Protein AF-A0AAJ0EA99-F1 (afdb_monomer_lite)

Sequence (451 aa):
MAPSLVDSYGYKFRQTELHMSAEQLDPLKDKFDEVGSDALTALDGMFPPPPPRAGWYAKGKQEDPQPDRDTYALLRDHPEKDARLLKLWDEVNAVLECINWDQIKRGQDVFYRYAPAATLVRTGGHSAKVAKNRLFETFQLLLQVTKSLEDIKPGGEGFASAVRVRLLHAAVRSRIFKLNAQRPGYFDVDKYGVPINELDSMQSVCAFSTNLVWLALPRQGIYVRHQEALDYLVLWRWVGYILGTPHWILETPECALASMESLLKACLAPSKNSRALANNLVIALDGVLPIHEPKEFFEAGTRFINGDEMCDDVGLGKPGLYWDAVIRGIIWTLMVITYMSRSIPAWDRWQIKTFRALFWDYIVENKDTLKGGYKYEFKYVPHHDAKTGAETADGPRLKNGIGHLEIFGLVGMCVSRSLLEPSSSLSQYIKCGSRQPGAGKIRDTLTDTEE

InterPro domains:
  IPR018713 ER-bound oxygenase mpaB/mpaB'/Rubber oxygenase, catalytic domain [PF09995] (119-332)
  IPR037473 Rubber oxygenase Lcp-like [PTHR37539] (7-392)

Foldseek 3Di:
DFFDWDDQLNDIDGADPLFDDPVRLVVLLAAAQPLLLLLLVVCCVVPNDDDFPPFPPPPDDDPDPDDDDQSLVVLVVPCPVDVSSVVLLCQLQDDDPPDDLVLLLLLLLLCLLCVVLVVLAQQWFDALVVSQQVSLLVVQLVLQLSQDSQQVHPPHVNLSSLLSLLNVQSVVQVVQVVVCVVPPPSDDCVVRNRRNGLLVLLQVLLVVAVCVAPAQCVLLVHHDAPSNNLSNLSSSLSSCSSSSHPSVCSVDPVSVNSSNVNSSVPPLDQDPVLLNTVVSRLLSPACAPPQGHHSLLSLLSNCSRSPPVSCVSSPGDDHDPLSVQLNNLLSLVSNVLSVVCVVPVVSSVVSSVVSSVCSCCRAQCDPSHNNHDDSPDPNDDDDPPDPSPSPDDDDPDDDDDQGPSSVSSNVSSVVCCVVPVDPPVCVVPPPPPPDDPPPPVVVVSVPPPDD

Secondary structure (DSSP, 8-state):
-PPPEEEETTEEEE--TTSPPHHHHGGGGS---HHHHHHHHHHHHHSPPPPPP--TT-SS-----PPP--HHHHHHH-GGGSHHHHHHHHHHHPPPTT--HHHHHHHHHHHHHHHHHHHTT----S-HHHHHHHHHHHHHHHHHHHS-HHHHSTTSHHHHHHHHHHHHHHHHHHHHHHHHHHSTTSS-HHHH-STT-HHHHHHHHHHHTHIIIIIIHHHTT----HHHHHHHHHHHHHHHHHTT---GGGSSHHHHHHHHHHHHHHH----HHHHHHHHHHHHHHTT-TTT---HHHHHHHHHHHH-HHHHHHTT-----HHHHHHHHHHHHHHHHHHHHHHH-HHHHHHHHHHHHHHHHIIIII-TTTTSS-----------TT-----SS-------S---HHHHHHHHHHHHHHHHHSPPTTSTTTTTS------THHHHHHHH----

Structure (mmCIF, N/CA/C/O backbone):
data_AF-A0AAJ0EA99-F1
#
_entry.id   AF-A0AAJ0EA99-F1
#
loop_
_atom_site.group_PDB
_atom_site.id
_atom_site.type_symbol
_atom_site.label_atom_id
_atom_site.label_alt_id
_atom_site.label_comp_id
_atom_site.label_asym_id
_atom_site.label_entity_id
_atom_site.label_seq_id
_atom_site.pdbx_PDB_ins_code
_atom_site.Cartn_x
_atom_site.Cartn_y
_atom_site.Cartn_z
_atom_site.occupancy
_atom_site.B_iso_or_equiv
_atom_site.auth_seq_id
_atom_site.auth_comp_id
_atom_site.auth_asym_id
_atom_site.auth_atom_id
_atom_site.pdbx_PDB_model_num
ATOM 1 N N . MET A 1 1 ? -0.878 -36.571 -7.051 1.00 49.41 1 MET A N 1
ATOM 2 C CA . MET A 1 1 ? -1.421 -35.909 -8.262 1.00 49.41 1 MET A CA 1
ATOM 3 C C . MET A 1 1 ? -0.516 -34.734 -8.593 1.00 49.41 1 MET A C 1
ATOM 5 O O . MET A 1 1 ? -0.053 -34.094 -7.660 1.00 49.41 1 MET A O 1
ATOM 9 N N . ALA A 1 2 ? -0.208 -34.469 -9.865 1.00 54.25 2 ALA A N 1
ATOM 10 C CA . ALA A 1 2 ? 0.580 -33.285 -10.215 1.00 54.25 2 ALA A CA 1
ATOM 11 C C . ALA A 1 2 ? -0.204 -32.011 -9.831 1.00 54.25 2 ALA A C 1
ATOM 13 O O . ALA A 1 2 ? -1.410 -31.971 -10.084 1.00 54.25 2 ALA A O 1
ATOM 14 N N . PRO A 1 3 ? 0.430 -30.993 -9.220 1.00 67.25 3 PRO A N 1
ATOM 15 C CA . PRO A 1 3 ? -0.268 -29.779 -8.811 1.00 67.25 3 PRO A CA 1
ATOM 16 C C . PRO A 1 3 ? -0.885 -29.085 -10.028 1.00 67.25 3 PRO A C 1
ATOM 18 O O . PRO A 1 3 ? -0.206 -28.883 -11.043 1.00 67.25 3 PRO A O 1
ATOM 21 N N . SER A 1 4 ? -2.175 -28.750 -9.922 1.00 81.62 4 SER A N 1
ATOM 22 C CA . SER A 1 4 ? -2.925 -28.086 -10.991 1.00 81.62 4 SER A CA 1
ATOM 23 C C . SER A 1 4 ? -2.321 -26.712 -11.304 1.00 81.62 4 SER A C 1
ATOM 25 O O . SER A 1 4 ? -1.920 -25.972 -10.400 1.00 81.62 4 SER A O 1
ATOM 27 N N . LEU A 1 5 ? -2.196 -26.406 -12.597 1.00 90.31 5 LEU A N 1
ATOM 28 C CA . LEU A 1 5 ? -1.774 -25.092 -13.070 1.00 90.31 5 LEU A CA 1
ATOM 29 C C . LEU A 1 5 ? -2.993 -24.167 -13.053 1.00 90.31 5 LEU A C 1
ATOM 31 O O . LEU A 1 5 ? -4.001 -24.477 -13.686 1.00 90.31 5 LEU A O 1
ATOM 35 N N . VAL A 1 6 ? -2.886 -23.049 -12.345 1.00 91.56 6 VAL A N 1
ATOM 36 C CA . VAL A 1 6 ? -3.905 -21.997 -12.283 1.00 91.56 6 VAL A CA 1
ATOM 37 C C . VAL A 1 6 ? -3.448 -20.831 -13.157 1.00 91.56 6 VAL A C 1
ATOM 39 O O . VAL A 1 6 ? -2.257 -20.522 -13.189 1.00 91.56 6 VAL A O 1
ATOM 42 N N . ASP A 1 7 ? -4.385 -20.203 -13.866 1.00 91.31 7 ASP A N 1
ATOM 43 C CA . ASP A 1 7 ? -4.172 -18.976 -14.640 1.00 91.31 7 ASP A CA 1
ATOM 44 C C . ASP A 1 7 ? -5.120 -17.890 -14.119 1.00 91.31 7 ASP A C 1
ATOM 46 O O . ASP A 1 7 ? -6.319 -18.125 -13.978 1.00 91.31 7 ASP A O 1
ATOM 50 N N . SER A 1 8 ? -4.567 -16.725 -13.798 1.00 89.50 8 SER A N 1
ATOM 51 C CA . SER A 1 8 ? -5.292 -15.543 -13.344 1.00 89.50 8 SER A CA 1
ATOM 52 C C . SER A 1 8 ? -4.834 -14.345 -14.174 1.00 89.50 8 SER A C 1
ATOM 54 O O . SER A 1 8 ? -3.820 -13.716 -13.856 1.00 89.50 8 SER A O 1
ATOM 56 N N . TYR A 1 9 ? -5.561 -14.042 -15.254 1.00 89.19 9 TYR A N 1
ATOM 57 C CA . TYR A 1 9 ? -5.246 -12.968 -16.210 1.00 89.19 9 TYR A CA 1
ATOM 58 C C . TYR A 1 9 ? -3.783 -12.992 -16.686 1.00 89.19 9 TYR A C 1
ATOM 60 O O . TYR A 1 9 ? -3.041 -12.008 -16.584 1.00 89.19 9 TYR A O 1
ATOM 68 N N . GLY A 1 10 ? -3.322 -14.159 -17.142 1.00 86.06 10 GLY A N 1
ATOM 69 C CA . GLY A 1 10 ? -1.971 -14.371 -17.656 1.00 86.06 10 GLY A CA 1
ATOM 70 C C . GLY A 1 10 ? -0.902 -14.562 -16.578 1.00 86.06 10 GLY A C 1
ATOM 71 O O . GLY A 1 10 ? 0.252 -14.835 -16.916 1.00 86.06 10 GLY A O 1
ATOM 72 N N . TYR A 1 11 ? -1.245 -14.438 -15.290 1.00 90.06 11 TYR A N 1
ATOM 73 C CA . TYR A 1 11 ? -0.377 -14.867 -14.198 1.00 90.06 11 TYR A CA 1
ATOM 74 C C . TYR A 1 11 ? -0.621 -16.348 -13.893 1.00 90.06 11 TYR A C 1
ATOM 76 O O . TYR A 1 11 ? -1.691 -16.727 -13.417 1.00 90.06 11 TYR A O 1
ATOM 84 N N . LYS A 1 12 ? 0.378 -17.190 -14.178 1.00 91.88 12 LYS A N 1
ATOM 85 C CA . LYS A 1 12 ? 0.275 -18.650 -14.061 1.00 91.88 12 LYS A CA 1
ATOM 86 C C . LYS A 1 12 ? 1.087 -19.171 -12.891 1.00 91.88 12 LYS A C 1
ATOM 88 O O . LYS A 1 12 ? 2.281 -18.892 -12.819 1.00 91.88 12 LYS A O 1
ATOM 93 N N . PHE A 1 13 ? 0.485 -20.013 -12.058 1.00 92.94 13 PHE A N 1
ATOM 94 C CA . PHE A 1 13 ? 1.153 -20.601 -10.898 1.00 92.94 13 PHE A CA 1
ATOM 95 C C . PHE A 1 13 ? 0.673 -22.021 -10.598 1.00 92.94 13 PHE A C 1
ATOM 97 O O . PHE A 1 13 ? -0.354 -22.482 -11.097 1.00 92.94 13 PHE A O 1
ATOM 104 N N . ARG A 1 14 ? 1.464 -22.752 -9.806 1.00 92.50 14 ARG A N 1
ATOM 105 C CA . ARG A 1 14 ? 1.141 -24.118 -9.373 1.00 92.50 14 ARG A CA 1
ATOM 106 C C . ARG A 1 14 ? 0.667 -24.087 -7.934 1.00 92.50 14 ARG A C 1
ATOM 108 O O . ARG A 1 14 ? 1.446 -23.722 -7.054 1.00 92.50 14 ARG A O 1
ATOM 115 N N . GLN A 1 15 ? -0.554 -24.552 -7.706 1.00 90.06 15 GLN A N 1
ATOM 116 C CA . GLN A 1 15 ? -1.121 -24.622 -6.364 1.00 90.06 15 GLN A CA 1
ATOM 117 C C . GLN A 1 15 ? -0.283 -25.549 -5.460 1.00 90.06 15 GLN A C 1
ATOM 119 O O . GLN A 1 15 ? 0.208 -26.589 -5.905 1.00 90.06 15 GLN A O 1
ATOM 124 N N . THR A 1 16 ? -0.097 -25.151 -4.204 1.00 91.56 16 THR A N 1
ATOM 125 C CA . THR A 1 16 ? 0.639 -25.884 -3.155 1.00 91.56 16 THR A CA 1
ATOM 126 C C . THR A 1 16 ? -0.193 -25.942 -1.880 1.00 91.56 16 THR A C 1
ATOM 128 O O . THR A 1 16 ? -1.246 -25.317 -1.806 1.00 91.56 16 THR A O 1
ATOM 131 N N . GLU A 1 17 ? 0.299 -26.649 -0.865 1.00 92.94 17 GLU A N 1
ATOM 132 C CA . GLU A 1 17 ? -0.341 -26.730 0.455 1.00 92.94 17 GLU A CA 1
ATOM 133 C C . GLU A 1 17 ? -0.337 -25.397 1.222 1.00 92.94 17 GLU A C 1
ATOM 135 O O . GLU A 1 17 ? -1.158 -25.204 2.108 1.00 92.94 17 GLU A O 1
ATOM 140 N N . LEU A 1 18 ? 0.539 -24.453 0.850 1.00 94.19 18 LEU A N 1
ATOM 141 C CA . LEU A 1 18 ? 0.566 -23.100 1.425 1.00 94.19 18 LEU A CA 1
ATOM 142 C C . LEU A 1 18 ? -0.530 -22.184 0.861 1.00 94.19 18 LEU A C 1
ATOM 144 O O . LEU A 1 18 ? -0.757 -21.101 1.393 1.00 94.19 18 LEU A O 1
ATOM 148 N N . HIS A 1 19 ? -1.178 -22.572 -0.242 1.00 96.19 19 HIS A N 1
ATOM 149 C CA . HIS A 1 19 ? -2.255 -21.772 -0.813 1.00 96.19 19 HIS A CA 1
ATOM 150 C C . HIS A 1 19 ? -3.514 -21.905 0.031 1.00 96.19 19 HIS A C 1
ATOM 152 O O . HIS A 1 19 ? -3.980 -23.016 0.283 1.00 96.19 19 HIS A O 1
ATOM 158 N N . MET A 1 20 ? -4.104 -20.768 0.381 1.00 96.00 20 MET A N 1
ATOM 159 C CA . MET A 1 20 ? -5.360 -20.738 1.111 1.00 96.00 20 MET A CA 1
ATOM 160 C C . MET A 1 20 ? -6.506 -21.223 0.219 1.00 96.00 20 MET A C 1
ATOM 162 O O . MET A 1 20 ? -6.665 -20.778 -0.923 1.00 96.00 20 MET A O 1
ATOM 166 N N . SER A 1 21 ? -7.313 -22.142 0.743 1.00 94.69 21 SER A N 1
ATOM 167 C CA . SER A 1 21 ? -8.539 -22.599 0.094 1.00 94.69 21 SER A CA 1
ATOM 168 C C . SER A 1 21 ? -9.661 -21.563 0.230 1.00 94.69 21 SER A C 1
ATOM 170 O O . SER A 1 21 ? -9.574 -20.623 1.022 1.00 94.69 21 SER A O 1
ATOM 172 N N . ALA A 1 22 ? -10.747 -21.740 -0.527 1.00 92.50 22 ALA A N 1
ATOM 173 C CA . ALA A 1 22 ? -11.919 -20.877 -0.393 1.00 92.50 22 ALA A CA 1
ATOM 174 C C . ALA A 1 22 ? -12.507 -20.955 1.027 1.00 92.50 22 ALA A C 1
ATOM 176 O O . ALA A 1 22 ? -12.870 -19.932 1.588 1.00 92.50 22 ALA A O 1
ATOM 177 N N . GLU A 1 23 ? -12.510 -22.139 1.640 1.00 95.50 23 GLU A N 1
ATOM 178 C CA . GLU A 1 23 ? -12.993 -22.376 3.006 1.00 95.50 23 GLU A CA 1
ATOM 179 C C . GLU A 1 23 ? -12.134 -21.679 4.071 1.00 95.50 23 GLU A C 1
ATOM 181 O O . GLU A 1 23 ? -12.631 -21.360 5.147 1.00 95.50 23 GLU A O 1
ATOM 186 N N . GLN A 1 24 ? -10.851 -21.429 3.783 1.00 95.81 24 GLN A N 1
ATOM 187 C CA . GLN A 1 24 ? -9.967 -20.659 4.662 1.00 95.81 24 GLN A CA 1
ATOM 188 C C . GLN A 1 24 ? -10.131 -19.147 4.464 1.00 95.81 24 GLN A C 1
ATOM 190 O O . GLN A 1 24 ? -10.016 -18.394 5.428 1.00 95.81 24 GLN A O 1
ATOM 195 N N . LEU A 1 25 ? -10.395 -18.704 3.230 1.00 96.44 25 LEU A N 1
ATOM 196 C CA . LEU A 1 25 ? -10.538 -17.287 2.887 1.00 96.44 25 LEU A CA 1
ATOM 197 C C . LEU A 1 25 ? -11.923 -16.723 3.218 1.00 96.44 25 LEU A C 1
ATOM 199 O O . LEU A 1 25 ? -12.020 -15.571 3.629 1.00 96.44 25 LEU A O 1
ATOM 203 N N . ASP A 1 26 ? -12.991 -17.500 3.036 1.00 95.44 26 ASP A N 1
ATOM 204 C CA . ASP A 1 26 ? -14.368 -17.016 3.181 1.00 95.44 26 ASP A CA 1
ATOM 205 C C . ASP A 1 26 ? -14.673 -16.485 4.596 1.00 95.44 26 ASP A C 1
ATOM 207 O O . ASP A 1 26 ? -15.157 -15.358 4.693 1.00 95.44 26 ASP A O 1
ATOM 211 N N . PRO A 1 27 ? -14.265 -17.156 5.697 1.00 96.94 27 PRO A N 1
ATOM 212 C CA . PRO A 1 27 ? -14.472 -16.633 7.050 1.00 96.94 27 PRO A CA 1
ATOM 213 C C . PRO A 1 27 ? -13.723 -15.326 7.347 1.00 96.94 27 PRO A C 1
ATOM 215 O O . PRO A 1 27 ? -14.044 -14.639 8.315 1.00 96.94 27 PRO A O 1
ATOM 218 N N . LEU A 1 28 ? -12.704 -14.966 6.556 1.00 96.88 28 LEU A N 1
ATOM 219 C CA . LEU A 1 28 ? -11.978 -13.701 6.727 1.00 96.88 28 LEU A CA 1
ATOM 220 C C . LEU A 1 28 ? -12.817 -12.493 6.299 1.00 96.88 28 LEU A C 1
ATOM 222 O O . LEU A 1 28 ? -12.486 -11.371 6.674 1.00 96.88 28 LEU A O 1
ATOM 226 N N . LYS A 1 29 ? -13.907 -12.705 5.553 1.00 95.94 29 LYS A N 1
ATOM 227 C CA . LYS A 1 29 ? -14.874 -11.658 5.200 1.00 95.94 29 LYS A CA 1
ATOM 228 C C . LYS A 1 29 ? -15.666 -11.154 6.406 1.00 95.94 29 LYS A C 1
ATOM 230 O O . LYS A 1 29 ? -16.106 -10.007 6.412 1.00 95.94 29 LYS A O 1
ATOM 235 N N . ASP A 1 30 ? -15.808 -11.982 7.436 1.00 96.62 30 ASP A N 1
ATOM 236 C CA . ASP A 1 30 ? -16.553 -11.645 8.653 1.00 96.62 30 ASP A CA 1
ATOM 237 C C . ASP A 1 30 ? -15.657 -11.078 9.760 1.00 96.62 30 ASP A C 1
ATOM 239 O O . ASP A 1 30 ? -16.148 -10.537 10.752 1.00 96.62 30 ASP A O 1
ATOM 243 N N . LYS A 1 31 ? -14.335 -11.167 9.587 1.00 97.31 31 LYS A N 1
ATOM 244 C CA . LYS A 1 31 ? -13.342 -10.643 10.526 1.00 97.31 31 LYS A CA 1
ATOM 245 C C . LYS A 1 31 ? -12.879 -9.260 10.111 1.00 97.31 31 LYS A C 1
ATOM 247 O O . LYS A 1 31 ? -12.760 -8.951 8.929 1.00 97.31 31 LYS A O 1
ATOM 252 N N . PHE A 1 32 ? -12.576 -8.420 11.087 1.00 96.62 32 PHE A N 1
ATOM 253 C CA . PHE A 1 32 ? -12.069 -7.074 10.861 1.00 96.62 32 PHE A CA 1
ATOM 254 C C . PHE A 1 32 ? -11.259 -6.606 12.073 1.00 96.62 32 PHE A C 1
ATOM 256 O O . PHE A 1 32 ? -11.242 -7.254 13.115 1.00 96.62 32 PHE A O 1
ATOM 263 N N . ASP A 1 33 ? -10.612 -5.449 11.946 1.00 97.62 33 ASP A N 1
ATOM 264 C CA . ASP A 1 33 ? -9.876 -4.819 13.044 1.00 97.62 33 ASP A CA 1
ATOM 265 C C . ASP A 1 33 ? -10.825 -4.323 14.153 1.00 97.62 33 ASP A C 1
ATOM 267 O O . ASP A 1 33 ? -11.314 -3.184 14.126 1.00 97.62 33 ASP A O 1
ATOM 271 N N . GLU A 1 34 ? -11.110 -5.198 15.116 1.00 97.75 34 GLU A N 1
ATOM 272 C CA . GLU A 1 34 ? -11.908 -4.891 16.306 1.00 97.75 34 GLU A CA 1
ATOM 273 C C . GLU A 1 34 ? -11.213 -3.850 17.186 1.00 97.75 34 GLU A C 1
ATOM 275 O O . GLU A 1 34 ? -11.854 -2.898 17.616 1.00 97.75 34 GLU A O 1
ATOM 280 N N . VAL A 1 35 ? -9.893 -3.955 17.381 1.00 98.38 35 VAL A N 1
ATOM 281 C CA . VAL A 1 35 ? -9.132 -3.041 18.249 1.00 98.38 35 VAL A CA 1
ATOM 282 C C . VAL A 1 35 ? -9.203 -1.603 17.736 1.00 98.38 35 VAL A C 1
ATOM 284 O O . VAL A 1 35 ? -9.524 -0.689 18.498 1.00 98.38 35 VAL A O 1
ATOM 287 N N . GLY A 1 36 ? -8.982 -1.387 16.436 1.00 97.75 36 GLY A N 1
ATOM 288 C CA . GLY A 1 36 ? -9.138 -0.068 15.824 1.00 97.75 36 GLY A CA 1
ATOM 289 C C . GLY A 1 36 ? -10.587 0.432 15.836 1.00 97.75 36 GLY A C 1
ATOM 290 O O . GLY A 1 36 ? -10.823 1.625 16.037 1.00 97.75 36 GLY A O 1
ATOM 291 N N . SER A 1 37 ? -11.567 -0.463 15.668 1.00 97.88 37 SER A N 1
ATOM 292 C CA . SER A 1 37 ? -13.000 -0.116 15.693 1.00 97.88 37 SER A CA 1
ATOM 293 C C . SER A 1 37 ? -13.487 0.288 17.089 1.00 97.88 37 SER A C 1
ATOM 295 O O . SER A 1 37 ? -14.225 1.269 17.236 1.00 97.88 37 SER A O 1
ATOM 297 N N . ASP A 1 38 ? -13.033 -0.419 18.117 1.00 98.25 38 ASP A N 1
ATOM 298 C CA . ASP A 1 38 ? -13.339 -0.159 19.520 1.00 98.25 38 ASP A CA 1
ATOM 299 C C . ASP A 1 38 ? -12.687 1.133 20.006 1.00 98.25 38 ASP A C 1
ATOM 301 O O . ASP A 1 38 ? -13.345 1.958 20.649 1.00 98.25 38 ASP A O 1
ATOM 305 N N . ALA A 1 39 ? -11.417 1.347 19.652 1.00 98.19 39 ALA A N 1
ATOM 306 C CA . ALA A 1 39 ? -10.708 2.581 19.957 1.00 98.19 39 ALA A CA 1
ATOM 307 C C . ALA A 1 39 ? -11.365 3.787 19.276 1.00 98.19 39 ALA A C 1
ATOM 309 O O . ALA A 1 39 ? -11.596 4.810 19.922 1.00 98.19 39 ALA A O 1
ATOM 310 N N . LEU A 1 40 ? -11.753 3.670 18.000 1.00 96.25 40 LEU A N 1
ATOM 311 C CA . LEU A 1 40 ? -12.502 4.734 17.335 1.00 96.25 40 LEU A CA 1
ATOM 312 C C . LEU A 1 40 ? -13.840 5.004 18.032 1.00 96.25 40 LEU A C 1
ATOM 314 O O . LEU A 1 40 ? -14.207 6.162 18.213 1.00 96.25 40 LEU A O 1
ATOM 318 N N . THR A 1 41 ? -14.557 3.962 18.450 1.00 96.75 41 THR A N 1
ATOM 319 C CA . THR A 1 41 ? -15.824 4.115 19.180 1.00 96.75 41 THR A CA 1
ATOM 320 C C . THR A 1 41 ? -15.622 4.864 20.501 1.00 96.75 41 THR A C 1
ATOM 322 O O . THR A 1 41 ? -16.427 5.731 20.843 1.00 96.75 41 THR A O 1
ATOM 325 N N . ALA A 1 42 ? -14.532 4.591 21.224 1.00 97.06 42 ALA A N 1
ATOM 326 C CA . ALA A 1 42 ? -14.151 5.344 22.419 1.00 97.06 42 ALA A CA 1
ATOM 327 C C . ALA A 1 42 ? -13.829 6.815 22.097 1.00 97.06 42 ALA A C 1
ATOM 329 O O . ALA A 1 42 ? -14.340 7.721 22.763 1.00 97.06 42 ALA A O 1
ATOM 330 N N . LEU A 1 43 ? -13.039 7.066 21.043 1.00 95.25 43 LEU A N 1
ATOM 331 C CA . LEU A 1 43 ? -12.721 8.420 20.582 1.00 95.25 43 LEU A CA 1
ATOM 332 C C . LEU A 1 43 ? -13.976 9.192 20.179 1.00 95.25 43 LEU A C 1
ATOM 334 O O . LEU A 1 43 ? -14.090 10.363 20.515 1.00 95.25 43 LEU A O 1
ATOM 338 N N . ASP A 1 44 ? -14.909 8.580 19.451 1.00 93.50 44 ASP A N 1
ATOM 339 C CA . ASP A 1 44 ? -16.160 9.218 19.024 1.00 93.50 44 ASP A CA 1
ATOM 340 C C . ASP A 1 44 ? -17.081 9.519 20.217 1.00 93.50 44 ASP A C 1
ATOM 342 O O . ASP A 1 44 ? -17.808 10.509 20.190 1.00 93.50 44 ASP A O 1
ATOM 346 N N . GLY A 1 45 ? -17.036 8.703 21.275 1.00 93.31 45 GLY A N 1
ATOM 347 C CA . GLY A 1 45 ? -17.788 8.949 22.507 1.00 93.31 45 GLY A CA 1
ATOM 348 C C . GLY A 1 45 ? -17.266 10.141 23.315 1.00 93.31 45 GLY A C 1
ATOM 349 O O . GLY A 1 45 ? -18.060 10.901 23.863 1.00 93.31 45 GLY A O 1
ATOM 350 N N . MET A 1 46 ? -15.943 10.325 23.379 1.00 93.12 46 MET A N 1
ATOM 351 C CA . MET A 1 46 ? -15.312 11.423 24.133 1.00 93.12 46 MET A CA 1
ATOM 352 C C . MET A 1 46 ? -15.137 12.704 23.311 1.00 93.12 46 MET A C 1
ATOM 354 O O . MET A 1 46 ? -15.310 13.812 23.815 1.00 93.12 46 MET A O 1
ATOM 358 N N . PHE A 1 47 ? -14.776 12.543 22.044 1.00 90.38 47 PHE A N 1
ATOM 359 C CA . PHE A 1 47 ? -14.441 13.600 21.098 1.00 90.38 47 PHE A CA 1
ATOM 360 C C . PHE A 1 47 ? -15.267 13.376 19.831 1.00 90.38 47 PHE A C 1
ATOM 362 O O . PHE A 1 47 ? -14.734 12.868 18.836 1.00 90.38 47 PHE A O 1
ATOM 369 N N . PRO A 1 48 ? -16.573 13.684 19.859 1.00 86.31 48 PRO A N 1
ATOM 370 C CA . PRO A 1 48 ? -17.463 13.380 18.752 1.00 86.31 48 PRO A CA 1
ATOM 371 C C . PRO A 1 48 ? -16.976 14.024 17.451 1.00 86.31 48 PRO A C 1
ATOM 373 O O . PRO A 1 48 ? -16.458 15.147 17.469 1.00 86.31 48 PRO A O 1
ATOM 376 N N . PRO A 1 49 ? -17.111 13.324 16.308 1.00 80.38 49 PRO A N 1
ATOM 377 C CA . PRO A 1 49 ? -16.748 13.898 15.028 1.00 80.38 49 PRO A CA 1
ATOM 378 C C . PRO A 1 49 ? -17.603 15.140 14.750 1.00 80.38 49 PRO A C 1
ATOM 380 O O . PRO A 1 49 ? -18.786 15.166 15.110 1.00 80.38 49 PRO A O 1
ATOM 383 N N . PRO A 1 50 ? -17.032 16.163 14.093 1.00 71.94 50 PRO A N 1
ATOM 384 C CA . PRO A 1 50 ? -17.809 17.319 13.687 1.00 71.94 50 PRO A CA 1
ATOM 385 C C . PRO A 1 50 ? -18.947 16.888 12.744 1.00 71.94 50 PRO A C 1
ATOM 387 O O . PRO A 1 50 ? -18.855 15.833 12.097 1.00 71.94 50 PRO A O 1
ATOM 390 N N . PRO A 1 51 ? -20.039 17.670 12.662 1.00 66.12 51 PRO A N 1
ATOM 391 C CA . PRO A 1 51 ? -21.149 17.329 11.791 1.00 66.12 51 PRO A CA 1
ATOM 392 C C . PRO A 1 51 ? -20.654 17.162 10.347 1.00 66.12 51 PRO A C 1
ATOM 394 O O . PRO A 1 51 ? -19.733 17.862 9.920 1.00 66.12 51 PRO A O 1
ATOM 397 N N . PRO A 1 52 ? -21.239 16.224 9.581 1.00 56.78 52 PRO A N 1
ATOM 398 C CA . PRO A 1 52 ? -20.804 15.936 8.223 1.00 56.78 52 PRO A CA 1
ATOM 399 C C . PRO A 1 52 ? -20.714 17.226 7.406 1.00 56.78 52 PRO A C 1
ATOM 401 O O . PRO A 1 52 ? -21.721 17.915 7.227 1.00 56.78 52 PRO A O 1
ATOM 404 N N . ARG A 1 53 ? -19.515 17.547 6.894 1.00 55.72 53 ARG A N 1
ATOM 405 C CA . ARG A 1 53 ? -19.348 18.689 5.988 1.00 55.72 53 ARG A CA 1
ATOM 406 C C . ARG A 1 53 ? -20.323 18.508 4.834 1.00 55.72 53 ARG A C 1
ATOM 408 O O . ARG A 1 53 ? -20.395 17.424 4.243 1.00 55.72 53 ARG A O 1
ATOM 415 N N . ALA A 1 54 ? -21.057 19.566 4.498 1.00 42.66 54 ALA A N 1
ATOM 416 C CA . ALA A 1 54 ? -21.779 19.607 3.242 1.00 42.66 54 ALA A CA 1
ATOM 417 C C . ALA A 1 54 ? -20.738 19.311 2.155 1.00 42.66 54 ALA A C 1
ATOM 419 O O . ALA A 1 54 ? -19.789 20.075 1.981 1.00 42.66 54 ALA A O 1
ATOM 420 N N . GLY A 1 55 ? -20.825 18.132 1.526 1.00 42.19 55 GLY A N 1
ATOM 421 C CA . GLY A 1 55 ? -19.850 17.726 0.519 1.00 42.19 55 GLY A CA 1
ATOM 422 C C . GLY A 1 55 ? -19.652 18.841 -0.508 1.00 42.19 55 GLY A C 1
ATOM 423 O O . GLY A 1 55 ? -20.546 19.661 -0.700 1.00 42.19 55 GLY A O 1
ATOM 424 N N . TRP A 1 56 ? -18.514 18.842 -1.205 1.00 32.09 56 TRP A N 1
ATOM 425 C CA . TRP A 1 56 ? -18.086 19.814 -2.235 1.00 32.09 56 TRP A CA 1
ATOM 426 C C . TRP A 1 56 ? -19.105 20.133 -3.362 1.00 32.09 56 TRP A C 1
ATOM 428 O O . TRP A 1 56 ? -18.797 20.870 -4.297 1.00 32.09 56 TRP A O 1
ATOM 438 N N . TYR A 1 57 ? -20.296 19.545 -3.291 1.00 38.53 57 TYR A N 1
ATOM 439 C CA . TYR A 1 57 ? -21.443 19.623 -4.180 1.00 38.53 57 TYR A CA 1
ATOM 440 C C . TYR A 1 57 ? -22.594 20.486 -3.626 1.00 38.53 57 TYR A C 1
ATOM 442 O O . TYR A 1 57 ? -23.547 20.745 -4.359 1.00 38.53 57 TYR A O 1
ATOM 450 N N . ALA A 1 58 ? -22.543 20.943 -2.367 1.00 33.94 58 ALA A N 1
ATOM 451 C CA . ALA A 1 58 ? -23.529 21.883 -1.843 1.00 33.94 58 ALA A CA 1
ATOM 452 C C . ALA A 1 58 ? -23.350 23.248 -2.528 1.00 33.94 58 ALA A C 1
ATOM 454 O O . ALA A 1 58 ? -22.366 23.957 -2.316 1.00 33.94 58 ALA A O 1
ATOM 455 N N . LYS A 1 59 ? -24.287 23.600 -3.415 1.00 29.83 59 LYS A N 1
ATOM 456 C CA . LYS A 1 59 ? -24.358 24.939 -4.009 1.00 29.83 59 LYS A CA 1
ATOM 457 C C . LYS A 1 59 ? -24.631 25.955 -2.895 1.00 29.83 59 LYS A C 1
ATOM 459 O O . LYS A 1 59 ? -25.676 25.885 -2.262 1.00 29.83 59 LYS A O 1
ATOM 464 N N . GLY A 1 60 ? -23.715 26.905 -2.712 1.00 41.62 60 GLY A N 1
ATOM 465 C CA . GLY A 1 60 ? -23.825 27.979 -1.718 1.00 41.62 60 GLY A CA 1
ATOM 466 C C . GLY A 1 60 ? -22.665 27.928 -0.731 1.00 41.62 60 GLY A C 1
ATOM 467 O O . GLY A 1 60 ? -22.741 27.271 0.298 1.00 41.62 60 GLY A O 1
ATOM 468 N N . LYS A 1 61 ? -21.557 28.586 -1.083 1.00 39.69 61 LYS A N 1
ATOM 469 C CA . LYS A 1 61 ? -20.352 28.649 -0.254 1.00 39.69 61 LYS A CA 1
ATOM 470 C C . LYS A 1 61 ? -20.590 29.516 0.982 1.00 39.69 61 LYS A C 1
ATOM 472 O O . LYS A 1 61 ? -20.668 30.734 0.863 1.00 39.69 61 LYS A O 1
ATOM 477 N N . GLN A 1 62 ? -20.537 28.889 2.146 1.00 37.19 62 GLN A N 1
ATOM 478 C CA . GLN A 1 62 ? -19.816 29.436 3.285 1.00 37.19 62 GLN A CA 1
ATOM 479 C C . GLN A 1 62 ? -18.952 28.284 3.805 1.00 37.19 62 GLN A C 1
ATOM 481 O O . GLN A 1 62 ? -19.480 27.243 4.190 1.00 37.19 62 GLN A O 1
ATOM 486 N N . GLU A 1 63 ? -17.628 28.401 3.669 1.00 44.91 63 GLU A N 1
ATOM 487 C CA . GLU A 1 63 ? -16.711 27.478 4.343 1.00 44.91 63 GLU A CA 1
ATOM 488 C C . GLU A 1 63 ? -16.960 27.653 5.838 1.00 44.91 63 GLU A C 1
ATOM 490 O O . GLU A 1 63 ? -16.695 28.723 6.377 1.00 44.91 63 GLU A O 1
ATOM 495 N N . ASP A 1 64 ? -17.550 26.647 6.475 1.00 45.00 64 ASP A N 1
ATOM 496 C CA . ASP A 1 64 ? -17.666 26.593 7.927 1.00 45.00 64 ASP A CA 1
ATOM 497 C C . ASP A 1 64 ? -16.320 26.080 8.470 1.00 45.00 64 ASP A C 1
ATOM 499 O O . ASP A 1 64 ? -15.976 24.916 8.212 1.00 45.00 64 ASP A O 1
ATOM 503 N N . PRO A 1 65 ? -15.499 26.925 9.126 1.00 48.56 65 PRO A N 1
ATOM 504 C CA . PRO A 1 65 ? -14.211 26.517 9.663 1.00 48.56 65 PRO A CA 1
ATOM 505 C C . PRO A 1 65 ? -14.440 25.632 10.891 1.00 48.56 65 PRO A C 1
ATOM 507 O O . PRO A 1 65 ? -14.397 26.081 12.033 1.00 48.56 65 PRO A O 1
ATOM 510 N N . GLN A 1 66 ? -14.692 24.349 10.654 1.00 52.12 66 GLN A N 1
ATOM 511 C CA . GLN A 1 66 ? -14.749 23.354 11.716 1.00 52.12 66 GLN A CA 1
ATOM 512 C C . GLN A 1 66 ? -13.328 22.893 12.059 1.00 52.12 66 GLN A C 1
ATOM 514 O O . GLN A 1 66 ? -12.544 22.629 11.137 1.00 52.12 66 GLN A O 1
ATOM 519 N N . PRO A 1 67 ? -12.981 22.782 13.354 1.00 55.28 67 PRO A N 1
ATOM 520 C CA . PRO A 1 67 ? -11.665 22.320 13.772 1.00 55.28 67 PRO A CA 1
ATOM 521 C C . PRO A 1 67 ? -11.395 20.907 13.242 1.00 55.28 67 PRO A C 1
ATOM 523 O O . PRO A 1 67 ? -12.272 20.041 13.244 1.00 55.28 67 PRO A O 1
ATOM 526 N N . ASP A 1 68 ? -10.171 20.702 12.762 1.00 64.19 68 ASP A N 1
ATOM 527 C CA . ASP A 1 68 ? -9.691 19.421 12.255 1.00 64.19 68 ASP A CA 1
ATOM 528 C C . ASP A 1 68 ? -9.617 18.395 13.405 1.00 64.19 68 ASP A C 1
ATOM 530 O O . ASP A 1 68 ? -9.020 18.666 14.451 1.00 64.19 68 ASP A O 1
ATOM 534 N N . ARG A 1 69 ? -10.252 17.229 13.227 1.00 81.81 69 ARG A N 1
ATOM 535 C CA . ARG A 1 69 ? -10.251 16.133 14.206 1.00 81.81 69 ARG A CA 1
ATOM 536 C C . ARG A 1 69 ? -9.172 15.125 13.826 1.00 81.81 69 ARG A C 1
ATOM 538 O O . ARG A 1 69 ? -9.444 14.150 13.126 1.00 81.81 69 ARG A O 1
ATOM 545 N N . ASP A 1 70 ? -7.966 15.332 14.342 1.00 88.00 70 ASP A N 1
ATOM 546 C CA . ASP A 1 70 ? -6.864 14.378 14.200 1.00 88.00 70 ASP A CA 1
ATOM 547 C C . ASP A 1 70 ? -7.010 13.230 15.213 1.00 88.00 70 ASP A C 1
ATOM 549 O O . ASP A 1 70 ? -6.675 13.359 16.392 1.00 88.00 70 ASP A O 1
ATOM 553 N N . THR A 1 71 ? -7.522 12.088 14.752 1.00 90.62 71 THR A N 1
ATOM 554 C CA . THR A 1 71 ? -7.780 10.918 15.603 1.00 90.62 71 THR A CA 1
ATOM 555 C C . THR A 1 71 ? -6.511 10.305 16.192 1.00 90.62 71 THR A C 1
ATOM 557 O O . THR A 1 71 ? -6.572 9.752 17.287 1.00 90.62 71 THR A O 1
ATOM 560 N N . TYR A 1 72 ? -5.357 10.430 15.525 1.00 94.00 72 TYR A N 1
ATOM 561 C CA . TYR A 1 72 ? -4.087 9.972 16.091 1.00 94.00 72 TYR A CA 1
ATOM 562 C C . TYR A 1 72 ? -3.621 10.884 17.220 1.00 94.00 72 TYR A C 1
ATOM 564 O O . TYR A 1 72 ? -3.192 10.383 18.254 1.00 94.00 72 TYR A O 1
ATOM 572 N N . ALA A 1 73 ? -3.731 12.207 17.054 1.00 93.88 73 ALA A N 1
ATOM 573 C CA . ALA A 1 73 ? -3.377 13.141 18.122 1.00 93.88 73 ALA A CA 1
ATOM 574 C C . ALA A 1 73 ? -4.232 12.887 19.373 1.00 93.88 73 ALA A C 1
ATOM 576 O O . ALA A 1 73 ? -3.693 12.781 20.469 1.00 93.88 73 ALA A O 1
ATOM 577 N N . LEU A 1 74 ? -5.542 12.680 19.195 1.00 94.69 74 LEU A N 1
ATOM 578 C CA . LEU A 1 74 ? -6.442 12.325 20.295 1.00 94.69 74 LEU A CA 1
ATOM 579 C C . LEU A 1 74 ? -6.067 10.994 20.963 1.00 94.69 74 LEU A C 1
ATOM 581 O O . LEU A 1 74 ? -6.093 10.913 22.186 1.00 94.69 74 LEU A O 1
ATOM 585 N N . LEU A 1 75 ? -5.712 9.966 20.183 1.00 96.75 75 LEU A N 1
ATOM 586 C CA . LEU A 1 75 ? -5.251 8.682 20.720 1.00 96.75 75 LEU A CA 1
ATOM 587 C C . LEU A 1 75 ? -3.942 8.835 21.509 1.00 96.75 75 LEU A C 1
ATOM 589 O O . LEU A 1 75 ? -3.840 8.307 22.609 1.00 96.75 75 LEU A O 1
ATOM 593 N N . ARG A 1 76 ? -2.963 9.562 20.959 1.00 96.56 76 ARG A N 1
ATOM 594 C CA . ARG A 1 76 ? -1.645 9.802 21.568 1.00 96.56 76 ARG A CA 1
ATOM 595 C C . ARG A 1 76 ? -1.745 10.590 22.871 1.00 96.56 76 ARG A C 1
ATOM 597 O O . ARG A 1 76 ? -1.009 10.304 23.808 1.00 96.56 76 ARG A O 1
ATOM 604 N N . ASP A 1 77 ? -2.611 11.598 22.908 1.00 96.62 77 ASP A N 1
ATOM 605 C CA . ASP A 1 77 ? -2.696 12.528 24.037 1.00 96.62 77 ASP A CA 1
ATOM 606 C C . ASP A 1 77 ? -3.579 11.990 25.174 1.00 96.62 77 ASP A C 1
ATOM 608 O O . ASP A 1 77 ? -3.552 12.537 26.278 1.00 96.62 77 ASP A O 1
ATOM 612 N N . HIS A 1 78 ? -4.386 10.953 24.911 1.00 96.06 78 HIS A N 1
ATOM 613 C CA . HIS A 1 78 ? -5.379 10.417 25.847 1.00 96.06 78 HIS A CA 1
ATOM 614 C C . HIS A 1 78 ? -5.481 8.874 25.910 1.00 96.06 78 HIS A C 1
ATOM 616 O O . HIS A 1 78 ? -6.600 8.368 26.074 1.00 96.06 78 HIS A O 1
ATOM 622 N N . PRO A 1 79 ? -4.390 8.092 25.790 1.00 94.56 79 PRO A N 1
ATOM 623 C CA . PRO A 1 79 ? -4.483 6.631 25.780 1.00 94.56 79 PRO A CA 1
ATOM 624 C C . PRO A 1 79 ? -5.064 6.073 27.089 1.00 94.56 79 PRO A C 1
ATOM 626 O O . PRO A 1 79 ? -5.820 5.109 27.067 1.00 94.56 79 PRO A O 1
ATOM 629 N N . GLU A 1 80 ? -4.796 6.713 28.228 1.00 96.81 80 GLU A N 1
ATOM 630 C CA . GLU A 1 80 ? -5.235 6.281 29.559 1.00 96.81 80 GLU A CA 1
ATOM 631 C C . GLU A 1 80 ? -6.713 6.561 29.877 1.00 96.81 80 GLU A C 1
ATOM 633 O O . GLU A 1 80 ? -7.221 6.088 30.895 1.00 96.81 80 GLU A O 1
ATOM 638 N N . LYS A 1 81 ? -7.423 7.326 29.034 1.00 96.06 81 LYS A N 1
ATOM 639 C CA . LYS A 1 81 ? -8.816 7.724 29.311 1.00 96.06 81 LYS A CA 1
ATOM 640 C C . LYS A 1 81 ? -9.839 6.604 29.108 1.00 96.06 81 LYS A C 1
ATOM 642 O O . LYS A 1 81 ? -10.939 6.696 29.645 1.00 96.06 81 LYS A O 1
ATOM 647 N N . ASP A 1 82 ? -9.504 5.570 28.339 1.00 97.88 82 ASP A N 1
ATOM 648 C CA . ASP A 1 82 ? -10.368 4.414 28.084 1.00 97.88 82 ASP A CA 1
ATOM 649 C C . ASP A 1 82 ? -9.500 3.184 27.783 1.00 97.88 82 ASP A C 1
ATOM 651 O O . ASP A 1 82 ? -8.545 3.265 27.010 1.00 97.88 82 ASP A O 1
ATOM 655 N N . ALA A 1 83 ? -9.842 2.028 28.357 1.00 98.12 83 ALA A N 1
ATOM 656 C CA . ALA A 1 83 ? -9.081 0.791 28.173 1.00 98.12 83 ALA A CA 1
ATOM 657 C C . ALA A 1 83 ? -8.949 0.368 26.696 1.00 98.12 83 ALA A C 1
ATOM 659 O O . ALA A 1 83 ? -7.961 -0.260 26.324 1.00 98.12 83 ALA A O 1
ATOM 660 N N . ARG A 1 84 ? -9.913 0.728 25.836 1.00 98.38 84 ARG A N 1
ATOM 661 C CA . ARG A 1 84 ? -9.869 0.462 24.388 1.00 98.38 84 ARG A CA 1
ATOM 662 C C . ARG A 1 84 ? -8.833 1.330 23.675 1.00 98.38 84 ARG A C 1
ATOM 664 O O . ARG A 1 84 ? -8.185 0.849 22.750 1.00 98.38 84 ARG A O 1
ATOM 671 N N . LEU A 1 85 ? -8.657 2.582 24.111 1.00 98.31 85 LEU A N 1
ATOM 672 C CA . LEU A 1 85 ? -7.600 3.457 23.594 1.00 98.31 85 LEU A CA 1
ATOM 673 C C . LEU A 1 85 ? -6.230 2.957 24.027 1.00 98.31 85 LEU A C 1
ATOM 675 O O . LEU A 1 85 ? -5.348 2.832 23.182 1.00 98.31 85 LEU A O 1
ATOM 679 N N . LEU A 1 86 ? -6.085 2.611 25.309 1.00 98.25 86 LEU A N 1
ATOM 680 C CA . LEU A 1 86 ? -4.846 2.057 25.841 1.00 98.25 86 LEU A CA 1
ATOM 681 C C . LEU A 1 86 ? -4.461 0.769 25.108 1.00 98.25 86 LEU A C 1
ATOM 683 O O . LEU A 1 86 ? -3.324 0.638 24.679 1.00 98.25 86 LEU A O 1
ATOM 687 N N . LYS A 1 87 ? -5.425 -0.129 24.857 1.00 98.50 87 LYS A N 1
ATOM 688 C CA . LYS A 1 87 ? -5.199 -1.363 24.090 1.00 98.50 87 LYS A CA 1
ATOM 689 C C . LYS A 1 87 ? -4.647 -1.085 22.690 1.00 98.50 87 LYS A C 1
ATOM 691 O O . LYS A 1 87 ? -3.647 -1.688 22.314 1.00 98.50 87 LYS A O 1
ATOM 696 N N . LEU A 1 88 ? -5.275 -0.184 21.924 1.00 98.50 88 LEU A N 1
ATOM 697 C CA . LEU A 1 88 ? -4.769 0.173 20.596 1.00 98.50 88 LEU A CA 1
ATOM 698 C C . LEU A 1 88 ? -3.384 0.820 20.693 1.00 98.50 88 LEU A C 1
ATOM 700 O O . LEU A 1 88 ? -2.511 0.489 19.898 1.00 98.50 88 LEU A O 1
ATOM 704 N N . TRP A 1 89 ? -3.192 1.737 21.644 1.00 98.31 89 TRP A N 1
ATOM 705 C CA . TRP A 1 89 ? -1.935 2.452 21.839 1.00 98.31 89 TRP A CA 1
ATOM 706 C C . TRP A 1 89 ? -0.781 1.503 22.174 1.00 98.31 89 TRP A C 1
ATOM 708 O O . TRP A 1 89 ? 0.266 1.575 21.530 1.00 98.31 89 TRP A O 1
ATOM 718 N N . ASP A 1 90 ? -0.984 0.587 23.117 1.00 98.19 90 ASP A N 1
ATOM 719 C CA . ASP A 1 90 ? 0.001 -0.422 23.501 1.00 98.19 90 ASP A CA 1
ATOM 720 C C . ASP A 1 90 ? 0.311 -1.359 22.328 1.00 98.19 90 ASP A C 1
ATOM 722 O O . ASP A 1 90 ? 1.479 -1.636 22.056 1.00 98.19 90 ASP A O 1
ATOM 726 N N . GLU A 1 91 ? -0.711 -1.788 21.579 1.00 97.81 91 GLU A N 1
ATOM 727 C CA . GLU A 1 91 ? -0.536 -2.644 20.405 1.00 97.81 91 GLU A CA 1
ATOM 728 C C . GLU A 1 91 ? 0.338 -1.968 19.343 1.00 97.81 91 GLU A C 1
ATOM 730 O O . GLU A 1 91 ? 1.350 -2.533 18.929 1.00 97.81 91 GLU A O 1
ATOM 735 N N . VAL A 1 92 ? 0.013 -0.742 18.921 1.00 97.00 92 VAL A N 1
ATOM 736 C CA . VAL A 1 92 ? 0.779 -0.085 17.847 1.00 97.00 92 VAL A CA 1
ATOM 737 C C . VAL A 1 92 ? 2.198 0.292 18.281 1.00 97.00 92 VAL A C 1
ATOM 739 O O . VAL A 1 92 ? 3.094 0.334 17.442 1.00 97.00 92 VAL A O 1
ATOM 742 N N . ASN A 1 93 ? 2.438 0.54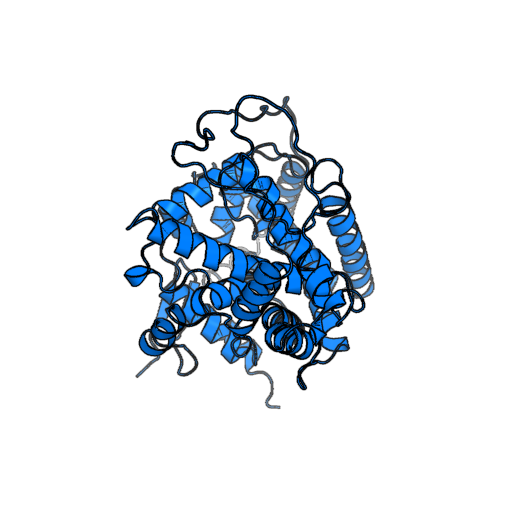1 19.572 1.00 97.31 93 ASN A N 1
ATOM 743 C CA . ASN A 1 93 ? 3.779 0.843 20.083 1.00 97.31 93 ASN A CA 1
ATOM 744 C C . ASN A 1 93 ? 4.613 -0.415 20.388 1.00 97.31 93 ASN A C 1
ATOM 746 O O . ASN A 1 93 ? 5.829 -0.303 20.565 1.00 97.31 93 ASN A O 1
ATOM 750 N N . ALA A 1 94 ? 4.006 -1.605 20.419 1.00 96.50 94 ALA A N 1
ATOM 751 C CA . ALA A 1 94 ? 4.729 -2.858 20.587 1.00 96.50 94 ALA A CA 1
ATOM 752 C C . ALA A 1 94 ? 5.504 -3.222 19.310 1.00 96.50 94 ALA A C 1
ATOM 754 O O . ALA A 1 94 ? 4.946 -3.364 18.222 1.00 96.50 94 ALA A O 1
ATOM 755 N N . VAL A 1 95 ? 6.819 -3.395 19.445 1.00 93.00 95 VAL A N 1
ATOM 756 C CA . VAL A 1 95 ? 7.682 -3.839 18.345 1.00 93.00 95 VAL A CA 1
ATOM 757 C C . VAL A 1 95 ? 7.660 -5.364 18.295 1.00 93.00 95 VAL A C 1
ATOM 759 O O . VAL A 1 95 ? 7.992 -6.013 19.286 1.00 93.00 95 VAL A O 1
ATOM 762 N N . LEU A 1 96 ? 7.283 -5.941 17.148 1.00 90.69 96 LEU A N 1
ATOM 763 C CA . LEU A 1 96 ? 7.301 -7.397 16.976 1.00 90.69 96 LEU A CA 1
ATOM 764 C C . LEU A 1 96 ? 8.739 -7.923 17.071 1.00 90.69 96 LEU A C 1
ATOM 766 O O . LEU A 1 96 ? 9.660 -7.323 16.516 1.00 90.69 96 LEU A O 1
ATOM 770 N N . GLU A 1 97 ? 8.920 -9.083 17.700 1.00 90.31 97 GLU A N 1
ATOM 771 C CA . GLU A 1 97 ? 10.235 -9.721 17.879 1.00 90.31 97 GLU A CA 1
ATOM 772 C C . GLU A 1 97 ? 10.959 -9.968 16.544 1.00 90.31 97 GLU A C 1
ATOM 774 O O . GLU A 1 97 ? 12.179 -9.855 16.453 1.00 90.31 97 GLU A O 1
ATOM 779 N N . CYS A 1 98 ? 10.204 -10.222 15.471 1.00 86.31 98 CYS A N 1
ATOM 780 C CA . CYS A 1 98 ? 10.744 -10.435 14.132 1.00 86.31 98 CYS A CA 1
ATOM 781 C C . CYS A 1 98 ? 11.256 -9.156 13.435 1.00 86.31 98 CYS A C 1
ATOM 783 O O . CYS A 1 98 ? 11.737 -9.242 12.304 1.00 86.31 98 CYS A O 1
ATOM 785 N N . ILE A 1 99 ? 11.117 -7.963 14.032 1.00 94.25 99 ILE A N 1
ATOM 786 C CA . ILE A 1 99 ? 11.516 -6.701 13.391 1.00 94.25 99 ILE A CA 1
ATOM 787 C C . ILE A 1 99 ? 12.988 -6.395 13.636 1.00 94.25 99 ILE A C 1
ATOM 789 O O . ILE A 1 99 ? 13.417 -6.062 14.738 1.00 94.25 99 ILE A O 1
ATOM 793 N N . ASN A 1 100 ? 13.743 -6.383 12.540 1.00 96.19 100 ASN A N 1
ATOM 794 C CA . ASN A 1 100 ? 15.080 -5.817 12.480 1.00 96.19 100 ASN A CA 1
ATOM 795 C C . ASN A 1 100 ? 15.042 -4.466 11.743 1.00 96.19 100 ASN A C 1
ATOM 797 O O . ASN A 1 100 ? 14.733 -4.398 10.553 1.00 96.19 100 ASN A O 1
ATOM 801 N N . TRP A 1 101 ? 15.393 -3.373 12.424 1.00 97.56 101 TRP A N 1
ATOM 802 C CA . TRP A 1 101 ? 15.348 -2.030 11.831 1.00 97.56 101 TRP A CA 1
ATOM 803 C C . TRP A 1 101 ? 16.321 -1.834 10.661 1.00 97.56 101 TRP A C 1
ATOM 805 O O . TRP A 1 101 ? 16.001 -1.100 9.729 1.00 97.56 101 TRP A O 1
ATOM 815 N N . ASP A 1 102 ? 17.469 -2.513 10.642 1.00 97.69 102 ASP A N 1
ATOM 816 C CA . ASP A 1 102 ? 18.372 -2.460 9.487 1.00 97.69 102 ASP A CA 1
ATOM 817 C C . ASP A 1 102 ? 17.762 -3.163 8.272 1.00 97.69 102 ASP A C 1
ATOM 819 O O . ASP A 1 102 ? 17.958 -2.729 7.135 1.00 97.69 102 ASP A O 1
ATOM 823 N N . GLN A 1 103 ? 16.980 -4.219 8.503 1.00 97.38 103 GLN A N 1
ATOM 824 C CA . GLN A 1 103 ? 16.210 -4.882 7.455 1.00 97.38 103 GLN A CA 1
ATOM 825 C C . GLN A 1 103 ? 15.091 -3.983 6.923 1.00 97.38 103 GLN A C 1
ATOM 827 O O . GLN A 1 103 ? 14.973 -3.826 5.708 1.00 97.38 103 GLN A O 1
ATOM 832 N N . ILE A 1 104 ? 14.341 -3.316 7.808 1.00 97.81 104 ILE A N 1
ATOM 833 C CA . ILE A 1 104 ? 13.334 -2.315 7.420 1.00 97.81 104 ILE A CA 1
ATOM 834 C C . ILE A 1 104 ? 13.967 -1.230 6.545 1.00 97.81 104 ILE A C 1
ATOM 836 O O . ILE A 1 104 ? 13.439 -0.921 5.480 1.00 97.81 104 ILE A O 1
ATOM 840 N N . LYS A 1 105 ? 15.128 -0.694 6.941 1.00 97.56 105 LYS A N 1
ATOM 841 C CA . LYS A 1 105 ? 15.850 0.331 6.173 1.00 97.56 105 LYS A CA 1
ATOM 842 C C . LYS A 1 105 ? 16.186 -0.139 4.758 1.00 97.56 105 LYS A C 1
ATOM 844 O O . LYS A 1 105 ? 15.968 0.596 3.798 1.00 97.56 105 LYS A O 1
ATOM 849 N N . ARG A 1 106 ? 16.682 -1.371 4.606 1.00 96.81 106 ARG A N 1
ATOM 850 C CA . ARG A 1 106 ? 16.933 -1.944 3.275 1.00 96.81 106 ARG A CA 1
ATOM 851 C C . ARG A 1 106 ? 15.633 -2.153 2.493 1.00 96.81 106 ARG A C 1
ATOM 853 O O . ARG A 1 106 ? 15.610 -1.888 1.295 1.00 96.81 106 ARG A O 1
ATOM 860 N N . GLY A 1 107 ? 14.536 -2.524 3.154 1.00 96.50 107 GLY A N 1
ATOM 861 C CA . GLY A 1 107 ? 13.202 -2.589 2.547 1.00 96.50 107 GLY A CA 1
ATOM 862 C C . GLY A 1 107 ? 12.712 -1.223 2.048 1.00 96.50 107 GLY A C 1
ATOM 863 O O . GLY A 1 107 ? 12.147 -1.117 0.960 1.00 96.50 107 GLY A O 1
ATOM 864 N N . GLN A 1 108 ? 12.991 -0.144 2.782 1.00 96.19 108 GLN A N 1
ATOM 865 C CA . GLN A 1 108 ? 12.711 1.223 2.332 1.00 96.19 108 GLN A CA 1
ATOM 866 C C . GLN A 1 108 ? 13.542 1.590 1.093 1.00 96.19 108 GLN A C 1
ATOM 868 O O . GLN A 1 108 ? 13.029 2.205 0.157 1.00 96.19 108 GLN A O 1
ATOM 873 N N . ASP A 1 109 ? 14.811 1.178 1.045 1.00 95.06 109 ASP A N 1
ATOM 874 C CA . ASP A 1 109 ? 15.668 1.360 -0.130 1.00 95.06 109 ASP A CA 1
ATOM 875 C C . ASP A 1 109 ? 15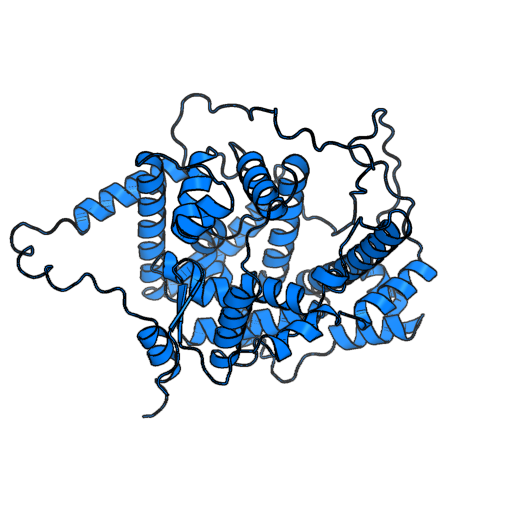.134 0.601 -1.357 1.00 95.06 109 ASP A C 1
ATOM 877 O O . ASP A 1 109 ? 15.186 1.137 -2.464 1.00 95.06 109 ASP A O 1
ATOM 881 N N . VAL A 1 110 ? 14.558 -0.598 -1.178 1.00 94.12 110 VAL A N 1
ATOM 882 C CA . VAL A 1 110 ? 13.907 -1.361 -2.260 1.00 94.12 110 VAL A CA 1
ATOM 883 C C . VAL A 1 110 ? 12.792 -0.544 -2.911 1.00 94.12 110 VAL A C 1
ATOM 885 O O . VAL A 1 110 ? 12.747 -0.466 -4.139 1.00 94.12 110 VAL A O 1
ATOM 888 N N . PHE A 1 111 ? 11.939 0.126 -2.127 1.00 91.25 111 PHE A N 1
ATOM 889 C CA . PHE A 1 111 ? 10.894 0.981 -2.696 1.00 91.25 111 PHE A CA 1
ATOM 890 C C . PHE A 1 111 ? 11.482 2.033 -3.641 1.00 91.25 111 PHE A C 1
ATOM 892 O O . PHE A 1 111 ? 11.079 2.099 -4.799 1.00 91.25 111 PHE A O 1
ATOM 899 N N . TYR A 1 112 ? 12.469 2.810 -3.188 1.00 90.12 112 TYR A N 1
ATOM 900 C CA . TYR A 1 112 ? 13.054 3.878 -4.004 1.00 90.12 112 TYR A CA 1
ATOM 901 C C . TYR A 1 112 ? 13.914 3.360 -5.152 1.00 90.12 112 TYR A C 1
ATOM 903 O O . TYR A 1 112 ? 13.946 3.996 -6.201 1.00 90.12 112 TYR A O 1
ATOM 911 N N . ARG A 1 113 ? 14.555 2.196 -5.013 1.00 90.69 113 ARG A N 1
ATOM 912 C CA . ARG A 1 113 ? 15.301 1.559 -6.107 1.00 90.69 113 ARG A CA 1
ATOM 913 C C . ARG A 1 113 ? 14.400 1.277 -7.307 1.00 90.69 113 ARG A C 1
ATOM 915 O O . ARG A 1 113 ? 14.811 1.513 -8.443 1.00 90.69 113 ARG A O 1
ATOM 922 N N . TYR A 1 114 ? 13.168 0.837 -7.049 1.00 87.06 114 TYR A N 1
ATOM 923 C CA . TYR A 1 114 ? 12.192 0.475 -8.078 1.00 87.06 114 TYR A CA 1
ATOM 924 C C . TYR A 1 114 ? 11.078 1.513 -8.273 1.00 87.06 114 TYR A C 1
ATOM 926 O O . TYR A 1 114 ? 10.197 1.295 -9.102 1.00 87.06 114 TYR A O 1
ATOM 934 N N . ALA A 1 115 ? 11.099 2.645 -7.560 1.00 75.12 115 ALA A N 1
ATOM 935 C CA . ALA A 1 115 ? 9.991 3.601 -7.521 1.00 75.12 115 ALA A CA 1
ATOM 936 C C . ALA A 1 115 ? 9.525 4.100 -8.903 1.00 75.12 115 ALA A C 1
ATOM 938 O O . ALA A 1 115 ? 8.312 4.152 -9.106 1.00 75.12 115 ALA A O 1
ATOM 939 N N . PRO A 1 116 ? 10.398 4.394 -9.891 1.00 69.12 116 PRO A N 1
ATOM 940 C CA . PRO A 1 116 ? 9.936 4.762 -11.232 1.00 69.12 116 PRO A CA 1
ATOM 941 C C . PRO A 1 116 ? 9.105 3.662 -11.914 1.00 69.12 116 PRO A C 1
ATOM 943 O O . PRO A 1 116 ? 8.036 3.941 -12.450 1.00 69.12 116 PRO A O 1
ATOM 946 N N . ALA A 1 117 ? 9.544 2.402 -11.822 1.00 63.81 117 ALA A N 1
ATOM 947 C CA . ALA A 1 117 ? 8.822 1.243 -12.355 1.00 63.81 117 ALA A CA 1
ATOM 948 C C . ALA A 1 117 ? 7.570 0.898 -11.526 1.00 63.81 117 ALA A C 1
ATOM 950 O O . ALA A 1 117 ? 6.560 0.447 -12.062 1.00 63.81 117 ALA A O 1
ATOM 951 N N . ALA A 1 118 ? 7.605 1.143 -10.212 1.00 55.91 118 ALA A N 1
ATOM 952 C CA . ALA A 1 118 ? 6.475 0.946 -9.307 1.00 55.91 118 ALA A CA 1
ATOM 953 C C . ALA A 1 118 ? 5.378 2.012 -9.485 1.00 55.91 118 ALA A C 1
ATOM 955 O O . ALA A 1 118 ? 4.201 1.722 -9.284 1.00 55.91 118 ALA A O 1
ATOM 956 N N . THR A 1 119 ? 5.741 3.240 -9.872 1.00 54.25 119 THR A N 1
ATOM 957 C CA . THR A 1 119 ? 4.798 4.360 -10.046 1.00 54.25 119 THR A CA 1
ATOM 958 C C . THR A 1 119 ? 3.884 4.148 -11.254 1.00 54.25 119 THR A C 1
ATOM 960 O O . THR A 1 119 ? 2.700 4.462 -11.173 1.00 54.25 119 THR A O 1
ATOM 963 N N . LEU A 1 120 ? 4.380 3.516 -12.326 1.00 46.12 120 LEU A N 1
ATOM 964 C CA . LEU A 1 120 ? 3.570 3.137 -13.497 1.00 46.12 120 LEU A CA 1
ATOM 965 C C . LEU A 1 120 ? 2.453 2.129 -13.166 1.00 46.12 120 LEU A C 1
ATOM 967 O O . LEU A 1 120 ? 1.466 2.036 -13.886 1.00 46.12 120 LEU A O 1
ATOM 971 N N . VAL A 1 121 ? 2.601 1.382 -12.070 1.00 41.00 121 VAL A N 1
ATOM 972 C CA . VAL A 1 121 ? 1.706 0.283 -11.671 1.00 41.00 121 VAL A CA 1
ATOM 973 C C . VAL A 1 121 ? 0.600 0.760 -10.722 1.00 41.00 121 VAL A C 1
ATOM 975 O O . VAL A 1 121 ? -0.446 0.128 -10.619 1.00 41.00 121 VAL A O 1
ATOM 978 N N . ARG A 1 122 ? 0.817 1.855 -9.986 1.00 51.12 122 ARG A N 1
ATOM 979 C CA . ARG A 1 122 ? 0.081 2.144 -8.740 1.00 51.12 122 ARG A CA 1
ATOM 980 C C . ARG A 1 122 ? -0.963 3.248 -8.851 1.00 51.12 122 ARG A C 1
ATOM 982 O O . ARG A 1 122 ? -1.178 3.999 -7.905 1.00 51.12 122 ARG A O 1
ATOM 989 N N . THR A 1 123 ? -1.658 3.318 -9.980 1.00 38.09 123 THR A N 1
ATOM 990 C CA . THR A 1 123 ? -2.810 4.213 -10.124 1.00 38.09 123 THR A CA 1
ATOM 991 C C . THR A 1 123 ? -4.114 3.418 -9.908 1.00 38.09 123 THR A C 1
ATOM 993 O O . THR A 1 123 ? -4.430 2.498 -10.650 1.00 38.09 123 THR A O 1
ATOM 996 N N . GLY A 1 124 ? -4.870 3.747 -8.854 1.00 30.61 124 GLY A N 1
ATOM 997 C CA . GLY A 1 124 ? -6.189 3.192 -8.481 1.00 30.61 124 GLY A CA 1
ATOM 998 C C . GLY A 1 124 ? -6.850 4.145 -7.475 1.00 30.61 124 GLY A C 1
ATOM 999 O O . GLY A 1 124 ? -6.154 4.638 -6.601 1.00 30.61 124 GLY A O 1
ATOM 1000 N N . GLY A 1 125 ? -8.126 4.542 -7.449 1.00 31.36 125 GLY A N 1
ATOM 1001 C CA . GLY A 1 125 ? -9.322 4.413 -8.286 1.00 31.36 125 GLY A CA 1
ATOM 1002 C C . GLY A 1 125 ? -10.513 4.928 -7.445 1.00 31.36 125 GLY A C 1
ATOM 1003 O O . GLY A 1 125 ? -10.877 4.282 -6.473 1.00 31.36 125 GLY A O 1
ATOM 1004 N N . HIS A 1 126 ? -11.076 6.107 -7.751 1.00 34.38 126 HIS A N 1
ATOM 1005 C CA . HIS A 1 126 ? -12.323 6.695 -7.192 1.00 34.38 126 HIS A CA 1
ATOM 1006 C C . HIS A 1 126 ? -12.955 7.613 -8.277 1.00 34.38 126 HIS A C 1
ATOM 1008 O O . HIS A 1 126 ? -12.441 7.656 -9.387 1.00 34.38 126 HIS A O 1
ATOM 1014 N N . SER A 1 127 ? -14.057 8.343 -8.027 1.00 35.41 127 SER A N 1
ATOM 1015 C CA . SER A 1 127 ? -14.656 9.281 -9.017 1.00 35.41 127 SER A CA 1
ATOM 1016 C C . SER A 1 127 ? -13.661 10.355 -9.477 1.00 35.41 127 SER A C 1
ATOM 1018 O O . SER A 1 127 ? -12.991 10.891 -8.601 1.00 35.41 127 SER A O 1
ATOM 1020 N N . ALA A 1 128 ? -13.618 10.767 -10.751 1.00 37.19 128 ALA A N 1
ATOM 1021 C CA . ALA A 1 128 ? -12.474 11.511 -11.311 1.00 37.19 128 ALA A CA 1
ATOM 1022 C C . ALA A 1 128 ? -11.952 12.701 -10.467 1.00 37.19 128 ALA A C 1
ATOM 1024 O O . ALA A 1 128 ? -10.759 12.817 -10.196 1.00 37.19 128 ALA A O 1
ATOM 1025 N N . LYS A 1 129 ? -12.854 13.542 -9.940 1.00 40.75 129 LYS A N 1
ATOM 1026 C CA . LYS A 1 129 ? -12.503 14.709 -9.104 1.00 40.75 129 LYS A CA 1
ATOM 1027 C C . LYS A 1 129 ? -11.958 14.355 -7.707 1.00 40.75 129 LYS A C 1
ATOM 1029 O O . LYS A 1 129 ? -11.163 15.103 -7.150 1.00 40.75 129 LYS A O 1
ATOM 1034 N N . VAL A 1 130 ? -12.393 13.234 -7.130 1.00 47.75 130 VAL A N 1
ATOM 1035 C CA . VAL A 1 130 ? -11.967 12.727 -5.805 1.00 47.75 130 VAL A CA 1
ATOM 1036 C C . VAL A 1 130 ? -10.824 11.711 -5.941 1.00 47.75 130 VAL A C 1
ATOM 1038 O O . VAL A 1 130 ? -10.016 11.570 -5.028 1.00 47.75 130 VAL A O 1
ATOM 1041 N N . ALA A 1 131 ? -10.732 11.045 -7.094 1.00 52.91 131 ALA A N 1
ATOM 1042 C CA . ALA A 1 131 ? -9.712 10.066 -7.446 1.00 52.91 131 ALA A CA 1
ATOM 1043 C C . ALA A 1 131 ? -8.321 10.648 -7.326 1.00 52.91 131 ALA A C 1
ATOM 1045 O O . ALA A 1 131 ? -7.479 10.020 -6.701 1.00 52.91 131 ALA A O 1
ATOM 1046 N N . LYS A 1 132 ? -8.119 11.864 -7.846 1.00 57.22 132 LYS A N 1
ATOM 1047 C CA . LYS A 1 132 ? -6.835 12.557 -7.774 1.00 57.22 132 LYS A CA 1
ATOM 1048 C C . LYS A 1 132 ? -6.360 12.694 -6.322 1.00 57.22 132 LYS A C 1
ATOM 1050 O O . LYS A 1 132 ? -5.296 12.196 -5.981 1.00 57.22 132 LYS A O 1
ATOM 1055 N N . ASN A 1 133 ? -7.165 13.311 -5.455 1.00 58.97 133 ASN A N 1
ATOM 1056 C CA . ASN A 1 133 ? -6.762 13.567 -4.067 1.00 58.97 133 ASN A CA 1
ATOM 1057 C C . ASN A 1 133 ? -6.579 12.270 -3.272 1.00 58.97 133 ASN A C 1
ATOM 1059 O O . ASN A 1 133 ? -5.564 12.113 -2.609 1.00 58.97 133 ASN A O 1
ATOM 1063 N N . ARG A 1 134 ? -7.496 11.303 -3.403 1.00 61.19 134 ARG A N 1
ATOM 1064 C CA . ARG A 1 134 ? -7.393 10.021 -2.687 1.00 61.19 134 ARG A CA 1
ATOM 1065 C C . ARG A 1 134 ? -6.233 9.153 -3.164 1.00 61.19 134 ARG A C 1
ATOM 1067 O O . ARG A 1 134 ? -5.594 8.502 -2.347 1.00 61.19 134 ARG A O 1
ATOM 1074 N N . LEU A 1 135 ? -5.940 9.162 -4.465 1.00 64.62 135 LEU A N 1
ATOM 1075 C CA . LEU A 1 135 ? -4.750 8.510 -5.008 1.00 64.62 135 LEU A CA 1
ATOM 1076 C C . LEU A 1 135 ? -3.490 9.084 -4.353 1.00 64.62 135 LEU A C 1
ATOM 1078 O O . LEU A 1 135 ? -2.624 8.329 -3.913 1.00 64.62 135 LEU A O 1
ATOM 1082 N N . PHE A 1 136 ? -3.408 10.413 -4.245 1.00 66.25 136 PHE A N 1
ATOM 1083 C CA . PHE A 1 136 ? -2.279 11.064 -3.589 1.00 66.25 136 PHE A CA 1
ATOM 1084 C C . PHE A 1 136 ? -2.238 10.819 -2.080 1.00 66.25 136 PHE A C 1
ATOM 1086 O O . PHE A 1 136 ? -1.145 10.661 -1.555 1.00 66.25 136 PHE A O 1
ATOM 1093 N N . GLU A 1 137 ? -3.375 10.707 -1.391 1.00 67.25 137 GLU A N 1
ATOM 1094 C CA . GLU A 1 137 ? -3.430 10.321 0.028 1.00 67.25 137 GLU A CA 1
ATOM 1095 C C . GLU A 1 137 ? -2.853 8.912 0.253 1.00 67.25 137 GLU A C 1
ATOM 1097 O O . GLU A 1 137 ? -1.996 8.719 1.114 1.00 67.25 137 GLU A O 1
ATOM 1102 N N . THR A 1 138 ? -3.244 7.919 -0.553 1.00 71.00 138 THR A N 1
ATOM 1103 C CA . THR A 1 138 ? -2.664 6.567 -0.466 1.00 71.00 138 THR A CA 1
ATOM 1104 C C . THR A 1 138 ? -1.171 6.564 -0.804 1.00 71.00 138 THR A C 1
ATOM 1106 O O . THR A 1 138 ? -0.381 5.889 -0.143 1.00 71.00 138 THR A O 1
ATOM 1109 N N . PHE A 1 139 ? -0.758 7.344 -1.806 1.00 73.88 139 PHE A N 1
ATOM 1110 C CA . PHE A 1 139 ? 0.656 7.475 -2.153 1.00 73.88 139 PHE A CA 1
ATOM 1111 C C . PHE A 1 139 ? 1.457 8.208 -1.065 1.00 73.88 139 PHE A C 1
ATOM 1113 O O . PHE A 1 139 ? 2.622 7.891 -0.834 1.00 73.88 139 PHE A O 1
ATOM 1120 N N . GLN A 1 140 ? 0.838 9.149 -0.354 1.00 77.19 140 GLN A N 1
ATOM 1121 C CA . GLN A 1 140 ? 1.450 9.841 0.773 1.00 77.19 140 GLN A CA 1
ATOM 1122 C C . GLN A 1 140 ? 1.781 8.863 1.900 1.00 77.19 140 GLN A C 1
ATOM 1124 O O . GLN A 1 140 ? 2.902 8.917 2.401 1.00 77.19 140 GLN A O 1
ATOM 1129 N N . LEU A 1 141 ? 0.873 7.941 2.250 1.00 83.69 141 LEU A N 1
ATOM 1130 C CA . LEU A 1 141 ? 1.144 6.926 3.277 1.00 83.69 141 LEU A CA 1
ATOM 1131 C C . LEU A 1 141 ? 2.400 6.139 2.915 1.00 83.69 141 LEU A C 1
ATOM 1133 O O . LEU A 1 141 ? 3.305 6.010 3.735 1.00 83.69 141 LEU A O 1
ATOM 1137 N N . LEU A 1 142 ? 2.463 5.667 1.668 1.00 86.00 142 LEU A N 1
ATOM 1138 C CA . LEU A 1 142 ? 3.607 4.934 1.144 1.00 86.00 142 LEU A 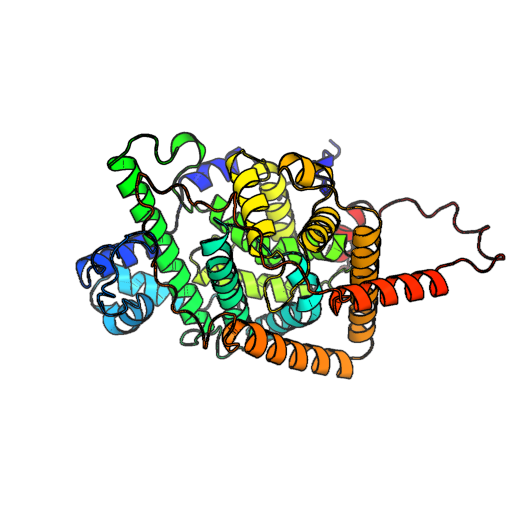CA 1
ATOM 1139 C C . LEU A 1 142 ? 4.902 5.739 1.305 1.00 86.00 142 LEU A C 1
ATOM 1141 O O . LEU A 1 142 ? 5.868 5.217 1.849 1.00 86.00 142 LEU A O 1
ATOM 1145 N N . LEU A 1 143 ? 4.908 7.014 0.907 1.00 85.69 143 LEU A N 1
ATOM 1146 C CA . LEU A 1 143 ? 6.084 7.871 1.055 1.00 85.69 143 LEU A CA 1
ATOM 1147 C C . LEU A 1 143 ? 6.475 8.100 2.512 1.00 85.69 143 LEU A C 1
ATOM 1149 O O . LEU A 1 143 ? 7.663 8.079 2.819 1.00 85.69 143 LEU A O 1
ATOM 1153 N N . GLN A 1 144 ? 5.508 8.305 3.404 1.00 88.62 144 GLN A N 1
ATOM 1154 C CA . GLN A 1 144 ? 5.773 8.564 4.816 1.00 88.62 144 GLN A CA 1
ATOM 1155 C C . GLN A 1 144 ? 6.349 7.328 5.518 1.00 88.62 144 GLN A C 1
ATOM 1157 O O . GLN A 1 144 ? 7.314 7.459 6.266 1.00 88.62 144 GLN A O 1
ATOM 1162 N N . VAL A 1 145 ? 5.830 6.125 5.244 1.00 93.44 145 VAL A N 1
ATOM 1163 C CA . VAL A 1 145 ? 6.366 4.890 5.847 1.00 93.44 145 VAL A CA 1
ATOM 1164 C C . VAL A 1 145 ? 7.700 4.468 5.229 1.00 93.44 145 VAL A C 1
ATOM 1166 O O . VAL A 1 145 ? 8.482 3.784 5.884 1.00 93.44 145 VAL A O 1
ATOM 1169 N N . THR A 1 146 ? 8.019 4.880 3.997 1.00 93.56 146 THR A N 1
ATOM 1170 C CA . THR A 1 146 ? 9.309 4.541 3.373 1.00 93.56 146 THR A CA 1
ATOM 1171 C C . THR A 1 146 ? 10.404 5.586 3.563 1.00 93.56 146 THR A C 1
ATOM 1173 O O . THR A 1 146 ? 11.554 5.298 3.245 1.00 93.56 146 THR A O 1
ATOM 1176 N N . LYS A 1 147 ? 10.091 6.793 4.048 1.00 90.62 147 LYS A N 1
ATOM 1177 C CA . LYS A 1 147 ? 11.021 7.934 4.038 1.00 90.62 147 LYS A CA 1
ATOM 1178 C C . LYS A 1 147 ? 12.301 7.695 4.842 1.00 90.62 147 LYS A C 1
ATOM 1180 O O . LYS A 1 147 ? 13.396 7.921 4.320 1.00 90.62 147 LYS A O 1
ATOM 1185 N N . SER A 1 148 ? 12.168 7.271 6.095 1.00 94.25 148 SER A N 1
ATOM 1186 C CA . SER A 1 148 ? 13.289 7.040 7.009 1.00 94.25 148 SER A CA 1
ATOM 1187 C C . SER A 1 148 ? 12.921 6.059 8.125 1.00 94.25 148 SER A C 1
ATOM 1189 O O . SER A 1 148 ? 11.750 5.700 8.292 1.00 94.25 148 SER A O 1
ATOM 1191 N N . LEU A 1 149 ? 13.915 5.621 8.903 1.00 96.81 149 LEU A N 1
ATOM 1192 C CA . LEU A 1 149 ? 13.658 4.788 10.078 1.00 96.81 149 LEU A CA 1
ATOM 1193 C C . LEU A 1 149 ? 12.975 5.579 11.189 1.00 96.81 149 LEU A C 1
ATOM 1195 O O . LEU A 1 149 ? 12.141 5.031 11.901 1.00 96.81 149 LEU A O 1
ATOM 1199 N N . GLU A 1 150 ? 13.331 6.849 11.336 1.00 96.81 150 GLU A N 1
ATOM 1200 C CA . GLU A 1 150 ? 12.729 7.760 12.299 1.00 96.81 150 GLU A CA 1
ATOM 1201 C C . GLU A 1 150 ? 11.232 7.934 12.021 1.00 96.81 150 GLU A C 1
ATOM 1203 O O . GLU A 1 150 ? 10.440 7.948 12.956 1.00 96.81 150 GLU A O 1
ATOM 1208 N N . ASP A 1 151 ? 10.835 7.988 10.745 1.00 95.25 151 ASP A N 1
ATOM 1209 C CA . ASP A 1 151 ? 9.435 8.153 10.355 1.00 95.25 151 ASP A CA 1
ATOM 1210 C C . ASP A 1 151 ? 8.584 6.900 10.616 1.00 95.25 151 ASP A C 1
ATOM 1212 O O . ASP A 1 151 ? 7.424 7.031 10.997 1.00 95.25 151 ASP A O 1
ATOM 1216 N N . ILE A 1 152 ? 9.115 5.690 10.401 1.00 96.94 152 ILE A N 1
ATOM 1217 C CA . ILE A 1 152 ? 8.338 4.435 10.495 1.00 96.94 152 ILE A CA 1
ATOM 1218 C C . ILE A 1 152 ? 8.332 3.807 11.901 1.00 96.94 152 ILE A C 1
ATOM 1220 O O . ILE A 1 152 ? 7.515 2.928 12.190 1.00 96.94 152 ILE A O 1
ATOM 1224 N N . LYS A 1 153 ? 9.253 4.220 12.777 1.00 97.38 153 LYS A N 1
ATOM 1225 C CA . LYS A 1 153 ? 9.298 3.774 14.176 1.00 97.38 153 LYS A CA 1
ATOM 1226 C C . LYS A 1 153 ? 8.147 4.382 14.990 1.00 97.38 153 LYS A C 1
ATOM 1228 O O . LYS A 1 153 ? 7.665 5.457 14.631 1.00 97.38 153 LYS A O 1
ATOM 1233 N N . PRO A 1 154 ? 7.734 3.744 16.105 1.00 97.06 154 PRO A N 1
ATOM 1234 C CA . PRO A 1 154 ? 6.760 4.332 17.020 1.00 97.06 154 PRO A CA 1
ATOM 1235 C C . PRO A 1 154 ? 7.116 5.780 17.388 1.00 97.06 154 PRO A C 1
ATOM 1237 O O . PRO A 1 154 ? 8.260 6.083 17.725 1.00 97.06 154 PRO A O 1
ATOM 1240 N N . GLY A 1 155 ? 6.137 6.678 17.263 1.00 93.69 155 GLY A N 1
ATOM 1241 C CA . GLY A 1 155 ? 6.302 8.126 17.446 1.00 93.69 155 GLY A CA 1
ATOM 1242 C C . GLY A 1 155 ? 6.705 8.920 16.192 1.00 93.69 155 GLY A C 1
ATOM 1243 O O . GLY A 1 155 ? 6.600 10.145 16.216 1.00 93.69 155 GLY A O 1
ATOM 1244 N N . GLY A 1 156 ? 7.110 8.263 15.102 1.00 95.50 156 GLY A N 1
ATOM 1245 C CA . GLY A 1 156 ? 7.435 8.902 13.823 1.00 95.50 156 GLY A CA 1
ATOM 1246 C C . GLY A 1 156 ? 6.212 9.321 12.996 1.00 95.50 156 GLY A C 1
ATOM 1247 O O . GLY A 1 156 ? 5.085 8.890 13.244 1.00 95.50 156 GLY A O 1
ATOM 1248 N N . GLU A 1 157 ? 6.418 10.147 11.967 1.00 91.44 157 GLU A N 1
ATOM 1249 C CA . GLU A 1 157 ? 5.322 10.662 11.125 1.00 91.44 157 GLU A CA 1
ATOM 1250 C C . GLU A 1 157 ? 4.703 9.598 10.202 1.00 91.44 157 GLU A C 1
ATOM 1252 O O . GLU A 1 157 ? 3.490 9.597 9.969 1.00 91.44 157 GLU A O 1
ATOM 1257 N N . GLY A 1 158 ? 5.508 8.665 9.689 1.00 92.00 158 GLY A N 1
ATOM 1258 C CA . GLY A 1 158 ? 5.034 7.503 8.931 1.00 92.00 158 GLY A CA 1
ATOM 1259 C C . GLY A 1 158 ? 4.222 6.545 9.793 1.00 92.00 158 GLY A C 1
ATOM 1260 O O . GLY A 1 158 ? 3.134 6.130 9.394 1.00 92.00 158 GLY A O 1
ATOM 1261 N N . PHE A 1 159 ? 4.695 6.280 11.008 1.00 97.00 159 PHE A N 1
ATOM 1262 C CA . PHE A 1 159 ? 3.968 5.536 12.028 1.00 97.00 159 PHE A CA 1
ATOM 1263 C C . PHE A 1 159 ? 2.622 6.194 12.354 1.00 97.00 159 PHE A C 1
ATOM 1265 O O . PHE A 1 159 ? 1.573 5.564 12.221 1.00 97.00 159 PHE A O 1
ATOM 1272 N N . ALA A 1 160 ? 2.631 7.487 12.685 1.00 95.31 160 ALA A N 1
ATOM 1273 C CA . ALA A 1 160 ? 1.421 8.249 12.976 1.00 95.31 160 ALA A CA 1
ATOM 1274 C C . ALA A 1 160 ? 0.426 8.208 11.807 1.00 95.31 160 ALA A C 1
ATOM 1276 O O . ALA A 1 160 ? -0.782 8.089 12.001 1.00 95.31 160 ALA A O 1
ATOM 1277 N N . SER A 1 161 ? 0.925 8.283 10.573 1.00 90.44 161 SER A N 1
ATOM 1278 C CA . SER A 1 161 ? 0.105 8.208 9.362 1.00 90.44 161 SER A CA 1
ATOM 1279 C C . SER A 1 161 ? -0.538 6.834 9.173 1.00 90.44 161 SER A C 1
ATOM 1281 O O . SER A 1 161 ? -1.728 6.766 8.872 1.00 90.44 161 SER A O 1
ATOM 1283 N N . ALA A 1 162 ? 0.189 5.744 9.428 1.00 95.12 162 ALA A N 1
ATOM 1284 C CA . ALA A 1 162 ? -0.378 4.397 9.403 1.00 95.12 162 ALA A CA 1
ATOM 1285 C C . ALA A 1 162 ? -1.474 4.216 10.473 1.00 95.12 162 ALA A C 1
ATOM 1287 O O . ALA A 1 162 ? -2.555 3.718 10.161 1.00 95.12 162 ALA A O 1
ATOM 1288 N N . VAL A 1 163 ? -1.267 4.717 11.697 1.00 96.69 163 VAL A N 1
ATOM 1289 C CA . VAL A 1 163 ? -2.297 4.674 12.754 1.00 96.69 163 VAL A CA 1
ATOM 1290 C C . VAL A 1 163 ? -3.530 5.512 12.381 1.00 96.69 163 VAL A C 1
ATOM 1292 O O . VAL A 1 163 ? -4.663 5.075 12.593 1.00 96.69 163 VAL A O 1
ATOM 1295 N N . ARG A 1 164 ? -3.348 6.689 11.759 1.00 92.81 164 ARG A N 1
ATOM 1296 C CA . ARG A 1 164 ? -4.471 7.482 11.220 1.00 92.81 164 ARG A CA 1
ATOM 1297 C C . ARG A 1 164 ? -5.271 6.695 10.190 1.00 92.81 164 ARG A C 1
ATOM 1299 O O . ARG A 1 164 ? -6.497 6.727 10.234 1.00 92.81 164 ARG A O 1
ATOM 1306 N N . VAL A 1 165 ? -4.601 5.970 9.295 1.00 90.00 165 VAL A N 1
ATOM 1307 C CA . VAL A 1 165 ? -5.267 5.137 8.284 1.00 90.00 165 VAL A CA 1
ATOM 1308 C C . VAL A 1 165 ? -6.014 3.963 8.925 1.00 90.00 165 VAL A C 1
ATOM 1310 O O . VAL A 1 165 ? -7.152 3.701 8.539 1.00 90.00 165 VAL A O 1
ATOM 1313 N N . ARG A 1 166 ? -5.459 3.321 9.962 1.00 96.38 166 ARG A N 1
ATOM 1314 C CA . ARG A 1 166 ? -6.168 2.289 10.742 1.00 96.38 166 ARG A CA 1
ATOM 1315 C C . ARG A 1 166 ? -7.483 2.819 11.330 1.00 96.38 166 ARG A C 1
ATOM 1317 O O . ARG A 1 166 ? -8.546 2.230 11.131 1.00 96.38 166 ARG A O 1
ATOM 1324 N N . LEU A 1 167 ? -7.441 3.990 11.969 1.00 95.06 167 LEU A N 1
ATOM 1325 C CA . LEU A 1 167 ? -8.634 4.652 12.517 1.00 95.06 167 LEU A CA 1
ATOM 1326 C C . LEU A 1 167 ? -9.594 5.145 11.418 1.00 95.06 167 LEU A C 1
ATOM 1328 O O . LEU A 1 167 ? -10.813 5.099 11.592 1.00 95.06 167 LEU A O 1
ATOM 1332 N N . LEU A 1 168 ? -9.076 5.565 10.260 1.00 88.44 168 LEU A N 1
ATOM 1333 C CA . LEU A 1 168 ? -9.883 5.913 9.090 1.00 88.44 168 LEU A CA 1
ATOM 1334 C C . LEU A 1 168 ? -10.650 4.695 8.558 1.00 88.44 168 LEU A C 1
ATOM 1336 O O . LEU A 1 168 ? -11.833 4.819 8.246 1.00 88.44 168 LEU A O 1
ATOM 1340 N N . HIS A 1 169 ? -10.021 3.520 8.483 1.00 91.00 169 HIS A N 1
ATOM 1341 C CA . HIS A 1 169 ? -10.690 2.282 8.079 1.00 91.00 169 HIS A CA 1
ATOM 1342 C C . HIS A 1 169 ? -11.834 1.922 9.034 1.00 91.00 169 HIS A C 1
ATOM 1344 O O . HIS A 1 169 ? -12.947 1.643 8.582 1.00 91.00 169 HIS A O 1
ATOM 1350 N N . ALA A 1 170 ? -11.612 2.031 10.347 1.00 93.25 170 ALA A N 1
ATOM 1351 C CA . ALA A 1 170 ? -12.676 1.888 11.339 1.00 93.25 170 ALA A CA 1
ATOM 1352 C C . ALA A 1 170 ? -13.831 2.887 11.117 1.00 93.25 170 ALA A C 1
ATOM 1354 O O . ALA A 1 170 ? -15.008 2.513 11.175 1.00 93.25 170 ALA A O 1
ATOM 1355 N N . ALA A 1 171 ? -13.516 4.143 10.784 1.00 88.75 171 ALA A N 1
ATOM 1356 C CA . ALA A 1 171 ? -14.520 5.183 10.563 1.00 88.75 171 ALA A CA 1
ATOM 1357 C C . ALA A 1 171 ? -15.346 4.922 9.301 1.00 88.75 171 ALA A C 1
ATOM 1359 O O . ALA A 1 171 ? -16.573 5.060 9.315 1.00 88.75 171 ALA A O 1
ATOM 1360 N N . VAL A 1 172 ? -14.690 4.490 8.222 1.00 84.69 172 VAL A N 1
ATOM 1361 C CA . VAL A 1 172 ? -15.348 4.100 6.970 1.00 84.69 172 VAL A CA 1
ATOM 1362 C C . VAL A 1 172 ? -16.275 2.908 7.202 1.00 84.69 172 VAL A C 1
ATOM 1364 O O . VAL A 1 172 ? -17.431 2.961 6.779 1.00 84.69 172 VAL A O 1
ATOM 1367 N N . ARG A 1 173 ? -15.825 1.879 7.929 1.00 92.31 173 ARG A N 1
ATOM 1368 C CA . ARG A 1 173 ? -16.646 0.709 8.279 1.00 92.31 173 ARG A CA 1
ATOM 1369 C C . ARG A 1 173 ? -17.897 1.105 9.063 1.00 92.31 173 ARG A C 1
ATOM 1371 O O . ARG A 1 173 ? -19.010 0.796 8.639 1.00 92.31 173 ARG A O 1
ATOM 1378 N N . SER A 1 174 ? -17.731 1.873 10.144 1.00 88.50 174 SER A N 1
ATOM 1379 C CA . SER A 1 174 ? -18.845 2.406 10.946 1.00 88.50 174 SER A CA 1
ATOM 1380 C C . SER A 1 174 ? -19.827 3.213 10.089 1.00 88.50 174 SER A C 1
ATOM 1382 O O . SER A 1 174 ? -21.048 3.078 10.209 1.00 88.50 174 SER A O 1
ATOM 1384 N N . ARG A 1 175 ? -19.312 4.024 9.156 1.00 84.38 175 ARG A N 1
ATOM 1385 C CA . ARG A 1 175 ? -20.141 4.819 8.246 1.00 84.38 175 ARG A CA 1
ATOM 1386 C C . ARG A 1 175 ? -20.927 3.957 7.261 1.00 84.38 175 ARG A C 1
ATOM 1388 O O . ARG A 1 175 ? -22.106 4.245 7.062 1.00 84.38 175 ARG A O 1
ATOM 1395 N N . ILE A 1 176 ? -20.314 2.941 6.656 1.00 83.62 176 ILE A N 1
ATOM 1396 C CA . ILE A 1 176 ? -20.997 2.038 5.718 1.00 83.62 176 ILE A CA 1
ATOM 1397 C C . ILE A 1 176 ? -22.136 1.306 6.428 1.00 83.62 176 ILE A C 1
ATOM 1399 O O . ILE A 1 176 ? -23.247 1.283 5.903 1.00 83.62 176 ILE A O 1
ATOM 1403 N N . PHE A 1 177 ? -21.915 0.810 7.648 1.00 88.94 177 PHE A N 1
ATOM 1404 C CA . PHE A 1 177 ? -22.986 0.190 8.430 1.00 88.94 177 PHE A CA 1
ATOM 1405 C C . PHE A 1 177 ? -24.125 1.158 8.749 1.00 88.94 177 PHE A C 1
ATOM 1407 O O . PHE A 1 177 ? -25.288 0.821 8.533 1.00 88.94 177 PHE A O 1
ATOM 1414 N N . LYS A 1 178 ? -23.817 2.390 9.179 1.00 86.62 178 LYS A N 1
ATOM 1415 C CA . LYS A 1 178 ? -24.841 3.427 9.406 1.00 86.62 178 LYS A CA 1
ATOM 1416 C C . LYS A 1 178 ? -25.642 3.727 8.135 1.00 86.62 178 LYS A C 1
ATOM 1418 O O . LYS A 1 178 ? -26.860 3.861 8.201 1.00 86.62 178 LYS A O 1
ATOM 1423 N N . LEU A 1 179 ? -24.979 3.817 6.981 1.00 82.38 179 LEU A N 1
ATOM 1424 C CA . LEU A 1 179 ? -25.639 4.044 5.692 1.00 82.38 179 LEU A CA 1
ATOM 1425 C C . LEU A 1 179 ? -26.518 2.863 5.278 1.00 82.38 179 LEU A C 1
ATOM 1427 O O . LEU A 1 179 ? -27.630 3.083 4.811 1.00 82.38 179 LEU A O 1
ATOM 1431 N N . ASN A 1 180 ? -26.057 1.630 5.486 1.00 84.38 180 ASN A N 1
ATOM 1432 C CA . ASN A 1 180 ? -26.836 0.434 5.179 1.00 84.38 180 ASN A CA 1
ATOM 1433 C C . ASN A 1 180 ? -28.059 0.284 6.095 1.00 84.38 180 ASN A C 1
ATOM 1435 O O . ASN A 1 180 ? -29.123 -0.109 5.632 1.00 84.38 180 ASN A O 1
ATOM 1439 N N . ALA A 1 181 ? -27.948 0.675 7.369 1.00 89.38 181 ALA A N 1
ATOM 1440 C CA . ALA A 1 181 ? -29.087 0.726 8.284 1.00 89.38 181 ALA A CA 1
ATOM 1441 C C . ALA A 1 181 ? -30.121 1.793 7.871 1.00 89.38 181 ALA A C 1
ATOM 1443 O O . ALA A 1 181 ? -31.323 1.570 7.983 1.00 89.38 181 ALA A O 1
ATOM 1444 N N . GLN A 1 182 ? -29.663 2.946 7.370 1.00 87.56 182 GLN A N 1
ATOM 1445 C CA . GLN A 1 182 ? -30.536 4.016 6.865 1.00 87.56 182 GLN A CA 1
ATOM 1446 C C . GLN A 1 182 ? -31.169 3.678 5.509 1.00 87.56 182 GLN A C 1
ATOM 1448 O O . GLN A 1 182 ? -32.288 4.100 5.223 1.00 87.56 182 GLN A O 1
ATOM 1453 N N . ARG A 1 183 ? -30.454 2.933 4.662 1.00 84.25 183 ARG A N 1
ATOM 1454 C CA . ARG A 1 183 ? -30.896 2.494 3.339 1.00 84.25 183 ARG A CA 1
ATOM 1455 C C . ARG A 1 183 ? -30.521 1.021 3.146 1.00 84.25 183 ARG A C 1
ATOM 1457 O O . ARG A 1 183 ? -29.426 0.747 2.648 1.00 84.25 183 ARG A O 1
ATOM 1464 N N . PRO A 1 184 ? -31.425 0.087 3.492 1.00 89.38 184 PRO A N 1
ATOM 1465 C CA . PRO A 1 184 ? -31.209 -1.332 3.247 1.00 89.38 184 PRO A CA 1
ATOM 1466 C C . PRO A 1 184 ? -30.848 -1.593 1.780 1.00 89.38 184 PRO A C 1
ATOM 1468 O O . PRO A 1 184 ? -31.479 -1.050 0.869 1.00 89.38 184 PRO A O 1
ATOM 1471 N N . GLY A 1 185 ? -29.798 -2.383 1.555 1.00 83.00 185 GLY A N 1
ATOM 1472 C CA . GLY A 1 185 ? -29.255 -2.656 0.221 1.00 83.00 185 GLY A CA 1
ATOM 1473 C C . GLY A 1 185 ? -28.234 -1.626 -0.278 1.00 83.00 185 GLY A C 1
ATOM 1474 O O . GLY A 1 185 ? -27.829 -1.697 -1.437 1.00 83.00 185 GLY A O 1
ATOM 1475 N N . TYR A 1 186 ? -27.798 -0.673 0.558 1.00 81.88 186 TYR A N 1
ATOM 1476 C CA . TYR A 1 186 ? -26.667 0.206 0.231 1.00 81.88 186 TYR A CA 1
ATOM 1477 C C . TYR A 1 186 ? -25.353 -0.579 0.115 1.00 81.88 186 TYR A C 1
ATOM 1479 O O . TYR A 1 186 ? -24.546 -0.298 -0.771 1.00 81.88 186 TYR A O 1
ATOM 1487 N N . PHE A 1 187 ? -25.147 -1.555 1.001 1.00 84.62 187 PHE A N 1
ATOM 1488 C CA . PHE A 1 187 ? -23.988 -2.438 0.994 1.00 84.62 187 PHE A CA 1
ATOM 1489 C C . PHE A 1 187 ? -24.431 -3.887 1.227 1.00 84.62 187 PHE A C 1
ATOM 1491 O O . PHE A 1 187 ? -25.199 -4.174 2.143 1.00 84.62 187 PHE A O 1
ATOM 1498 N N . ASP A 1 188 ? -23.948 -4.784 0.373 1.00 88.31 188 ASP A N 1
ATOM 1499 C CA . ASP A 1 188 ? -24.296 -6.204 0.370 1.00 88.31 188 ASP A CA 1
ATOM 1500 C C . ASP A 1 188 ? -23.326 -6.977 1.277 1.00 88.31 188 ASP A C 1
ATOM 1502 O O . ASP A 1 188 ? -22.267 -7.429 0.838 1.00 88.31 188 ASP A O 1
ATOM 1506 N N . VAL A 1 189 ? -23.664 -7.039 2.568 1.00 89.94 189 VAL A N 1
ATOM 1507 C CA . VAL A 1 189 ? -22.852 -7.715 3.596 1.00 89.94 189 VAL A CA 1
ATOM 1508 C C . VAL A 1 189 ? -22.798 -9.221 3.348 1.00 89.94 189 VAL A C 1
ATOM 1510 O O . VAL A 1 189 ? -21.743 -9.812 3.525 1.00 89.94 189 VAL A O 1
ATOM 1513 N N . ASP A 1 190 ? -23.880 -9.834 2.867 1.00 90.75 190 ASP A N 1
ATOM 1514 C CA . ASP A 1 190 ? -23.914 -11.280 2.610 1.00 90.75 190 ASP A CA 1
ATOM 1515 C C . ASP A 1 190 ? -22.912 -11.673 1.517 1.00 90.75 190 ASP A C 1
ATOM 1517 O O . ASP A 1 190 ? -22.279 -12.726 1.571 1.00 90.75 190 ASP A O 1
ATOM 1521 N N . LYS A 1 191 ? -22.736 -10.807 0.513 1.00 89.31 191 LYS A N 1
ATOM 1522 C CA . LYS A 1 191 ? -21.793 -11.046 -0.578 1.00 89.31 191 LYS A CA 1
ATOM 1523 C C . LYS A 1 191 ? -20.355 -10.650 -0.245 1.00 89.31 191 LYS A C 1
ATOM 1525 O O . LYS A 1 191 ? -19.424 -11.355 -0.646 1.00 89.31 191 LYS A O 1
ATOM 1530 N N . TYR A 1 192 ? -20.162 -9.488 0.378 1.00 89.50 192 TYR A N 1
ATOM 1531 C CA . TYR A 1 192 ? -18.839 -8.874 0.553 1.00 89.50 192 TYR A CA 1
ATOM 1532 C C . TYR A 1 192 ? -18.291 -8.971 1.983 1.00 89.50 192 TYR A C 1
ATOM 1534 O O . TYR A 1 192 ? -17.144 -8.597 2.204 1.00 89.50 192 TYR A O 1
ATOM 1542 N N . GLY A 1 193 ? -19.071 -9.478 2.937 1.00 94.19 193 GLY A N 1
ATOM 1543 C CA . GLY A 1 193 ? -18.724 -9.516 4.354 1.00 94.19 193 GLY A CA 1
ATOM 1544 C C . GLY A 1 193 ? -18.791 -8.156 5.032 1.00 94.19 193 GLY A C 1
ATOM 1545 O O . GLY A 1 193 ? -19.403 -7.206 4.547 1.00 94.19 193 GLY A O 1
ATOM 1546 N N . VAL A 1 194 ? -18.125 -8.036 6.174 1.00 95.19 194 VAL A N 1
ATOM 1547 C CA . VAL A 1 194 ? -17.956 -6.761 6.873 1.00 95.19 194 VAL A CA 1
ATOM 1548 C C . VAL A 1 194 ? -17.114 -5.809 6.004 1.00 95.19 194 VAL A C 1
ATOM 1550 O O . VAL A 1 194 ? -16.112 -6.233 5.432 1.00 95.19 194 VAL A O 1
ATOM 1553 N N . PRO A 1 195 ? -17.457 -4.511 5.883 1.00 92.94 195 PRO A N 1
ATOM 1554 C CA . PRO A 1 195 ? -16.647 -3.582 5.101 1.00 92.94 195 PRO A CA 1
ATOM 1555 C C . PRO A 1 195 ? -15.216 -3.465 5.636 1.00 92.94 195 PRO A C 1
ATOM 1557 O O . PRO A 1 195 ? -15.020 -3.247 6.836 1.00 92.94 195 PRO A O 1
ATOM 1560 N N . ILE A 1 196 ? -14.223 -3.515 4.741 1.00 92.44 196 ILE A N 1
ATOM 1561 C CA . ILE A 1 196 ? -12.797 -3.489 5.111 1.00 92.44 196 ILE A CA 1
ATOM 1562 C C . ILE A 1 196 ? -12.505 -4.643 6.080 1.00 92.44 196 ILE A C 1
ATOM 1564 O O . ILE A 1 196 ? -12.042 -4.442 7.206 1.00 92.44 196 ILE A O 1
ATOM 1568 N N . ASN A 1 197 ? -12.886 -5.847 5.676 1.00 96.25 197 ASN A N 1
ATOM 1569 C CA . ASN A 1 197 ? -12.596 -7.062 6.424 1.00 96.25 197 ASN A CA 1
ATOM 1570 C C . ASN A 1 197 ? -11.115 -7.459 6.292 1.00 96.25 197 ASN A C 1
ATOM 1572 O O . ASN A 1 197 ? -10.315 -6.796 5.617 1.00 96.25 197 ASN A O 1
ATOM 1576 N N . GLU A 1 198 ? -10.732 -8.532 6.974 1.00 96.38 198 GLU A N 1
ATOM 1577 C CA . GLU A 1 198 ? -9.376 -9.070 6.932 1.00 96.38 198 GLU A CA 1
ATOM 1578 C C . GLU A 1 198 ? -8.965 -9.481 5.513 1.00 96.38 198 GLU A C 1
ATOM 1580 O O . GLU A 1 198 ? -7.843 -9.173 5.113 1.00 96.38 198 GLU A O 1
ATOM 1585 N N . LEU A 1 199 ? -9.866 -10.081 4.724 1.00 95.81 199 LEU A N 1
ATOM 1586 C CA . LEU A 1 199 ? -9.591 -10.485 3.338 1.00 95.81 199 LEU A CA 1
ATOM 1587 C C . LEU A 1 199 ? -9.235 -9.281 2.445 1.00 95.81 199 LEU A C 1
ATOM 1589 O O . LEU A 1 199 ? -8.206 -9.289 1.764 1.00 95.81 199 LEU A O 1
ATOM 1593 N N . ASP A 1 200 ? -10.044 -8.221 2.492 1.00 92.81 200 ASP A N 1
ATOM 1594 C CA . ASP A 1 200 ? -9.825 -6.972 1.749 1.00 92.81 200 ASP A CA 1
ATOM 1595 C C . ASP A 1 200 ? -8.519 -6.282 2.179 1.00 92.81 200 ASP A C 1
ATOM 1597 O O . ASP A 1 200 ? -7.756 -5.747 1.361 1.00 92.81 200 ASP A O 1
ATOM 1601 N N . SER A 1 201 ? -8.245 -6.292 3.485 1.00 94.25 201 SER A N 1
ATOM 1602 C CA . SER A 1 201 ? -7.050 -5.677 4.065 1.00 94.25 201 SER A CA 1
ATOM 1603 C C . SER A 1 201 ? -5.788 -6.446 3.656 1.00 94.25 201 SER A C 1
ATOM 1605 O O . SER A 1 201 ? -4.798 -5.834 3.247 1.00 94.25 201 SER A O 1
ATOM 1607 N N . MET A 1 202 ? -5.842 -7.783 3.662 1.00 95.38 202 MET A N 1
ATOM 1608 C CA . MET A 1 202 ? -4.781 -8.657 3.153 1.00 95.38 202 MET A CA 1
ATOM 1609 C C . MET A 1 202 ? -4.504 -8.397 1.671 1.00 95.38 202 MET A C 1
ATOM 1611 O O . MET A 1 202 ? -3.348 -8.205 1.290 1.00 95.38 202 MET A O 1
ATOM 1615 N N . GLN A 1 203 ? -5.548 -8.310 0.838 1.00 92.38 203 GLN A N 1
ATOM 1616 C CA . GLN A 1 203 ? -5.400 -7.979 -0.582 1.00 92.38 203 GLN A CA 1
ATOM 1617 C C . GLN A 1 203 ? -4.719 -6.620 -0.776 1.00 92.38 203 GLN A C 1
ATOM 1619 O O . GLN A 1 203 ? -3.827 -6.484 -1.618 1.00 92.38 203 GLN A O 1
ATOM 1624 N N . SER A 1 204 ? -5.098 -5.627 0.030 1.00 89.75 204 SER A N 1
ATOM 1625 C CA . SER A 1 204 ? -4.508 -4.289 -0.012 1.00 89.75 204 SER A CA 1
ATOM 1626 C C . SER A 1 204 ? -3.022 -4.315 0.354 1.00 89.75 204 SER A C 1
ATOM 1628 O O . SER A 1 204 ? -2.197 -3.779 -0.388 1.00 89.75 204 SER A O 1
ATOM 1630 N N . VAL A 1 205 ? -2.640 -4.992 1.441 1.00 93.12 205 VAL A N 1
ATOM 1631 C CA . VAL A 1 205 ? -1.227 -5.145 1.824 1.00 93.12 205 VAL A CA 1
ATOM 1632 C C . VAL A 1 205 ? -0.441 -5.912 0.758 1.00 93.12 205 VAL A C 1
ATOM 1634 O O . VAL A 1 205 ? 0.659 -5.485 0.397 1.00 93.12 205 VAL A O 1
ATOM 1637 N N . CYS A 1 206 ? -0.998 -6.980 0.178 1.00 93.81 206 CYS A N 1
ATOM 1638 C CA . CYS A 1 206 ? -0.384 -7.703 -0.938 1.00 93.81 206 CYS A CA 1
ATOM 1639 C C . CYS A 1 206 ? -0.162 -6.807 -2.164 1.00 93.81 206 CYS A C 1
ATOM 1641 O O . CYS A 1 206 ? 0.906 -6.884 -2.777 1.00 93.81 206 CYS A O 1
ATOM 1643 N N . ALA A 1 207 ? -1.108 -5.917 -2.485 1.00 88.56 207 ALA A N 1
ATOM 1644 C CA . ALA A 1 207 ? -0.992 -4.975 -3.597 1.00 88.56 207 ALA A CA 1
ATOM 1645 C C . ALA A 1 207 ? 0.220 -4.034 -3.459 1.00 88.56 207 ALA A C 1
ATOM 1647 O O . ALA A 1 207 ? 0.887 -3.725 -4.454 1.00 88.56 207 ALA A O 1
ATOM 1648 N N . PHE A 1 208 ? 0.555 -3.619 -2.234 1.00 87.50 208 PHE A N 1
ATOM 1649 C CA . PHE A 1 208 ? 1.723 -2.775 -1.976 1.00 87.50 208 PHE A CA 1
ATOM 1650 C C . PHE A 1 208 ? 3.026 -3.544 -1.722 1.00 87.50 208 PHE A C 1
ATOM 1652 O O . PHE A 1 208 ? 4.105 -2.963 -1.860 1.00 87.50 208 PHE A O 1
ATOM 1659 N N . SER A 1 209 ? 2.946 -4.834 -1.414 1.00 93.06 209 SER A N 1
ATOM 1660 C CA . SER A 1 209 ? 4.097 -5.683 -1.104 1.00 93.06 209 SER A CA 1
ATOM 1661 C C . SER A 1 209 ? 4.369 -6.684 -2.233 1.00 93.06 209 SER A C 1
ATOM 1663 O O . SER A 1 209 ? 5.028 -6.368 -3.223 1.00 93.06 209 SER A O 1
ATOM 1665 N N . THR A 1 210 ? 3.812 -7.881 -2.098 1.00 94.81 210 THR A N 1
ATOM 1666 C CA . THR A 1 210 ? 3.991 -9.064 -2.942 1.00 94.81 210 THR A CA 1
ATOM 1667 C C . THR A 1 210 ? 3.698 -8.813 -4.425 1.00 94.81 210 THR A C 1
ATOM 1669 O O . THR A 1 210 ? 4.515 -9.178 -5.270 1.00 94.81 210 THR A O 1
ATOM 1672 N N . ASN A 1 211 ? 2.626 -8.082 -4.762 1.00 91.62 211 ASN A N 1
ATOM 1673 C CA . ASN A 1 211 ? 2.288 -7.765 -6.151 1.00 91.62 211 ASN A CA 1
ATOM 1674 C C . ASN A 1 211 ? 3.369 -6.912 -6.817 1.00 91.62 211 ASN A C 1
ATOM 1676 O O . ASN A 1 211 ? 3.593 -7.048 -8.013 1.00 91.62 211 ASN A O 1
ATOM 1680 N N . LEU A 1 212 ? 4.069 -6.040 -6.086 1.00 88.75 212 LEU A N 1
ATOM 1681 C CA . LEU A 1 212 ? 5.182 -5.304 -6.686 1.00 88.75 212 LEU A CA 1
ATOM 1682 C C . LEU A 1 212 ? 6.311 -6.262 -7.071 1.00 88.75 212 LEU A C 1
ATOM 1684 O O . LEU A 1 212 ? 6.812 -6.208 -8.192 1.00 88.75 212 LEU A O 1
ATOM 1688 N N . VAL A 1 213 ? 6.675 -7.135 -6.134 1.00 92.12 213 VAL A N 1
ATOM 1689 C CA . VAL A 1 213 ? 7.836 -8.025 -6.205 1.00 92.12 213 VAL A CA 1
ATOM 1690 C C . VAL A 1 213 ? 7.640 -9.142 -7.234 1.00 92.12 213 VAL A C 1
ATOM 1692 O O . VAL A 1 213 ? 8.533 -9.371 -8.049 1.00 92.12 213 VAL A O 1
ATOM 1695 N N . TRP A 1 214 ? 6.482 -9.807 -7.237 1.00 93.19 214 TRP A N 1
ATOM 1696 C CA . TRP A 1 214 ? 6.261 -11.033 -8.015 1.00 93.19 214 TRP A CA 1
ATOM 1697 C C . TRP A 1 214 ? 5.269 -10.904 -9.171 1.00 93.19 214 TRP A C 1
ATOM 1699 O O . TRP A 1 214 ? 5.191 -11.820 -9.988 1.00 93.19 214 TRP A O 1
ATOM 1709 N N . LEU A 1 215 ? 4.554 -9.784 -9.295 1.00 89.56 215 LEU A N 1
ATOM 1710 C CA . LEU A 1 215 ? 3.611 -9.558 -10.395 1.00 89.56 215 LEU A CA 1
ATOM 1711 C C . LEU A 1 215 ? 4.053 -8.387 -11.281 1.00 89.56 215 LEU A C 1
ATOM 1713 O O . LEU A 1 215 ? 4.334 -8.560 -12.464 1.00 89.56 215 LEU A O 1
ATOM 1717 N N . ALA A 1 216 ? 4.157 -7.191 -10.714 1.00 87.31 216 ALA A N 1
ATOM 1718 C CA . ALA A 1 216 ? 4.272 -5.962 -11.477 1.00 87.31 216 ALA A CA 1
ATOM 1719 C C . ALA A 1 216 ? 5.681 -5.683 -12.016 1.00 87.31 216 ALA A C 1
ATOM 1721 O O . ALA A 1 216 ? 5.813 -5.310 -13.181 1.00 87.31 216 ALA A O 1
ATOM 1722 N N . LEU A 1 217 ? 6.735 -5.861 -11.208 1.00 90.19 217 LEU A N 1
ATOM 1723 C CA . LEU A 1 217 ? 8.115 -5.731 -11.692 1.00 90.19 217 LEU A CA 1
ATOM 1724 C C . LEU A 1 217 ? 8.470 -6.855 -12.687 1.00 90.19 217 LEU A C 1
ATOM 1726 O O . LEU A 1 217 ? 8.992 -6.531 -13.756 1.00 90.19 217 LEU A O 1
ATOM 1730 N N . PRO A 1 218 ? 8.112 -8.137 -12.452 1.00 92.56 218 PRO A N 1
ATOM 1731 C CA . PRO A 1 218 ? 8.371 -9.198 -13.426 1.00 92.56 218 PRO A CA 1
ATOM 1732 C C . PRO A 1 218 ? 7.680 -8.989 -14.774 1.00 92.56 218 PRO A C 1
ATOM 1734 O O . PRO A 1 218 ? 8.280 -9.270 -15.810 1.00 92.56 218 PRO A O 1
ATOM 1737 N N . ARG A 1 219 ? 6.457 -8.437 -14.799 1.00 88.31 219 ARG A N 1
ATOM 1738 C CA . ARG A 1 219 ? 5.784 -8.067 -16.059 1.00 88.31 219 ARG A CA 1
ATOM 1739 C C . ARG A 1 219 ? 6.512 -6.957 -16.824 1.00 88.31 219 ARG A C 1
ATOM 1741 O O . ARG A 1 219 ? 6.389 -6.885 -18.040 1.00 88.31 219 ARG A O 1
ATOM 1748 N N . GLN A 1 220 ? 7.329 -6.159 -16.139 1.00 87.75 220 GLN A N 1
ATOM 1749 C CA . GLN A 1 220 ? 8.243 -5.173 -16.726 1.00 87.75 220 GLN A CA 1
ATOM 1750 C C . GLN A 1 220 ? 9.628 -5.748 -17.059 1.00 87.75 220 GLN A C 1
ATOM 1752 O O . GLN A 1 220 ? 10.507 -4.999 -17.465 1.00 87.75 220 GLN A O 1
ATOM 1757 N N . GLY A 1 221 ? 9.858 -7.052 -16.869 1.00 91.56 221 GLY A N 1
ATOM 1758 C CA . GLY A 1 221 ? 11.170 -7.677 -17.052 1.00 91.56 221 GLY A CA 1
ATOM 1759 C C . GLY A 1 221 ? 12.169 -7.379 -15.930 1.00 91.56 221 GLY A C 1
ATOM 1760 O O . GLY A 1 221 ? 13.361 -7.624 -16.103 1.00 91.56 221 GLY A O 1
ATOM 1761 N N . ILE A 1 222 ? 11.707 -6.859 -14.788 1.00 91.69 222 ILE A N 1
ATOM 1762 C CA . ILE A 1 222 ? 12.529 -6.531 -13.620 1.00 91.69 222 ILE A CA 1
ATOM 1763 C C . ILE A 1 222 ? 12.289 -7.571 -12.522 1.00 91.69 222 ILE A C 1
ATOM 1765 O O . ILE A 1 222 ? 11.179 -7.732 -12.027 1.00 91.69 222 ILE A O 1
ATOM 1769 N N . TYR A 1 223 ? 13.349 -8.244 -12.084 1.00 93.06 223 TYR A N 1
ATOM 1770 C CA . TYR A 1 223 ? 13.276 -9.271 -11.035 1.00 93.06 223 TYR A CA 1
ATOM 1771 C C . TYR A 1 223 ? 14.093 -8.845 -9.830 1.00 93.06 223 TYR A C 1
ATOM 1773 O O . TYR A 1 223 ? 15.306 -8.670 -9.968 1.00 93.06 223 TYR A O 1
ATOM 1781 N N . VAL A 1 224 ? 13.461 -8.625 -8.679 1.00 91.38 224 VAL A N 1
ATOM 1782 C CA . VAL A 1 224 ? 14.159 -8.247 -7.436 1.00 91.38 224 VAL A CA 1
ATOM 1783 C C . VAL A 1 224 ? 15.058 -9.383 -6.936 1.00 91.38 224 VAL A C 1
ATOM 1785 O O . VAL A 1 224 ? 14.805 -10.552 -7.221 1.00 91.38 224 VAL A O 1
ATOM 1788 N N . ARG A 1 225 ? 16.132 -9.052 -6.213 1.00 92.38 225 ARG A N 1
ATOM 1789 C CA . ARG A 1 225 ? 17.001 -10.061 -5.588 1.00 92.38 225 ARG A CA 1
ATOM 1790 C C . ARG A 1 225 ? 16.292 -10.700 -4.393 1.00 92.38 225 ARG A C 1
ATOM 1792 O O . ARG A 1 225 ? 15.488 -10.046 -3.736 1.00 92.38 225 ARG A O 1
ATOM 1799 N N . HIS A 1 226 ? 16.662 -11.934 -4.057 1.00 92.31 226 HIS A N 1
ATOM 1800 C CA . HIS A 1 226 ? 16.091 -12.661 -2.918 1.00 92.31 226 HIS A CA 1
ATOM 1801 C C . HIS A 1 226 ? 16.138 -11.841 -1.614 1.00 92.31 226 HIS A C 1
ATOM 1803 O O . HIS A 1 226 ? 15.111 -11.613 -0.982 1.00 92.31 226 HIS A O 1
ATOM 1809 N N . GLN A 1 227 ? 17.306 -11.281 -1.273 1.00 94.94 227 GLN A N 1
ATOM 1810 C CA . GLN A 1 227 ? 17.453 -10.438 -0.079 1.00 94.94 227 GLN A CA 1
ATOM 1811 C C . GLN A 1 227 ? 16.574 -9.178 -0.120 1.00 94.94 227 GLN A C 1
ATOM 1813 O O . GLN A 1 227 ? 16.025 -8.778 0.900 1.00 94.94 227 GLN A O 1
ATOM 1818 N N . GLU A 1 228 ? 16.403 -8.564 -1.294 1.00 95.12 228 GLU A N 1
ATOM 1819 C CA . GLU A 1 228 ? 15.529 -7.396 -1.446 1.00 95.12 228 GLU A CA 1
ATOM 1820 C C . GLU A 1 228 ? 14.063 -7.764 -1.207 1.00 95.12 228 GLU A C 1
ATOM 1822 O O . GLU A 1 228 ? 13.338 -6.990 -0.589 1.00 95.12 228 GLU A O 1
ATOM 1827 N N . ALA A 1 229 ? 13.631 -8.945 -1.663 1.00 95.19 229 ALA A N 1
ATOM 1828 C CA . ALA A 1 229 ? 12.295 -9.454 -1.380 1.00 95.19 229 ALA A CA 1
ATOM 1829 C C . ALA A 1 229 ? 12.103 -9.669 0.130 1.00 95.19 229 ALA A C 1
ATOM 1831 O O . ALA A 1 229 ? 11.136 -9.154 0.682 1.00 95.19 229 ALA A O 1
ATOM 1832 N N . LEU A 1 230 ? 13.049 -10.331 0.809 1.00 96.06 230 LEU A N 1
ATOM 1833 C CA . LEU A 1 230 ? 13.015 -10.523 2.267 1.00 96.06 230 LEU A CA 1
ATOM 1834 C C . LEU A 1 230 ? 12.928 -9.192 3.026 1.00 96.06 230 LEU A C 1
ATOM 1836 O O . LEU A 1 230 ? 12.086 -9.025 3.907 1.00 96.06 230 LEU A O 1
ATOM 1840 N N . ASP A 1 231 ? 13.781 -8.230 2.672 1.00 97.06 231 ASP A N 1
ATOM 1841 C CA . ASP A 1 231 ? 13.810 -6.913 3.307 1.00 97.06 231 ASP A CA 1
ATOM 1842 C C . ASP A 1 231 ? 12.486 -6.149 3.084 1.00 97.06 231 ASP A C 1
ATOM 1844 O O . ASP A 1 231 ? 11.967 -5.504 3.998 1.00 97.06 231 ASP A O 1
ATOM 1848 N N . TYR A 1 232 ? 11.902 -6.252 1.884 1.00 96.62 232 TYR A N 1
ATOM 1849 C CA . TYR A 1 232 ? 10.634 -5.602 1.547 1.00 96.62 232 TYR A CA 1
ATOM 1850 C C . TYR A 1 232 ? 9.427 -6.252 2.234 1.00 96.62 232 TYR A C 1
ATOM 1852 O O . TYR A 1 232 ? 8.510 -5.545 2.651 1.00 96.62 232 TYR A O 1
ATOM 1860 N N . LEU A 1 233 ? 9.421 -7.578 2.396 1.00 96.69 233 LEU A N 1
ATOM 1861 C CA . LEU A 1 233 ? 8.364 -8.284 3.125 1.00 96.69 233 LEU A CA 1
ATOM 1862 C C . LEU A 1 233 ? 8.333 -7.874 4.596 1.00 96.69 233 LEU A C 1
ATOM 1864 O O . LEU A 1 233 ? 7.257 -7.577 5.104 1.00 96.69 233 LEU A O 1
ATOM 1868 N N . VAL A 1 234 ? 9.488 -7.771 5.262 1.00 97.00 234 VAL A N 1
ATOM 1869 C CA . VAL A 1 234 ? 9.548 -7.342 6.672 1.00 97.00 234 VAL A CA 1
ATOM 1870 C C . VAL A 1 234 ? 9.080 -5.895 6.844 1.00 97.00 234 VAL A C 1
ATOM 1872 O O . VAL A 1 234 ? 8.342 -5.607 7.789 1.00 97.00 234 VAL A O 1
ATOM 1875 N N . LEU A 1 235 ? 9.407 -5.003 5.898 1.00 97.56 235 LEU A N 1
ATOM 1876 C CA . LEU A 1 235 ? 8.834 -3.650 5.850 1.00 97.56 235 LEU A CA 1
ATOM 1877 C C . LEU A 1 235 ? 7.302 -3.691 5.843 1.00 97.56 235 LEU A C 1
ATOM 1879 O O . LEU A 1 235 ? 6.663 -3.038 6.666 1.00 97.56 235 LEU A O 1
ATOM 1883 N N . TRP A 1 236 ? 6.705 -4.468 4.943 1.00 96.94 236 TRP A N 1
ATOM 1884 C CA . TRP A 1 236 ? 5.249 -4.532 4.836 1.00 96.94 236 TRP A CA 1
ATOM 1885 C C . TRP A 1 236 ? 4.581 -5.359 5.931 1.00 96.94 236 TRP A C 1
ATOM 1887 O O . TRP A 1 236 ? 3.428 -5.085 6.251 1.00 96.94 236 TRP A O 1
ATOM 1897 N N . ARG A 1 237 ? 5.293 -6.298 6.561 1.00 96.88 237 ARG A N 1
ATOM 1898 C CA . ARG A 1 237 ? 4.839 -6.997 7.770 1.00 96.88 237 ARG A CA 1
ATOM 1899 C C . ARG A 1 237 ? 4.687 -6.006 8.923 1.00 96.88 237 ARG A C 1
ATOM 1901 O O . ARG A 1 237 ? 3.657 -6.016 9.590 1.00 96.88 237 ARG A O 1
ATOM 1908 N N . TRP A 1 238 ? 5.658 -5.106 9.103 1.00 97.75 238 TRP A N 1
ATOM 1909 C CA . TRP A 1 238 ? 5.575 -4.025 10.091 1.00 97.75 238 TRP A CA 1
ATOM 1910 C C . TRP A 1 238 ? 4.452 -3.029 9.776 1.00 97.75 238 TRP A C 1
ATOM 1912 O O . TRP A 1 238 ? 3.640 -2.715 10.642 1.00 97.75 238 TRP A O 1
ATOM 1922 N N . VAL A 1 239 ? 4.348 -2.570 8.525 1.00 97.25 239 VAL A N 1
ATOM 1923 C CA . VAL A 1 239 ? 3.273 -1.646 8.119 1.00 97.25 239 VAL A CA 1
ATOM 1924 C C . VAL A 1 239 ? 1.892 -2.296 8.272 1.00 97.25 239 VAL A C 1
ATOM 1926 O O . VAL A 1 239 ? 0.979 -1.664 8.795 1.00 97.25 239 VAL A O 1
ATOM 1929 N N . GLY A 1 240 ? 1.739 -3.562 7.871 1.00 96.62 240 GLY A N 1
ATOM 1930 C CA . GLY A 1 240 ? 0.504 -4.332 8.037 1.00 96.62 240 GLY A CA 1
ATOM 1931 C C . GLY A 1 240 ? 0.097 -4.478 9.503 1.00 96.62 240 GLY A C 1
ATOM 1932 O O . GLY A 1 240 ? -1.074 -4.283 9.821 1.00 96.62 240 GLY A O 1
ATOM 1933 N N . TYR A 1 241 ? 1.064 -4.718 10.395 1.00 97.75 241 TYR A N 1
ATOM 1934 C CA . TYR A 1 241 ? 0.840 -4.749 11.841 1.00 97.75 241 TYR A CA 1
ATOM 1935 C C . TYR A 1 241 ? 0.288 -3.416 12.369 1.00 97.75 241 TYR A C 1
ATOM 1937 O O . TYR A 1 241 ? -0.772 -3.397 12.992 1.00 97.75 241 TYR A O 1
ATOM 1945 N N . ILE A 1 242 ? 0.928 -2.285 12.041 1.00 97.88 242 ILE A N 1
ATOM 1946 C CA . ILE A 1 242 ? 0.452 -0.960 12.481 1.00 97.88 242 ILE A CA 1
ATOM 1947 C C . ILE A 1 242 ? -0.950 -0.659 11.932 1.00 97.88 242 ILE A C 1
ATOM 1949 O O . ILE A 1 242 ? -1.764 -0.052 12.627 1.00 97.88 242 ILE A O 1
ATOM 1953 N N . LEU A 1 243 ? -1.245 -1.094 10.702 1.00 96.12 243 LEU A N 1
ATOM 1954 C CA . LEU A 1 243 ? -2.545 -0.919 10.047 1.00 96.12 243 LEU A CA 1
ATOM 1955 C C . LEU A 1 243 ? -3.658 -1.819 10.609 1.00 96.12 243 LEU A C 1
ATOM 1957 O O . LEU A 1 243 ? -4.805 -1.655 10.196 1.00 96.12 243 LEU A O 1
ATOM 1961 N N . GLY A 1 244 ? -3.353 -2.760 11.510 1.00 96.50 244 GLY A N 1
ATOM 1962 C CA . GLY A 1 244 ? -4.329 -3.736 12.008 1.00 96.50 244 GLY A CA 1
ATOM 1963 C C . GLY A 1 244 ? -4.727 -4.775 10.956 1.00 96.50 244 GLY A C 1
ATOM 1964 O O . GLY A 1 244 ? -5.843 -5.283 10.971 1.00 96.50 244 GLY A O 1
ATOM 1965 N N . THR A 1 245 ? -3.845 -5.051 9.992 1.00 95.38 245 THR A N 1
ATOM 1966 C CA . THR A 1 245 ? -4.058 -6.040 8.927 1.00 95.38 245 THR A CA 1
ATOM 1967 C C . THR A 1 245 ? -3.375 -7.364 9.282 1.00 95.38 245 THR A C 1
ATOM 1969 O O . THR A 1 245 ? -2.276 -7.343 9.849 1.00 95.38 245 THR A O 1
ATOM 1972 N N . PRO A 1 246 ? -3.947 -8.528 8.909 1.00 95.38 246 PRO A N 1
ATOM 1973 C CA . PRO A 1 246 ? -3.262 -9.807 9.050 1.00 95.38 246 PRO A CA 1
ATOM 1974 C C . PRO A 1 246 ? -1.892 -9.791 8.361 1.00 95.38 246 PRO A C 1
ATOM 1976 O O . PRO A 1 246 ? -1.780 -9.732 7.141 1.00 95.38 246 PRO A O 1
ATOM 1979 N N . HIS A 1 247 ? -0.836 -9.814 9.170 1.00 94.50 247 HIS A N 1
ATOM 1980 C CA . HIS A 1 247 ? 0.552 -9.638 8.737 1.00 94.50 247 HIS A CA 1
ATOM 1981 C C . HIS A 1 247 ? 1.320 -10.969 8.674 1.00 94.50 247 HIS A C 1
ATOM 1983 O O . HIS A 1 247 ? 2.407 -11.025 8.103 1.00 94.50 247 HIS A O 1
ATOM 1989 N N . TRP A 1 248 ? 0.735 -12.055 9.199 1.00 94.19 248 TRP A N 1
ATOM 1990 C CA . TRP A 1 248 ? 1.258 -13.424 9.095 1.00 94.19 248 TRP A CA 1
ATOM 1991 C C . TRP A 1 248 ? 1.365 -13.903 7.641 1.00 94.19 248 TRP A C 1
ATOM 1993 O O . TRP A 1 248 ? 2.228 -14.714 7.320 1.00 94.19 248 TRP A O 1
ATOM 2003 N N . ILE A 1 249 ? 0.569 -13.327 6.733 1.00 95.62 249 ILE A N 1
ATOM 2004 C CA . ILE A 1 249 ? 0.655 -13.603 5.294 1.00 95.62 249 ILE A CA 1
ATOM 2005 C C . ILE A 1 249 ? 2.013 -13.193 4.709 1.00 95.62 249 ILE A C 1
ATOM 2007 O O . ILE A 1 249 ? 2.345 -13.615 3.615 1.00 95.62 249 ILE A O 1
ATOM 2011 N N . LEU A 1 250 ? 2.790 -12.348 5.402 1.00 96.06 250 LEU A N 1
ATOM 2012 C CA . LEU A 1 250 ? 4.100 -11.852 4.963 1.00 96.06 250 LEU A CA 1
ATOM 2013 C C . LEU A 1 250 ? 5.268 -12.457 5.757 1.00 96.06 250 LEU A C 1
ATOM 2015 O O . LEU A 1 250 ? 6.373 -11.919 5.725 1.00 96.06 250 LEU A O 1
ATOM 2019 N N . GLU A 1 251 ? 5.031 -13.529 6.515 1.00 91.75 251 GLU A N 1
ATOM 2020 C CA . GLU A 1 251 ? 6.029 -14.099 7.422 1.00 91.75 251 GLU A CA 1
ATOM 2021 C C . GLU A 1 251 ? 7.247 -14.682 6.700 1.00 91.75 251 GLU A C 1
ATOM 2023 O O . GLU A 1 251 ? 8.379 -14.423 7.111 1.00 91.75 251 GLU A O 1
ATOM 2028 N N . THR A 1 252 ? 7.020 -15.411 5.607 1.00 91.50 252 THR A N 1
ATOM 2029 C CA . THR A 1 252 ? 8.076 -15.953 4.741 1.00 91.50 252 THR A CA 1
ATOM 2030 C C . THR A 1 252 ? 7.768 -15.650 3.275 1.00 91.50 252 THR A C 1
ATOM 2032 O O . THR A 1 252 ? 6.599 -15.434 2.934 1.00 91.50 252 THR A O 1
ATOM 2035 N N . PRO A 1 253 ? 8.768 -15.646 2.375 1.00 92.50 253 PRO A N 1
ATOM 2036 C CA . PRO A 1 253 ? 8.533 -15.480 0.942 1.00 92.50 253 PRO A CA 1
ATOM 2037 C C . PRO A 1 253 ? 7.538 -16.482 0.355 1.00 92.50 253 PRO A C 1
ATOM 2039 O O . PRO A 1 253 ? 6.717 -16.110 -0.477 1.00 92.50 253 PRO A O 1
ATOM 2042 N N . GLU A 1 254 ? 7.580 -17.737 0.795 1.00 93.00 254 GLU A N 1
ATOM 2043 C CA . GLU A 1 254 ? 6.724 -18.815 0.296 1.00 93.00 254 GLU A CA 1
ATOM 2044 C C . GLU A 1 254 ? 5.277 -18.607 0.746 1.00 93.00 254 GLU A C 1
ATOM 2046 O O . GLU A 1 254 ? 4.360 -18.724 -0.068 1.00 93.00 254 GLU A O 1
ATOM 2051 N N . CYS A 1 255 ? 5.078 -18.248 2.021 1.00 94.94 255 CYS A N 1
ATOM 2052 C CA . CYS A 1 255 ? 3.770 -17.889 2.565 1.00 94.94 255 CYS A CA 1
ATOM 2053 C C . CYS A 1 255 ? 3.207 -16.642 1.868 1.00 94.94 255 CYS A C 1
ATOM 2055 O O . CYS A 1 255 ? 2.046 -16.627 1.460 1.00 94.94 255 CYS A O 1
ATOM 2057 N N . ALA A 1 256 ? 4.044 -15.625 1.651 1.00 96.69 256 ALA A N 1
ATOM 2058 C CA . ALA A 1 256 ? 3.668 -14.379 0.992 1.00 96.69 256 ALA A CA 1
ATOM 2059 C C . ALA A 1 256 ? 3.289 -14.577 -0.473 1.00 96.69 256 ALA A C 1
ATOM 2061 O O . ALA A 1 256 ? 2.267 -14.051 -0.921 1.00 96.69 256 ALA A O 1
ATOM 2062 N N . LEU A 1 257 ? 4.067 -15.371 -1.209 1.00 95.81 257 LEU A N 1
ATOM 2063 C CA . LEU A 1 257 ? 3.763 -15.724 -2.588 1.00 95.81 257 LEU A CA 1
ATOM 2064 C C . LEU A 1 257 ? 2.460 -16.526 -2.669 1.00 95.81 257 LEU A C 1
ATOM 2066 O O . LEU A 1 257 ? 1.563 -16.147 -3.417 1.00 95.81 257 LEU A O 1
ATOM 2070 N N . ALA A 1 258 ? 2.312 -17.576 -1.857 1.00 96.50 258 ALA A N 1
ATOM 2071 C CA . ALA A 1 258 ? 1.103 -18.396 -1.856 1.00 96.50 258 ALA A CA 1
ATOM 2072 C C . ALA A 1 258 ? -0.141 -17.596 -1.432 1.00 96.50 258 ALA A C 1
ATOM 2074 O O . ALA A 1 258 ? -1.218 -17.778 -2.003 1.00 96.50 258 ALA A O 1
ATOM 2075 N N . SER A 1 259 ? -0.002 -16.670 -0.479 1.00 96.81 259 SER A N 1
ATOM 2076 C CA . SER A 1 259 ? -1.081 -15.772 -0.053 1.00 96.81 259 SER A CA 1
ATOM 2077 C C . SER A 1 259 ? -1.498 -14.830 -1.177 1.00 96.81 259 SER A C 1
ATOM 2079 O O . SER A 1 259 ? -2.684 -14.738 -1.488 1.00 96.81 259 SER A O 1
ATOM 2081 N N . MET A 1 260 ? -0.532 -14.190 -1.843 1.00 95.81 260 MET A N 1
ATOM 2082 C CA . MET A 1 260 ? -0.772 -13.351 -3.018 1.00 95.81 260 MET A CA 1
ATOM 2083 C C . MET A 1 260 ? -1.509 -14.125 -4.118 1.00 95.81 260 MET A C 1
ATOM 2085 O O . MET A 1 260 ? -2.526 -13.661 -4.626 1.00 95.81 260 MET A O 1
ATOM 2089 N N . GLU A 1 261 ? -1.027 -15.320 -4.461 1.00 96.69 261 GLU A N 1
ATOM 2090 C CA . GLU A 1 261 ? -1.607 -16.196 -5.485 1.00 96.69 261 GLU A CA 1
ATOM 2091 C C . GLU A 1 261 ? -3.039 -16.631 -5.132 1.00 96.69 261 GLU A C 1
ATOM 2093 O O . GLU A 1 261 ? -3.935 -16.613 -5.982 1.00 96.69 261 GLU A O 1
ATOM 2098 N N . SER A 1 262 ? -3.282 -16.950 -3.859 1.00 96.50 262 SER A N 1
ATOM 2099 C CA . SER A 1 262 ? -4.612 -17.305 -3.347 1.00 96.50 262 SER A CA 1
ATOM 2100 C C . SER A 1 262 ? -5.586 -16.128 -3.444 1.00 96.50 262 SER A C 1
ATOM 2102 O O . SER A 1 262 ? -6.718 -16.302 -3.897 1.00 96.50 262 SER A O 1
ATOM 2104 N N . LEU A 1 263 ? -5.137 -14.919 -3.094 1.00 94.81 263 LEU A N 1
ATOM 2105 C CA . LEU A 1 263 ? -5.934 -13.692 -3.176 1.00 94.81 263 LEU A CA 1
ATOM 2106 C C . LEU A 1 263 ? -6.200 -13.272 -4.625 1.00 94.81 263 LEU A C 1
ATOM 2108 O O . LEU A 1 263 ? -7.314 -12.868 -4.944 1.00 94.81 263 LEU A O 1
ATOM 2112 N N . LEU A 1 264 ? -5.225 -13.408 -5.529 1.00 91.94 264 LEU A N 1
ATOM 2113 C CA . LEU A 1 264 ? -5.442 -13.175 -6.961 1.00 91.94 264 LEU A CA 1
ATOM 2114 C C . LEU A 1 264 ? -6.531 -14.111 -7.496 1.00 91.94 264 LEU A C 1
ATOM 2116 O O . LEU A 1 264 ? -7.468 -13.650 -8.139 1.00 91.94 264 LEU A O 1
ATOM 2120 N N . LYS A 1 265 ? -6.464 -15.404 -7.161 1.00 92.56 265 LYS A N 1
ATOM 2121 C CA . LYS A 1 265 ? -7.468 -16.391 -7.577 1.00 92.56 265 LYS A CA 1
ATOM 2122 C C . LYS A 1 265 ? -8.858 -16.111 -6.998 1.00 92.56 265 LYS A C 1
ATOM 2124 O O . LYS A 1 265 ? -9.848 -16.285 -7.702 1.00 92.56 265 LYS A O 1
ATOM 2129 N N . ALA A 1 266 ? -8.941 -15.733 -5.724 1.00 90.38 266 ALA A N 1
ATOM 2130 C CA . ALA A 1 266 ? -10.215 -15.590 -5.022 1.00 90.38 266 ALA A CA 1
ATOM 2131 C C . ALA A 1 266 ? -10.892 -14.227 -5.244 1.00 90.38 266 ALA A C 1
ATOM 2133 O O . ALA A 1 266 ? -12.119 -14.155 -5.303 1.00 90.38 266 ALA A O 1
ATOM 2134 N N . CYS A 1 267 ? -10.111 -13.150 -5.358 1.00 87.44 267 CYS A N 1
ATOM 2135 C CA . CYS A 1 267 ? -10.617 -11.777 -5.280 1.00 87.44 267 CYS A CA 1
ATOM 2136 C C . CYS A 1 267 ? -10.580 -11.028 -6.620 1.00 87.44 267 CYS A C 1
ATOM 2138 O O . CYS A 1 267 ? -11.257 -10.007 -6.761 1.00 87.44 267 CYS A O 1
ATOM 2140 N N . LEU A 1 268 ? -9.805 -11.481 -7.615 1.00 86.62 268 LEU A N 1
ATOM 2141 C CA . LEU A 1 268 ? -9.671 -10.773 -8.892 1.00 86.62 268 LEU A CA 1
ATOM 2142 C C . LEU A 1 268 ? -10.861 -11.056 -9.824 1.00 86.62 268 LEU A C 1
ATOM 2144 O O . LEU A 1 268 ? -10.769 -11.817 -10.783 1.00 86.62 268 LEU A O 1
ATOM 2148 N N . ALA A 1 269 ? -11.991 -10.408 -9.538 1.00 85.81 269 ALA A N 1
ATOM 2149 C CA . ALA A 1 269 ? -13.232 -10.532 -10.300 1.00 85.81 269 ALA A CA 1
ATOM 2150 C C . ALA A 1 269 ? -13.778 -9.147 -10.711 1.00 85.81 269 ALA A C 1
ATOM 2152 O O . ALA A 1 269 ? -14.459 -8.484 -9.918 1.00 85.81 269 ALA A O 1
ATOM 2153 N N . PRO A 1 270 ? -13.506 -8.682 -11.947 1.00 86.69 270 PRO A N 1
ATOM 2154 C CA . PRO A 1 270 ? -14.026 -7.421 -12.461 1.00 86.69 270 PRO A CA 1
ATOM 2155 C C . PRO A 1 270 ? -15.554 -7.320 -12.363 1.00 86.69 270 PRO A C 1
ATOM 2157 O O . PRO A 1 270 ? -16.318 -8.159 -12.837 1.00 86.69 270 PRO A O 1
ATOM 2160 N N . SER A 1 271 ? -16.016 -6.229 -11.766 1.00 81.69 271 SER A N 1
ATOM 2161 C CA . SER A 1 271 ? -17.423 -5.863 -11.612 1.00 81.69 271 SER A CA 1
ATOM 2162 C C . SER A 1 271 ? -17.759 -4.567 -12.355 1.00 81.69 271 SER A C 1
ATOM 2164 O O . SER A 1 271 ? -16.876 -3.797 -12.742 1.00 81.69 271 SER A O 1
ATOM 2166 N N . LYS A 1 272 ? -19.057 -4.256 -12.491 1.00 77.06 272 LYS A N 1
ATOM 2167 C CA . LYS A 1 272 ? -19.514 -2.951 -13.012 1.00 77.06 272 LYS A CA 1
ATOM 2168 C C . LYS A 1 272 ? -18.899 -1.774 -12.239 1.00 77.06 272 LYS A C 1
ATOM 2170 O O . LYS A 1 272 ? -18.525 -0.779 -12.852 1.00 77.06 272 LYS A O 1
ATOM 2175 N N . ASN A 1 273 ? -18.733 -1.916 -10.922 1.00 75.75 273 ASN A N 1
ATOM 2176 C CA . ASN A 1 273 ? -18.100 -0.892 -10.091 1.00 75.75 273 ASN A CA 1
ATOM 2177 C C . ASN A 1 273 ? -16.604 -0.769 -10.401 1.00 75.75 273 ASN A C 1
ATOM 2179 O O . ASN A 1 273 ? -16.120 0.345 -10.568 1.00 75.75 273 ASN A O 1
ATOM 2183 N N . SER A 1 274 ? -15.882 -1.886 -10.553 1.00 79.00 274 SER A N 1
ATOM 2184 C CA . SER A 1 274 ? -14.460 -1.841 -10.929 1.00 79.00 274 SER A CA 1
ATOM 2185 C C . SER A 1 274 ? -14.235 -1.180 -12.295 1.00 79.00 274 SER A C 1
ATOM 2187 O O . SER A 1 274 ? -13.331 -0.360 -12.421 1.00 79.00 274 SER A O 1
ATOM 2189 N N . ARG A 1 275 ? -15.122 -1.432 -13.276 1.00 81.50 275 ARG A N 1
ATOM 2190 C CA . ARG A 1 275 ? -15.105 -0.771 -14.592 1.00 81.50 275 ARG A CA 1
ATOM 2191 C C . ARG A 1 275 ? -15.224 0.743 -14.465 1.00 81.50 275 ARG A C 1
ATOM 2193 O O . ARG A 1 275 ? -14.425 1.485 -15.033 1.00 81.50 275 ARG A O 1
ATOM 2200 N N . ALA A 1 276 ? -16.203 1.201 -13.685 1.00 73.38 276 ALA A N 1
ATOM 2201 C CA . ALA A 1 276 ? -16.403 2.622 -13.438 1.00 73.38 276 ALA A CA 1
ATOM 2202 C C . ALA A 1 276 ? -15.203 3.248 -12.707 1.00 73.38 276 ALA A C 1
ATOM 2204 O O . ALA A 1 276 ? -14.794 4.356 -13.040 1.00 73.38 276 ALA A O 1
ATOM 2205 N N . LEU A 1 277 ? -14.618 2.557 -11.724 1.00 71.62 277 LEU A N 1
ATOM 2206 C CA . LEU A 1 277 ? -13.460 3.053 -10.973 1.00 71.62 277 LEU A CA 1
ATOM 2207 C C . LEU A 1 277 ? -12.200 3.161 -11.841 1.00 71.62 277 LEU A C 1
ATOM 2209 O O . LEU A 1 277 ? -11.518 4.182 -11.769 1.00 71.62 277 LEU A O 1
ATOM 2213 N N . ALA A 1 278 ? -11.922 2.157 -12.677 1.00 77.56 278 ALA A N 1
ATOM 2214 C CA . ALA A 1 278 ? -10.788 2.163 -13.600 1.00 77.56 278 ALA A CA 1
ATOM 2215 C C . ALA A 1 278 ? -10.901 3.306 -14.622 1.00 77.56 278 ALA A C 1
ATOM 2217 O O . ALA A 1 278 ? -9.969 4.092 -14.781 1.00 77.56 278 ALA A O 1
ATOM 2218 N N . ASN A 1 279 ? -12.074 3.472 -15.240 1.00 76.12 279 ASN A N 1
ATOM 2219 C CA . ASN A 1 279 ? -12.313 4.555 -16.196 1.00 76.12 279 ASN A CA 1
ATOM 2220 C C . ASN A 1 279 ? -12.232 5.943 -15.541 1.00 76.12 279 ASN A C 1
ATOM 2222 O O . ASN A 1 279 ? -11.567 6.837 -16.060 1.00 76.12 279 ASN A O 1
ATOM 2226 N N . ASN A 1 280 ? -12.850 6.122 -14.367 1.00 71.44 280 ASN A N 1
ATOM 2227 C CA . ASN A 1 280 ? -12.791 7.393 -13.642 1.00 71.44 280 ASN A CA 1
ATOM 2228 C C . ASN A 1 280 ? -11.359 7.808 -13.296 1.00 71.44 280 ASN A C 1
ATOM 2230 O O . ASN A 1 280 ? -11.070 8.999 -13.254 1.00 71.44 280 ASN A O 1
ATOM 2234 N N . LEU A 1 281 ? -10.480 6.845 -13.025 1.00 74.56 281 LEU A N 1
ATOM 2235 C CA . LEU A 1 281 ? -9.081 7.113 -12.741 1.00 74.56 281 LEU A CA 1
ATOM 2236 C C . LEU A 1 281 ? -8.318 7.568 -13.983 1.00 74.56 281 LEU A C 1
ATOM 2238 O O . LEU A 1 281 ? -7.597 8.555 -13.904 1.00 74.56 281 LEU A O 1
ATOM 2242 N N . VAL A 1 282 ? -8.474 6.867 -15.107 1.00 75.00 282 VAL A N 1
ATOM 2243 C CA . VAL A 1 282 ? -7.828 7.258 -16.368 1.00 75.00 282 VAL A CA 1
ATOM 2244 C C . VAL A 1 282 ? -8.236 8.684 -16.740 1.00 75.00 282 VAL A C 1
ATOM 2246 O O . VAL A 1 282 ? -7.380 9.517 -17.019 1.00 75.00 282 VAL A O 1
ATOM 2249 N N . ILE A 1 283 ? -9.526 9.006 -16.608 1.00 71.75 283 ILE A N 1
ATOM 2250 C CA . ILE A 1 283 ? -10.049 10.366 -16.800 1.00 71.75 283 ILE A CA 1
ATOM 2251 C C . ILE A 1 283 ? -9.462 11.349 -15.773 1.00 71.75 283 ILE A C 1
ATOM 2253 O O . ILE A 1 283 ? -9.157 12.487 -16.110 1.00 71.75 283 ILE A O 1
ATOM 2257 N N . ALA A 1 284 ? -9.280 10.935 -14.514 1.00 67.25 284 ALA A N 1
ATOM 2258 C CA . ALA A 1 284 ? -8.703 11.786 -13.469 1.00 67.25 284 ALA A CA 1
ATOM 2259 C C . ALA A 1 284 ? -7.234 12.151 -13.695 1.00 67.25 284 ALA A C 1
ATOM 2261 O O . ALA A 1 284 ? -6.751 13.087 -13.058 1.00 67.25 284 ALA A O 1
ATOM 2262 N N . LEU A 1 285 ? -6.519 11.371 -14.506 1.00 71.00 285 LEU A N 1
ATOM 2263 C CA . LEU A 1 285 ? -5.093 11.540 -14.770 1.00 71.00 285 LEU A CA 1
ATOM 2264 C C . LEU A 1 285 ? -4.814 12.186 -16.134 1.00 71.00 285 LEU A C 1
ATOM 2266 O O . LEU A 1 285 ? -3.713 12.693 -16.337 1.00 71.00 285 LEU A O 1
ATOM 2270 N N . ASP A 1 286 ? -5.804 12.217 -17.027 1.00 73.31 286 ASP A N 1
ATOM 2271 C CA . ASP A 1 286 ? -5.696 12.759 -18.383 1.00 73.31 286 ASP A CA 1
ATOM 2272 C C . ASP A 1 286 ? -5.258 14.233 -18.388 1.00 73.31 286 ASP A C 1
ATOM 2274 O O . ASP A 1 286 ? -5.983 15.124 -17.933 1.00 73.31 286 ASP A O 1
ATOM 2278 N N . GLY A 1 287 ? -4.035 14.494 -18.861 1.00 65.44 287 GLY A N 1
ATOM 2279 C CA . GLY A 1 287 ? -3.458 15.839 -18.916 1.00 65.44 287 GLY A CA 1
ATOM 2280 C C . GLY A 1 287 ? -3.221 16.472 -17.541 1.00 65.44 287 GLY A C 1
ATOM 2281 O O . GLY A 1 287 ? -3.087 17.692 -17.426 1.00 65.44 287 GLY A O 1
ATOM 2282 N N . VAL A 1 288 ? -3.177 15.676 -16.469 1.00 65.19 288 VAL A N 1
ATOM 2283 C CA . VAL A 1 288 ? -3.027 16.198 -15.110 1.00 65.19 288 VAL A CA 1
ATOM 2284 C C . VAL A 1 288 ? -1.557 16.301 -14.725 1.00 65.19 288 VAL A C 1
ATOM 2286 O O . VAL A 1 288 ? -0.802 15.327 -14.739 1.00 65.19 288 VAL A O 1
ATOM 2289 N N . LEU A 1 289 ? -1.150 17.509 -14.324 1.00 57.25 289 LEU A N 1
ATOM 2290 C CA . LEU A 1 289 ? 0.146 17.729 -13.694 1.00 57.25 289 LEU A CA 1
ATOM 2291 C C . LEU A 1 289 ? 0.275 16.873 -12.430 1.00 57.25 289 LEU A C 1
ATOM 2293 O O . LEU A 1 289 ? -0.694 16.740 -11.670 1.00 57.25 289 LEU A O 1
ATOM 2297 N N . PRO A 1 290 ? 1.478 16.368 -12.139 1.00 51.88 290 PRO A N 1
ATOM 2298 C CA . PRO A 1 290 ? 2.749 16.720 -12.796 1.00 51.88 290 PRO A CA 1
ATOM 2299 C C . PRO A 1 290 ? 3.211 15.830 -13.973 1.00 51.88 290 PRO A C 1
ATOM 2301 O O . PRO A 1 290 ? 4.180 16.186 -14.636 1.00 51.88 290 PRO A O 1
ATOM 2304 N N . ILE A 1 291 ? 2.528 14.715 -14.264 1.00 65.38 291 ILE A N 1
ATOM 2305 C CA . ILE A 1 291 ? 2.882 13.826 -15.391 1.00 65.38 291 ILE A CA 1
ATOM 2306 C C . ILE A 1 291 ? 2.440 14.452 -16.724 1.00 65.38 291 ILE A C 1
ATOM 2308 O O . ILE A 1 291 ? 3.230 14.498 -17.659 1.00 65.38 291 ILE A O 1
ATOM 2312 N N . HIS A 1 292 ? 1.216 14.997 -16.779 1.00 70.62 292 HIS A N 1
ATOM 2313 C CA . HIS A 1 292 ? 0.670 15.719 -17.936 1.00 70.62 292 HIS A CA 1
ATOM 2314 C C . HIS A 1 292 ? 0.790 14.938 -19.265 1.00 70.62 292 HIS A C 1
ATOM 2316 O O . HIS A 1 292 ? 1.172 15.479 -20.301 1.00 70.62 292 HIS A O 1
ATOM 2322 N N . GLU A 1 293 ? 0.438 13.653 -19.223 1.00 77.31 293 GLU A N 1
ATOM 2323 C CA . GLU A 1 293 ? 0.322 12.771 -20.391 1.00 77.31 293 GLU A CA 1
ATOM 2324 C C . GLU A 1 293 ? -1.166 12.487 -20.680 1.00 77.31 293 GLU A C 1
ATOM 2326 O O . GLU A 1 293 ? -1.997 12.616 -19.770 1.00 77.31 293 GLU A O 1
ATOM 2331 N N . PRO A 1 294 ? -1.543 12.140 -21.921 1.00 82.12 294 PRO A N 1
ATOM 2332 C CA . PRO A 1 294 ? -2.938 11.896 -22.269 1.00 82.12 294 PRO A CA 1
ATOM 2333 C C . PRO A 1 294 ? -3.428 10.534 -21.761 1.00 82.12 294 PRO A C 1
ATOM 2335 O O . PRO A 1 294 ? -2.638 9.636 -21.464 1.00 82.12 294 PRO A O 1
ATOM 2338 N N . LYS A 1 295 ? -4.747 10.334 -21.710 1.00 81.88 295 LYS A N 1
ATOM 2339 C CA . LYS A 1 295 ? -5.361 9.059 -21.292 1.00 81.88 295 LYS A CA 1
ATOM 2340 C C . LYS A 1 295 ? -4.776 7.817 -21.984 1.00 81.88 295 LYS A C 1
ATOM 2342 O O . LYS A 1 295 ? -4.590 6.797 -21.325 1.00 81.88 295 LYS A O 1
ATOM 2347 N N . GLU A 1 296 ? -4.434 7.892 -23.274 1.00 86.12 296 GLU A N 1
ATOM 2348 C CA . GLU A 1 296 ? -3.924 6.754 -24.047 1.00 86.12 296 GLU A CA 1
ATOM 2349 C C . GLU A 1 296 ? -2.570 6.251 -23.521 1.00 86.12 296 GLU A C 1
ATOM 2351 O O . GLU A 1 296 ? -2.288 5.054 -23.592 1.00 86.12 296 GLU A O 1
ATOM 2356 N N . PHE A 1 297 ? -1.754 7.141 -22.944 1.00 85.50 297 PHE A N 1
ATOM 2357 C CA . PHE A 1 297 ? -0.518 6.773 -22.252 1.00 85.50 297 PHE A CA 1
ATOM 2358 C C . PHE A 1 297 ? -0.815 5.873 -21.044 1.00 85.50 297 PHE A C 1
ATOM 2360 O O . PHE A 1 297 ? -0.204 4.813 -20.880 1.00 85.50 297 PHE A O 1
ATOM 2367 N N . PHE A 1 298 ? -1.793 6.261 -20.219 1.00 84.38 298 PHE A N 1
ATOM 2368 C CA . PHE A 1 298 ? -2.192 5.497 -19.036 1.00 84.38 298 PHE A CA 1
ATOM 2369 C C . PHE A 1 298 ? -2.864 4.173 -19.405 1.00 84.38 298 PHE A C 1
ATOM 2371 O O . PHE A 1 298 ? -2.588 3.153 -18.771 1.00 84.38 298 PHE A O 1
ATOM 2378 N N . GLU A 1 299 ? -3.698 4.151 -20.446 1.00 87.19 299 GLU A N 1
ATOM 2379 C CA . GLU A 1 299 ? -4.296 2.915 -20.962 1.00 87.19 299 GLU A CA 1
ATOM 2380 C C . GLU A 1 299 ? -3.223 1.947 -21.477 1.00 87.19 299 GLU A C 1
ATOM 2382 O O . GLU A 1 299 ? -3.280 0.754 -21.172 1.00 87.19 299 GLU A O 1
ATOM 2387 N N . ALA A 1 300 ? -2.206 2.447 -22.190 1.00 90.31 300 ALA A N 1
ATOM 2388 C CA . ALA A 1 300 ? -1.128 1.620 -22.734 1.00 90.31 300 ALA A CA 1
ATOM 2389 C C . ALA A 1 300 ? -0.267 1.028 -21.612 1.00 90.31 300 ALA A C 1
ATOM 2391 O O . ALA A 1 300 ? 0.013 -0.172 -21.611 1.00 90.31 300 ALA A O 1
ATOM 2392 N N . GLY A 1 301 ? 0.090 1.845 -20.615 1.00 88.50 301 GLY A N 1
ATOM 2393 C CA . GLY A 1 301 ? 0.809 1.391 -19.424 1.00 88.50 301 GLY A CA 1
ATOM 2394 C C . GLY A 1 301 ? 0.015 0.348 -18.638 1.00 88.50 301 GLY A C 1
ATOM 2395 O O . GLY A 1 301 ? 0.539 -0.712 -18.293 1.00 88.50 301 GLY A O 1
ATOM 2396 N N . THR A 1 302 ? -1.276 0.606 -18.421 1.00 88.06 302 THR A N 1
ATOM 2397 C CA . THR A 1 302 ? -2.157 -0.305 -17.680 1.00 88.06 302 THR A CA 1
ATOM 2398 C C . THR A 1 302 ? -2.301 -1.644 -18.395 1.00 88.06 302 THR A C 1
ATOM 2400 O O . THR A 1 302 ? -2.206 -2.679 -17.735 1.00 88.06 302 THR A O 1
ATOM 2403 N N . ARG A 1 303 ? -2.448 -1.646 -19.727 1.00 90.19 303 ARG A N 1
ATOM 2404 C CA . ARG A 1 303 ? -2.497 -2.870 -20.544 1.00 90.19 303 ARG A CA 1
ATOM 2405 C C . ARG A 1 303 ? -1.198 -3.646 -20.524 1.00 90.19 303 ARG A C 1
ATOM 2407 O O . ARG A 1 303 ? -1.232 -4.859 -20.334 1.00 90.19 303 ARG A O 1
ATOM 2414 N N . PHE A 1 304 ? -0.062 -2.963 -20.636 1.00 88.44 304 PHE A N 1
ATOM 2415 C CA . PHE A 1 304 ? 1.239 -3.618 -20.556 1.00 88.44 304 PHE A CA 1
ATOM 2416 C C . PHE A 1 304 ? 1.418 -4.355 -19.217 1.00 88.44 304 PHE A C 1
ATOM 2418 O O . PHE A 1 304 ? 1.880 -5.494 -19.185 1.00 88.44 304 PHE A O 1
ATOM 2425 N N . ILE A 1 305 ? 1.021 -3.722 -18.108 1.00 85.06 305 ILE A N 1
ATOM 2426 C CA . ILE A 1 305 ? 1.190 -4.275 -16.759 1.00 85.06 305 ILE A CA 1
ATOM 2427 C C . ILE A 1 305 ? 0.113 -5.292 -16.391 1.00 85.06 305 ILE A C 1
ATOM 2429 O O . ILE A 1 305 ? 0.412 -6.224 -15.655 1.00 85.06 305 ILE A O 1
ATOM 2433 N N . ASN A 1 306 ? -1.136 -5.130 -16.821 1.00 86.25 306 ASN A N 1
ATOM 2434 C CA . ASN A 1 306 ? -2.243 -5.972 -16.351 1.00 86.25 306 ASN A CA 1
ATOM 2435 C C . ASN A 1 306 ? -2.661 -7.056 -17.346 1.00 86.25 306 ASN A C 1
ATOM 2437 O O . ASN A 1 306 ? -3.299 -8.025 -16.939 1.00 86.25 306 ASN A O 1
ATOM 2441 N N . GLY A 1 307 ? -2.243 -6.934 -18.605 1.00 87.69 307 GLY A N 1
ATOM 2442 C CA . GLY A 1 307 ? -2.683 -7.784 -19.702 1.00 87.69 307 GLY A CA 1
ATOM 2443 C C . GLY A 1 307 ? -3.980 -7.281 -20.336 1.00 87.69 307 GLY A C 1
ATOM 2444 O O . GLY A 1 307 ? -4.796 -6.610 -19.697 1.00 87.69 307 GLY A O 1
ATOM 2445 N N . ASP A 1 308 ? -4.167 -7.620 -21.612 1.00 91.19 308 ASP A N 1
ATOM 2446 C CA . ASP A 1 308 ? -5.313 -7.153 -22.394 1.00 91.19 308 ASP A CA 1
ATOM 2447 C C . ASP A 1 308 ? -6.645 -7.700 -21.891 1.00 91.19 308 ASP A C 1
ATOM 2449 O O . ASP A 1 308 ? -7.613 -6.952 -21.852 1.00 91.19 308 ASP A O 1
ATOM 2453 N N . GLU A 1 309 ? -6.686 -8.962 -21.459 1.00 91.50 309 GLU A N 1
ATOM 2454 C CA . GLU A 1 309 ? -7.904 -9.614 -20.962 1.00 91.50 309 GLU A CA 1
ATOM 2455 C C . GLU A 1 309 ? -8.475 -8.885 -19.737 1.00 91.50 309 GLU A C 1
ATOM 2457 O O . GLU A 1 309 ? -9.637 -8.491 -19.735 1.00 91.50 309 GLU A O 1
ATOM 2462 N N . MET A 1 310 ? -7.633 -8.595 -18.737 1.00 89.56 310 MET A N 1
ATOM 2463 C CA . MET A 1 310 ? -8.058 -7.856 -17.544 1.00 89.56 310 MET A CA 1
ATOM 2464 C C . MET A 1 310 ? -8.524 -6.444 -17.901 1.00 89.56 310 MET A C 1
ATOM 2466 O O . MET A 1 310 ? -9.526 -5.961 -17.376 1.00 89.56 310 MET A O 1
ATOM 2470 N N . CYS A 1 311 ? -7.800 -5.772 -18.800 1.00 90.56 311 CYS A N 1
ATOM 2471 C CA . CYS A 1 311 ? -8.139 -4.418 -19.230 1.00 90.56 311 CYS A CA 1
ATOM 2472 C C . CYS A 1 311 ? -9.438 -4.369 -20.042 1.00 90.56 311 CYS A C 1
ATOM 2474 O O . CYS A 1 311 ? -10.194 -3.407 -19.915 1.00 90.56 311 CYS A O 1
ATOM 2476 N N . ASP A 1 312 ? -9.714 -5.398 -20.840 1.00 91.12 312 ASP A N 1
ATOM 2477 C CA . ASP A 1 312 ? -10.970 -5.553 -21.570 1.00 91.12 312 ASP A CA 1
ATOM 2478 C C . ASP A 1 312 ? -12.132 -5.783 -20.589 1.00 91.12 312 ASP A C 1
ATOM 2480 O O . ASP A 1 312 ? -13.163 -5.113 -20.694 1.00 91.12 312 ASP A O 1
ATOM 2484 N N . ASP A 1 313 ? -11.937 -6.611 -19.560 1.00 89.19 313 ASP A N 1
ATOM 2485 C CA . ASP A 1 313 ? -12.946 -6.853 -18.526 1.00 89.19 313 ASP A CA 1
ATOM 2486 C C . ASP A 1 313 ? -13.216 -5.627 -17.644 1.00 89.19 313 ASP A C 1
ATOM 2488 O O . ASP A 1 313 ? -14.365 -5.386 -17.254 1.00 89.19 313 ASP A O 1
ATOM 2492 N N . VAL A 1 314 ? -12.210 -4.791 -17.360 1.00 84.88 314 VAL A N 1
ATOM 2493 C CA . VAL A 1 314 ? -12.434 -3.486 -16.708 1.00 84.88 314 VAL A CA 1
ATOM 2494 C C . VAL A 1 314 ? -12.843 -2.369 -17.685 1.00 84.88 314 VAL A C 1
ATOM 2496 O O . VAL A 1 314 ? -13.122 -1.249 -17.252 1.00 84.88 314 VAL A O 1
ATOM 2499 N N . GLY A 1 315 ? -12.992 -2.678 -18.975 1.00 85.25 315 GLY A N 1
ATOM 2500 C CA . GLY A 1 315 ? -13.522 -1.763 -19.985 1.00 85.25 315 GLY A CA 1
ATOM 2501 C C . GLY A 1 315 ? -12.619 -0.563 -20.268 1.00 85.25 315 GLY A C 1
ATOM 2502 O O . GLY A 1 315 ? -13.131 0.540 -20.436 1.00 85.25 315 GLY A O 1
ATOM 2503 N N . LEU A 1 316 ? -11.299 -0.758 -20.266 1.00 85.19 316 LEU A N 1
ATOM 2504 C CA . LEU A 1 316 ? -10.321 0.263 -20.651 1.00 85.19 316 LEU A CA 1
ATOM 2505 C C . LEU A 1 316 ? -10.178 0.351 -22.174 1.00 85.19 316 LEU A C 1
ATOM 2507 O O . LEU A 1 316 ? -10.281 -0.661 -22.876 1.00 85.19 316 LEU A O 1
ATOM 2511 N N . GLY A 1 317 ? -9.877 1.543 -22.694 1.00 86.12 317 GLY A N 1
ATOM 2512 C CA . GLY A 1 317 ? -9.627 1.754 -24.118 1.00 86.12 317 GLY A CA 1
ATOM 2513 C C . GLY A 1 317 ? -8.429 0.957 -24.638 1.00 86.12 317 GLY A C 1
ATOM 2514 O O . GLY A 1 317 ? -7.596 0.471 -23.870 1.00 86.12 317 GLY A O 1
ATOM 2515 N N . LYS A 1 318 ? -8.370 0.769 -25.962 1.00 89.94 318 LYS A N 1
ATOM 2516 C CA . LYS A 1 318 ? -7.265 0.106 -26.674 1.00 89.94 318 LYS A CA 1
ATOM 2517 C C . LYS A 1 318 ? -6.440 1.174 -27.394 1.00 89.94 318 LYS A C 1
ATOM 2519 O O . LYS A 1 318 ? -6.829 1.583 -28.491 1.00 89.94 318 LYS A O 1
ATOM 2524 N N . PRO A 1 319 ? -5.341 1.655 -26.797 1.00 88.06 319 PRO A N 1
ATOM 2525 C CA . PRO A 1 319 ? -4.512 2.669 -27.423 1.00 88.06 319 PRO A CA 1
ATOM 2526 C C . PRO A 1 319 ? -3.789 2.090 -28.646 1.00 88.06 319 PRO A C 1
ATOM 2528 O O . PRO A 1 319 ? -3.548 0.886 -28.746 1.00 88.06 319 PRO A O 1
ATOM 2531 N N . GLY A 1 320 ? -3.456 2.957 -29.603 1.00 89.94 320 GLY A N 1
ATOM 2532 C CA . GLY A 1 320 ? -2.754 2.556 -30.823 1.00 89.94 320 GLY A CA 1
ATOM 2533 C C . GLY A 1 320 ? -1.298 2.139 -30.579 1.00 89.94 320 GLY A C 1
ATOM 2534 O O . GLY A 1 320 ? -0.718 2.407 -29.528 1.00 89.94 320 GLY A O 1
ATOM 2535 N N . LEU A 1 321 ? -0.673 1.562 -31.613 1.00 91.25 321 LEU A N 1
ATOM 2536 C CA . LEU A 1 321 ? 0.720 1.077 -31.585 1.00 91.25 321 LEU A CA 1
ATOM 2537 C C . LEU A 1 321 ? 1.750 2.141 -31.171 1.00 91.25 321 LEU A C 1
ATOM 2539 O O . LEU A 1 321 ? 2.839 1.801 -30.721 1.00 91.25 321 LEU A O 1
ATOM 2543 N N . TYR A 1 322 ? 1.413 3.422 -31.325 1.00 92.88 322 TYR A N 1
ATOM 2544 C CA . TYR A 1 322 ? 2.254 4.534 -30.903 1.00 92.88 322 TYR A CA 1
ATOM 2545 C C . TYR A 1 322 ? 2.517 4.526 -29.392 1.00 92.88 322 TYR A C 1
ATOM 2547 O O . TYR A 1 322 ? 3.666 4.451 -28.964 1.00 92.88 322 TYR A O 1
ATOM 2555 N N . TRP A 1 323 ? 1.456 4.541 -28.581 1.00 90.44 323 TRP A N 1
ATOM 2556 C CA . TRP A 1 323 ? 1.584 4.570 -27.123 1.00 90.44 323 TRP A CA 1
ATOM 2557 C C . TRP A 1 323 ? 2.098 3.241 -26.567 1.00 90.44 323 TRP A C 1
ATOM 2559 O O . TRP A 1 323 ? 2.855 3.245 -25.600 1.00 90.44 323 TRP A O 1
ATOM 2569 N N . ASP A 1 324 ? 1.789 2.116 -27.220 1.00 90.62 324 ASP A N 1
ATOM 2570 C CA . ASP A 1 324 ? 2.428 0.828 -26.914 1.00 90.62 324 ASP A CA 1
ATOM 2571 C C . ASP A 1 324 ? 3.956 0.897 -27.113 1.00 90.62 324 ASP A C 1
ATOM 2573 O O . ASP A 1 324 ? 4.711 0.491 -26.229 1.00 90.62 324 ASP A O 1
ATOM 2577 N N . ALA A 1 325 ? 4.434 1.488 -28.216 1.00 91.94 325 ALA A N 1
ATOM 2578 C CA . ALA A 1 325 ? 5.865 1.674 -28.459 1.00 91.94 325 ALA A CA 1
ATOM 2579 C C . ALA A 1 325 ? 6.523 2.618 -27.436 1.00 91.94 325 ALA A C 1
ATOM 2581 O O . ALA A 1 325 ? 7.612 2.311 -26.947 1.00 91.94 325 ALA A O 1
ATOM 2582 N N . VAL A 1 326 ? 5.859 3.725 -27.075 1.00 90.19 326 VAL A N 1
ATOM 2583 C CA . VAL A 1 326 ? 6.323 4.642 -26.019 1.00 90.19 326 VAL A CA 1
ATOM 2584 C C . VAL A 1 326 ? 6.492 3.882 -24.703 1.00 90.19 326 VAL A C 1
ATOM 2586 O O . VAL A 1 326 ? 7.586 3.877 -24.143 1.00 90.19 326 VAL A O 1
ATOM 2589 N N . ILE A 1 327 ? 5.454 3.180 -24.237 1.00 89.69 327 ILE A N 1
ATOM 2590 C CA . ILE A 1 327 ? 5.483 2.438 -22.969 1.00 89.69 327 ILE A CA 1
ATOM 2591 C C . ILE A 1 327 ? 6.559 1.351 -22.976 1.00 89.69 327 ILE A C 1
ATOM 2593 O O . ILE A 1 327 ? 7.324 1.246 -22.017 1.00 89.69 327 ILE A O 1
ATOM 2597 N N . ARG A 1 328 ? 6.690 0.582 -24.063 1.00 91.56 328 ARG A N 1
ATOM 2598 C CA . ARG A 1 328 ? 7.760 -0.421 -24.200 1.00 91.56 328 ARG A CA 1
ATOM 2599 C C . ARG A 1 328 ? 9.146 0.201 -24.101 1.00 91.56 328 ARG A C 1
ATOM 2601 O O . ARG A 1 328 ? 10.012 -0.360 -23.434 1.00 91.56 328 ARG A O 1
ATOM 2608 N N . GLY A 1 329 ? 9.350 1.357 -24.726 1.00 91.38 329 GLY A N 1
ATOM 2609 C CA . GLY A 1 329 ? 10.607 2.089 -24.644 1.00 91.38 329 GLY A CA 1
ATOM 2610 C C . GLY A 1 329 ? 10.906 2.621 -23.241 1.00 91.38 329 GLY A C 1
ATOM 2611 O O . GLY A 1 329 ? 12.045 2.506 -22.779 1.00 91.38 329 GLY A O 1
ATOM 2612 N N . ILE A 1 330 ? 9.891 3.120 -22.520 1.00 89.94 330 ILE A N 1
ATOM 2613 C CA . ILE A 1 330 ? 10.028 3.513 -21.106 1.00 89.94 330 ILE A CA 1
ATOM 2614 C C . ILE A 1 330 ? 10.459 2.304 -20.279 1.00 89.94 330 ILE A C 1
ATOM 2616 O O . ILE A 1 330 ? 11.456 2.375 -19.566 1.00 89.94 330 ILE A O 1
ATOM 2620 N N . ILE A 1 331 ? 9.751 1.182 -20.405 1.00 89.88 331 ILE A N 1
ATOM 2621 C CA . ILE A 1 331 ? 10.004 -0.028 -19.616 1.00 89.88 331 ILE A CA 1
ATOM 2622 C C . ILE A 1 331 ? 11.389 -0.597 -19.904 1.00 89.88 331 ILE A C 1
ATOM 2624 O O . ILE A 1 331 ? 12.127 -0.900 -18.969 1.00 89.88 331 ILE A O 1
ATOM 2628 N N . TRP A 1 332 ? 11.792 -0.660 -21.173 1.00 92.88 332 TRP A N 1
ATOM 2629 C CA . TRP A 1 332 ? 13.142 -1.075 -21.539 1.00 92.88 332 TRP A CA 1
ATOM 2630 C C . TRP A 1 332 ? 14.207 -0.169 -20.907 1.00 92.88 332 TRP A C 1
ATOM 2632 O O . TRP A 1 332 ? 15.182 -0.654 -20.334 1.00 92.88 332 TRP A O 1
ATOM 2642 N N . THR A 1 333 ? 14.001 1.149 -20.937 1.00 90.50 333 THR A N 1
ATOM 2643 C CA . THR A 1 333 ?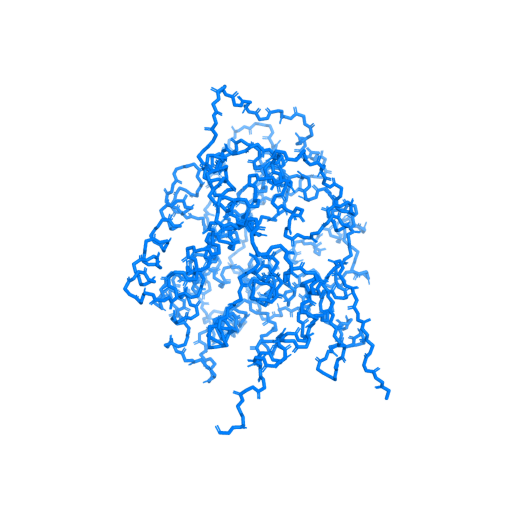 14.948 2.098 -20.334 1.00 90.50 333 THR A CA 1
ATOM 2644 C C . THR A 1 333 ? 15.005 1.937 -18.817 1.00 90.50 333 THR A C 1
ATOM 2646 O O . THR A 1 333 ? 16.090 1.949 -18.234 1.00 90.50 333 THR A O 1
ATOM 2649 N N . LEU A 1 334 ? 13.858 1.720 -18.166 1.00 89.50 334 LEU A N 1
ATOM 2650 C CA . LEU A 1 334 ? 13.791 1.438 -16.734 1.00 89.50 334 LEU A CA 1
ATOM 2651 C C . LEU A 1 334 ? 14.512 0.136 -16.378 1.00 89.50 334 LEU A C 1
ATOM 2653 O O . LEU A 1 334 ? 15.273 0.130 -15.413 1.00 89.50 334 LEU A O 1
ATOM 2657 N N . MET A 1 335 ? 14.361 -0.926 -17.178 1.00 90.94 335 MET A N 1
ATOM 2658 C CA . MET A 1 335 ? 15.139 -2.157 -17.009 1.00 90.94 335 MET A CA 1
ATOM 2659 C C . MET A 1 335 ? 16.640 -1.859 -17.057 1.00 90.94 335 MET A C 1
ATOM 2661 O O . MET A 1 335 ? 17.367 -2.244 -16.143 1.00 90.94 335 MET A O 1
ATOM 2665 N N . VAL A 1 336 ? 17.109 -1.143 -18.084 1.00 89.69 336 VAL A N 1
ATOM 2666 C CA . VAL A 1 336 ? 18.529 -0.790 -18.227 1.00 89.69 336 VAL A CA 1
ATOM 2667 C C . VAL A 1 336 ? 19.021 -0.009 -17.008 1.00 89.69 336 VAL A C 1
ATOM 2669 O O . VAL A 1 336 ? 20.016 -0.401 -16.403 1.00 89.69 336 VAL A O 1
ATOM 2672 N N . ILE A 1 337 ? 18.298 1.031 -16.578 1.00 88.00 337 ILE A N 1
ATOM 2673 C CA . ILE A 1 337 ? 18.641 1.817 -15.381 1.00 88.00 337 ILE A CA 1
ATOM 2674 C C . ILE A 1 337 ? 18.717 0.920 -14.141 1.00 88.00 337 ILE A C 1
ATOM 2676 O O . ILE A 1 337 ? 19.694 0.982 -13.397 1.00 88.00 337 ILE A O 1
ATOM 2680 N N . THR A 1 338 ? 17.723 0.055 -13.930 1.00 89.44 338 THR A N 1
ATOM 2681 C CA . THR A 1 338 ? 17.668 -0.862 -12.786 1.00 89.44 338 THR A CA 1
ATOM 2682 C C . THR A 1 338 ? 18.829 -1.860 -12.774 1.00 89.44 338 THR A C 1
ATOM 2684 O O . THR A 1 338 ? 19.447 -2.083 -11.733 1.00 89.44 338 THR A O 1
ATOM 2687 N N . TYR A 1 339 ? 19.161 -2.482 -13.905 1.00 89.19 339 TYR A N 1
ATOM 2688 C CA . TYR A 1 339 ? 20.248 -3.464 -13.956 1.00 89.19 339 TYR A CA 1
ATOM 2689 C C . TYR A 1 339 ? 21.639 -2.809 -13.934 1.00 89.19 339 TYR A C 1
ATOM 2691 O O . TYR A 1 339 ? 22.580 -3.385 -13.376 1.00 89.19 339 TYR A O 1
ATOM 2699 N N . MET A 1 340 ? 21.768 -1.578 -14.438 1.00 86.25 340 MET A N 1
ATOM 2700 C CA . MET A 1 340 ? 22.979 -0.774 -14.256 1.00 86.25 340 MET A CA 1
ATOM 2701 C C . MET A 1 340 ? 23.170 -0.361 -12.795 1.00 86.25 340 MET A C 1
ATOM 2703 O O . MET A 1 340 ? 24.270 -0.529 -12.266 1.00 86.25 340 MET A O 1
ATOM 2707 N N . SER A 1 341 ? 22.117 0.107 -12.110 1.00 85.69 341 SER A N 1
ATOM 2708 C CA . SER A 1 341 ? 22.218 0.518 -10.702 1.00 85.69 341 SER A CA 1
ATOM 2709 C C . SER A 1 341 ? 22.692 -0.635 -9.820 1.00 85.69 341 SER A C 1
ATOM 2711 O O . SER A 1 341 ? 23.605 -0.477 -9.014 1.00 85.69 341 SER A O 1
ATOM 2713 N N . ARG A 1 342 ? 22.189 -1.844 -10.077 1.00 83.50 342 ARG A N 1
ATOM 2714 C CA . ARG A 1 342 ? 22.608 -3.085 -9.407 1.00 83.50 342 ARG A CA 1
ATOM 2715 C C . ARG A 1 342 ? 24.083 -3.438 -9.558 1.00 83.50 342 ARG A C 1
ATOM 2717 O O . ARG A 1 342 ? 24.600 -4.176 -8.716 1.00 83.50 342 ARG A O 1
ATOM 2724 N N . SER A 1 343 ? 24.716 -2.973 -10.630 1.00 86.94 343 SER A N 1
ATOM 2725 C CA . SER A 1 343 ? 26.110 -3.274 -10.965 1.00 86.94 343 SER A CA 1
ATOM 2726 C C . SER A 1 343 ? 27.075 -2.217 -10.422 1.00 86.94 343 SER A C 1
ATOM 2728 O O . SER A 1 343 ? 28.266 -2.482 -10.285 1.00 86.94 343 SER A O 1
ATOM 2730 N N . ILE A 1 344 ? 26.572 -1.025 -10.076 1.00 90.94 344 ILE A N 1
ATOM 2731 C CA . ILE A 1 344 ? 27.379 0.115 -9.634 1.00 90.94 344 ILE A CA 1
ATOM 2732 C C . ILE A 1 344 ? 26.830 0.622 -8.288 1.00 90.94 344 ILE A C 1
ATOM 2734 O O . ILE A 1 344 ? 25.968 1.502 -8.260 1.00 90.94 344 ILE A O 1
ATOM 2738 N N . PRO A 1 345 ? 27.344 0.137 -7.138 1.00 89.50 345 PRO A N 1
ATOM 2739 C CA . PRO A 1 345 ? 26.785 0.463 -5.819 1.00 89.50 345 PRO A CA 1
ATOM 2740 C C . PRO A 1 345 ? 26.741 1.961 -5.485 1.00 89.50 345 PRO A C 1
ATOM 2742 O O . PRO A 1 345 ? 25.862 2.414 -4.756 1.00 89.50 345 PRO A O 1
ATOM 2745 N N . ALA A 1 346 ? 27.694 2.749 -5.994 1.00 91.31 346 ALA A N 1
ATOM 2746 C CA . ALA A 1 346 ? 27.683 4.201 -5.816 1.00 91.31 346 ALA A CA 1
ATOM 2747 C C . ALA A 1 346 ? 26.518 4.866 -6.569 1.00 91.31 346 ALA A C 1
ATOM 2749 O O . ALA A 1 346 ? 25.881 5.766 -6.022 1.00 91.31 346 ALA A O 1
ATOM 2750 N N . TRP A 1 347 ? 26.214 4.386 -7.781 1.00 89.00 347 TRP A N 1
ATOM 2751 C CA . TRP A 1 347 ? 25.067 4.836 -8.566 1.00 89.00 347 TRP A CA 1
ATOM 2752 C C . TRP A 1 347 ? 23.755 4.439 -7.893 1.00 89.00 347 TRP A C 1
ATOM 2754 O O . TRP A 1 347 ? 22.878 5.283 -7.764 1.00 89.00 347 TRP A O 1
ATOM 2764 N N . ASP A 1 348 ? 23.637 3.204 -7.394 1.00 91.00 348 ASP A N 1
ATOM 2765 C CA . ASP A 1 348 ? 22.445 2.745 -6.665 1.00 91.00 348 ASP A CA 1
ATOM 2766 C C . ASP A 1 348 ? 22.119 3.647 -5.467 1.00 91.00 348 ASP A C 1
ATOM 2768 O O . ASP A 1 348 ? 21.007 4.163 -5.350 1.00 91.00 348 ASP A O 1
ATOM 2772 N N . ARG A 1 349 ? 23.117 3.927 -4.616 1.00 91.62 349 ARG A N 1
ATOM 2773 C CA . ARG A 1 349 ? 22.949 4.822 -3.458 1.00 91.62 349 ARG A CA 1
ATOM 2774 C C . ARG A 1 349 ? 22.559 6.238 -3.871 1.00 91.62 349 ARG A C 1
ATOM 2776 O O . ARG A 1 349 ? 21.712 6.854 -3.223 1.00 91.62 349 ARG A O 1
ATOM 2783 N N . TRP A 1 350 ? 23.182 6.762 -4.925 1.00 91.88 350 TRP A N 1
ATOM 2784 C CA . TRP A 1 350 ? 22.847 8.079 -5.456 1.00 91.88 350 TRP A CA 1
ATOM 2785 C C . TRP A 1 350 ? 21.413 8.114 -5.999 1.00 91.88 350 TRP A C 1
ATOM 2787 O O . TRP A 1 350 ? 20.657 9.014 -5.647 1.00 91.88 350 TRP A O 1
ATOM 2797 N N . GLN A 1 351 ? 21.012 7.112 -6.781 1.00 90.19 351 GLN A N 1
ATOM 2798 C CA . GLN A 1 351 ? 19.675 6.988 -7.358 1.00 90.19 351 GLN A CA 1
ATOM 2799 C C . GLN A 1 351 ? 18.605 6.914 -6.268 1.00 90.19 351 GLN A C 1
ATOM 2801 O O . GLN A 1 351 ? 17.635 7.664 -6.320 1.00 90.19 351 GLN A O 1
ATOM 2806 N N . ILE A 1 352 ? 18.798 6.068 -5.253 1.00 91.94 352 ILE A N 1
ATOM 2807 C CA . ILE A 1 352 ? 17.874 5.941 -4.117 1.00 91.94 352 ILE A CA 1
ATOM 2808 C C . ILE A 1 352 ? 17.719 7.276 -3.395 1.00 91.94 352 ILE A C 1
ATOM 2810 O O . ILE A 1 352 ? 16.596 7.704 -3.140 1.00 91.94 352 ILE A O 1
ATOM 2814 N N . LYS A 1 353 ? 18.831 7.964 -3.101 1.00 91.00 353 LYS A N 1
ATOM 2815 C CA . LYS A 1 353 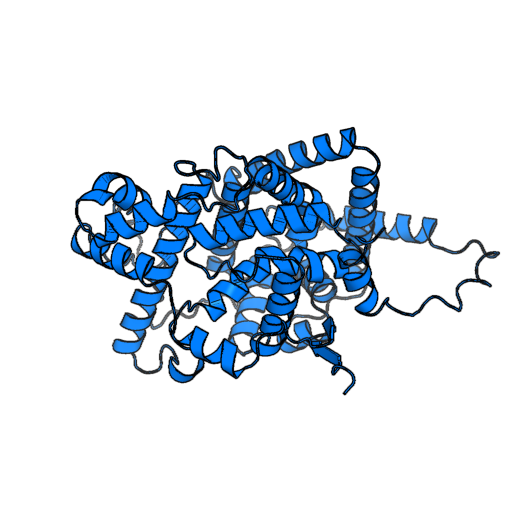? 18.799 9.279 -2.447 1.00 91.00 353 LYS A CA 1
ATOM 2816 C C . LYS A 1 353 ? 18.052 10.310 -3.298 1.00 91.00 353 LYS A C 1
ATOM 2818 O O . LYS A 1 353 ? 17.217 11.041 -2.771 1.00 91.00 353 LYS A O 1
ATOM 2823 N N . THR A 1 354 ? 18.340 10.354 -4.596 1.00 88.19 354 THR A N 1
ATOM 2824 C CA . THR A 1 354 ? 17.722 11.288 -5.543 1.00 88.19 354 THR A CA 1
ATOM 2825 C C . THR A 1 354 ? 16.229 11.019 -5.685 1.00 88.19 354 THR A C 1
ATOM 2827 O O . THR A 1 354 ? 15.438 11.942 -5.548 1.00 88.19 354 THR A O 1
ATOM 2830 N N . PHE A 1 355 ? 15.811 9.767 -5.884 1.00 86.56 355 PHE A N 1
ATOM 2831 C CA . PHE A 1 355 ? 14.393 9.417 -5.981 1.00 86.56 355 PHE A CA 1
ATOM 2832 C C . PHE A 1 355 ? 13.658 9.648 -4.667 1.00 86.56 355 PHE A C 1
ATOM 2834 O O . PHE A 1 355 ? 12.553 10.176 -4.689 1.00 86.56 355 PHE A O 1
ATOM 2841 N N . ARG A 1 356 ? 14.274 9.358 -3.520 1.00 87.56 356 ARG A N 1
ATOM 2842 C CA . ARG A 1 356 ? 13.684 9.682 -2.217 1.00 87.56 356 ARG A CA 1
ATOM 2843 C C . ARG A 1 356 ? 13.355 11.167 -2.078 1.00 87.56 356 ARG A C 1
ATOM 2845 O O . ARG A 1 356 ? 12.240 11.483 -1.676 1.00 87.56 356 ARG A O 1
ATOM 2852 N N . ALA A 1 357 ? 14.286 12.047 -2.447 1.00 83.75 357 ALA A N 1
ATOM 2853 C CA . ALA A 1 357 ? 14.054 13.490 -2.451 1.00 83.75 357 ALA A CA 1
ATOM 2854 C C . ALA A 1 357 ? 12.999 13.891 -3.493 1.00 83.75 357 ALA A C 1
ATOM 2856 O O . ALA A 1 357 ? 11.998 14.506 -3.146 1.00 83.75 357 ALA A O 1
ATOM 2857 N N . LEU A 1 358 ? 13.163 13.453 -4.747 1.00 79.81 358 LEU A N 1
ATOM 2858 C CA . LEU A 1 358 ? 12.252 13.804 -5.835 1.00 79.81 358 LEU A CA 1
ATOM 2859 C C . LEU A 1 358 ? 10.810 13.403 -5.532 1.00 79.81 358 LEU A C 1
ATOM 2861 O O . LEU A 1 358 ? 9.929 14.233 -5.673 1.00 79.81 358 LEU A O 1
ATOM 2865 N N . PHE A 1 359 ? 10.543 12.168 -5.100 1.00 75.69 359 PHE A N 1
ATOM 2866 C CA . PHE A 1 359 ? 9.175 11.733 -4.804 1.00 75.69 359 PHE A CA 1
ATOM 2867 C C . PHE A 1 359 ? 8.550 12.514 -3.643 1.00 75.69 359 PHE A C 1
ATOM 2869 O O . PHE A 1 359 ? 7.355 12.809 -3.690 1.00 75.69 359 PHE A O 1
ATOM 2876 N N . TRP A 1 360 ? 9.341 12.860 -2.624 1.00 74.44 360 TRP A N 1
ATOM 2877 C CA . TRP A 1 360 ? 8.867 13.669 -1.505 1.00 74.44 360 TRP A CA 1
ATOM 2878 C C . TRP A 1 360 ? 8.491 15.081 -1.965 1.00 74.44 360 TRP A C 1
ATOM 2880 O O . TRP A 1 360 ? 7.339 15.491 -1.810 1.00 74.44 360 TRP A O 1
ATOM 2890 N N . ASP A 1 361 ? 9.414 15.773 -2.631 1.00 70.38 361 ASP A N 1
ATOM 2891 C CA . ASP A 1 361 ? 9.208 17.138 -3.119 1.00 70.38 361 ASP A CA 1
ATOM 2892 C C . ASP A 1 361 ? 8.059 17.188 -4.144 1.00 70.38 361 ASP A C 1
ATOM 2894 O O . ASP A 1 361 ? 7.200 18.072 -4.118 1.00 70.38 361 ASP A O 1
ATOM 2898 N N . TYR A 1 362 ? 7.998 16.192 -5.031 1.00 66.69 362 TYR A N 1
ATOM 2899 C CA . TYR A 1 362 ? 7.041 16.109 -6.134 1.00 66.69 362 TYR A CA 1
ATOM 2900 C C . TYR A 1 362 ? 5.609 15.837 -5.680 1.00 66.69 362 TYR A C 1
ATOM 2902 O O . TYR A 1 362 ? 4.672 16.377 -6.266 1.00 66.69 362 TYR A O 1
ATOM 2910 N N . ILE A 1 363 ? 5.415 14.992 -4.665 1.00 62.81 363 ILE A N 1
ATOM 2911 C CA . ILE A 1 363 ? 4.075 14.532 -4.274 1.00 62.81 363 ILE A CA 1
ATOM 2912 C C . ILE A 1 363 ? 3.596 15.227 -3.017 1.00 62.81 363 ILE A C 1
ATOM 2914 O O . ILE A 1 363 ? 2.437 15.628 -2.973 1.00 62.81 363 ILE A O 1
ATOM 2918 N N . VAL A 1 364 ? 4.467 15.406 -2.027 1.00 62.22 364 VAL A N 1
ATOM 2919 C CA . VAL A 1 364 ? 4.083 15.963 -0.729 1.00 62.22 364 VAL A CA 1
ATOM 2920 C C . VAL A 1 364 ? 4.161 17.487 -0.747 1.00 62.22 364 VAL A C 1
ATOM 2922 O O . VAL A 1 364 ? 3.207 18.145 -0.334 1.00 62.22 364 VAL A O 1
ATOM 2925 N N . GLU A 1 365 ? 5.253 18.062 -1.253 1.00 65.62 365 GLU A N 1
ATOM 2926 C CA . GLU A 1 365 ? 5.516 19.507 -1.130 1.00 65.62 365 GLU A CA 1
ATOM 2927 C C . GLU A 1 365 ? 4.999 20.344 -2.311 1.00 65.62 365 GLU A C 1
ATOM 2929 O O . GLU A 1 365 ? 4.742 21.543 -2.160 1.00 65.62 365 GLU A O 1
ATOM 2934 N N . ASN A 1 366 ? 4.787 19.732 -3.479 1.00 61.78 366 ASN A N 1
ATOM 2935 C CA . ASN A 1 366 ? 4.340 20.443 -4.673 1.00 61.78 366 ASN A CA 1
ATOM 2936 C C . ASN A 1 366 ? 2.948 21.086 -4.487 1.00 61.78 366 ASN A C 1
ATOM 2938 O O . ASN A 1 366 ? 1.998 20.505 -3.948 1.00 61.78 366 ASN A O 1
ATOM 2942 N N . LYS A 1 367 ? 2.825 22.330 -4.969 1.00 55.12 367 LYS A N 1
ATOM 2943 C CA . LYS A 1 367 ? 1.601 23.132 -4.891 1.00 55.12 367 LYS A CA 1
ATOM 2944 C C . LYS A 1 367 ? 0.447 22.565 -5.720 1.00 55.12 367 LYS A C 1
ATOM 2946 O O . LYS A 1 367 ? -0.705 22.843 -5.397 1.00 55.12 367 LYS A O 1
ATOM 2951 N N . ASP A 1 368 ? 0.738 21.779 -6.749 1.00 54.00 368 ASP A N 1
ATOM 2952 C CA . ASP A 1 368 ? -0.264 21.209 -7.657 1.00 54.00 368 ASP A CA 1
ATOM 2953 C C . ASP A 1 368 ? -0.741 19.802 -7.234 1.00 54.00 368 ASP A C 1
ATOM 2955 O O . ASP A 1 368 ? -1.660 19.237 -7.851 1.00 54.00 368 ASP A O 1
ATOM 2959 N N . THR A 1 369 ? -0.147 19.259 -6.160 1.00 58.06 369 THR A N 1
ATOM 2960 C CA . THR A 1 369 ? -0.486 17.976 -5.524 1.00 58.06 369 THR A CA 1
ATOM 2961 C C . THR A 1 369 ? -1.021 18.189 -4.097 1.00 58.06 369 THR A C 1
ATOM 2963 O O . THR A 1 369 ? -2.165 18.617 -3.946 1.00 58.06 369 THR A O 1
ATOM 2966 N N . LEU A 1 370 ? -0.237 17.891 -3.052 1.00 56.97 370 LEU A N 1
ATOM 2967 C CA . LEU A 1 370 ? -0.679 17.834 -1.654 1.00 56.97 370 LEU A CA 1
ATOM 2968 C C . LEU A 1 370 ? -0.394 19.106 -0.840 1.00 56.97 370 LEU A C 1
ATOM 2970 O O . LEU A 1 370 ? -0.919 19.216 0.265 1.00 56.97 370 LEU A O 1
ATOM 2974 N N . LYS A 1 371 ? 0.375 20.079 -1.358 1.00 59.31 371 LYS A N 1
ATOM 2975 C CA . LYS A 1 371 ? 0.639 21.377 -0.692 1.00 59.31 371 LYS A CA 1
ATOM 2976 C C . LYS A 1 371 ? 1.157 21.258 0.759 1.00 59.31 371 LYS A C 1
ATOM 2978 O O . LYS A 1 371 ? 0.736 22.028 1.620 1.00 59.31 371 LYS A O 1
ATOM 2983 N N . GLY A 1 372 ? 2.078 20.333 1.033 1.00 55.25 372 GLY A N 1
ATOM 2984 C CA . GLY A 1 372 ? 2.703 20.165 2.356 1.00 55.25 372 GLY A CA 1
ATOM 2985 C C . GLY A 1 372 ? 2.162 18.999 3.190 1.00 55.25 372 GLY A C 1
ATOM 2986 O O . GLY A 1 372 ? 2.395 18.956 4.395 1.00 55.25 372 GLY A O 1
ATOM 2987 N N . GLY A 1 373 ? 1.474 18.048 2.551 1.00 53.88 373 GLY A N 1
ATOM 2988 C CA . GLY A 1 373 ? 0.951 16.835 3.182 1.00 53.88 373 GLY A CA 1
ATOM 2989 C C . GLY A 1 373 ? -0.503 16.958 3.639 1.00 53.88 373 GLY A C 1
ATOM 2990 O O . GLY A 1 373 ? -0.959 17.988 4.132 1.00 53.88 373 GLY A O 1
ATOM 2991 N N . TYR A 1 374 ? -1.250 15.872 3.462 1.00 52.75 374 TYR A N 1
ATOM 2992 C CA . TYR A 1 374 ? -2.641 15.749 3.871 1.00 52.75 374 TYR A CA 1
ATOM 2993 C C . TYR A 1 374 ? -2.735 15.104 5.256 1.00 52.75 374 TYR A C 1
ATOM 2995 O O . TYR A 1 374 ? -2.095 14.087 5.532 1.00 52.75 374 TYR A O 1
ATOM 3003 N N . LYS A 1 375 ? -3.562 15.681 6.129 1.00 52.50 375 LYS A N 1
ATOM 3004 C CA . LYS A 1 375 ? -4.044 15.013 7.341 1.00 52.50 375 LYS A CA 1
ATOM 3005 C C . LYS A 1 375 ? -5.267 14.205 6.928 1.00 52.50 375 LYS A C 1
ATOM 3007 O O . LYS A 1 375 ? -6.204 14.802 6.406 1.00 52.50 375 LYS A O 1
ATOM 3012 N N . TYR A 1 376 ? -5.209 12.878 7.081 1.00 48.19 376 TYR A N 1
ATOM 3013 C CA . TYR A 1 376 ? -6.178 11.861 6.625 1.00 48.19 376 TYR A CA 1
ATOM 3014 C C . TYR A 1 376 ? -7.604 12.030 7.197 1.00 48.19 376 TYR A C 1
ATOM 3016 O O . TYR A 1 376 ? -8.151 11.144 7.847 1.00 48.19 376 TYR A O 1
ATOM 3024 N N . GLU A 1 377 ? -8.232 13.177 6.962 1.00 49.44 377 GLU A N 1
ATOM 3025 C CA . GLU A 1 377 ? -9.596 13.484 7.362 1.00 49.44 377 GLU A CA 1
ATOM 3026 C C . GLU A 1 377 ? -10.592 12.880 6.370 1.00 49.44 377 GLU A C 1
ATOM 3028 O O . GLU A 1 377 ? -10.486 13.038 5.145 1.00 49.44 377 GLU A O 1
ATOM 3033 N N . PHE A 1 378 ? -11.663 12.305 6.912 1.00 40.03 378 PHE A N 1
ATOM 3034 C CA . PHE A 1 378 ? -12.836 11.921 6.143 1.00 40.03 378 PHE A CA 1
ATOM 3035 C C . PHE A 1 378 ? -13.647 13.171 5.735 1.00 40.03 378 PHE A C 1
ATOM 3037 O O . PHE A 1 378 ? -14.651 13.516 6.350 1.00 40.03 378 PHE A O 1
ATOM 3044 N N . LYS A 1 379 ? -13.208 13.886 4.687 1.00 43.50 379 LYS A N 1
ATOM 3045 C CA . LYS A 1 379 ? -13.854 15.136 4.216 1.00 43.50 379 LYS A CA 1
ATOM 3046 C C . LYS A 1 379 ? -15.076 14.921 3.319 1.00 43.50 379 LYS A C 1
ATOM 3048 O O . LYS A 1 379 ? -15.763 15.889 2.995 1.00 43.50 379 LYS A O 1
ATOM 3053 N N . TYR A 1 380 ? -15.338 13.693 2.862 1.00 40.41 380 TYR A N 1
ATOM 3054 C CA . TYR A 1 380 ? -16.375 13.432 1.860 1.00 40.41 380 TYR A CA 1
ATOM 3055 C C . TYR A 1 380 ? -17.557 12.635 2.404 1.00 40.41 380 TYR A C 1
ATOM 3057 O O . TYR A 1 380 ? -17.427 11.475 2.784 1.00 40.41 380 TYR A O 1
ATOM 3065 N N . VAL A 1 381 ? -18.733 13.253 2.331 1.00 41.16 381 VAL A N 1
ATOM 3066 C CA . VAL A 1 381 ? -20.029 12.639 2.610 1.00 41.16 381 VAL A CA 1
ATOM 3067 C C . VAL A 1 381 ? -20.737 12.461 1.263 1.00 41.16 381 VAL A C 1
ATOM 3069 O O . VAL A 1 381 ? -21.069 13.467 0.628 1.00 41.16 381 VAL A O 1
ATOM 3072 N N . PRO A 1 382 ? -20.934 11.223 0.775 1.00 37.91 382 PRO A N 1
ATOM 3073 C CA . PRO A 1 382 ? -21.737 10.987 -0.417 1.00 37.91 382 PRO A CA 1
ATOM 3074 C C . PRO A 1 382 ? -23.172 11.458 -0.157 1.00 37.91 382 PRO A C 1
ATOM 3076 O O . PRO A 1 382 ? -23.824 10.964 0.762 1.00 37.91 382 PRO A O 1
ATOM 3079 N N . HIS A 1 383 ? -23.649 12.426 -0.940 1.00 34.09 383 HIS A N 1
ATOM 3080 C CA . HIS A 1 383 ? -25.041 12.878 -0.894 1.00 34.09 383 HIS A CA 1
ATOM 3081 C C . HIS A 1 383 ? -25.905 11.994 -1.789 1.00 34.09 383 HIS A C 1
ATOM 3083 O O . HIS A 1 383 ? -25.476 11.598 -2.872 1.00 34.09 383 HIS A O 1
ATOM 3089 N N . HIS A 1 384 ? -27.122 11.707 -1.330 1.00 37.19 384 HIS A N 1
ATOM 3090 C CA . HIS A 1 384 ? -28.016 10.688 -1.888 1.00 37.19 384 HIS A CA 1
ATOM 3091 C C . HIS A 1 384 ? -28.379 10.884 -3.375 1.00 37.19 384 HIS A C 1
ATOM 3093 O O . HIS A 1 384 ? -28.627 9.889 -4.054 1.00 37.19 384 HIS A O 1
ATOM 3099 N N . ASP A 1 385 ? -28.299 12.117 -3.890 1.00 35.03 385 ASP A N 1
ATOM 3100 C CA . ASP A 1 385 ? -28.652 12.483 -5.274 1.00 35.03 385 ASP A CA 1
ATOM 3101 C C . ASP A 1 385 ? -27.455 12.956 -6.121 1.00 35.03 385 ASP A C 1
ATOM 3103 O O . ASP A 1 385 ? -27.610 13.416 -7.257 1.00 35.03 385 ASP A O 1
ATOM 3107 N N . ALA A 1 386 ? -26.232 12.871 -5.589 1.00 36.56 386 ALA A N 1
ATOM 3108 C CA . ALA A 1 386 ? -25.050 13.360 -6.286 1.00 36.56 386 ALA A CA 1
ATOM 3109 C C . ALA A 1 386 ? -24.586 12.357 -7.355 1.00 36.56 386 ALA A C 1
ATOM 3111 O O . ALA A 1 386 ? -23.796 11.452 -7.086 1.00 36.56 386 ALA A O 1
ATOM 3112 N N . LYS A 1 387 ? -25.014 12.555 -8.606 1.00 36.31 387 LYS A N 1
ATOM 3113 C CA . LYS A 1 387 ? -24.259 12.045 -9.760 1.00 36.31 387 LYS A CA 1
ATOM 3114 C C . LYS A 1 387 ? -22.901 12.752 -9.768 1.00 36.31 387 LYS A C 1
ATOM 3116 O O . LYS A 1 387 ? -22.847 13.979 -9.755 1.00 36.31 387 LYS A O 1
ATOM 3121 N N . THR A 1 388 ? -21.804 11.997 -9.792 1.00 37.50 388 THR A N 1
ATOM 3122 C CA . THR A 1 388 ? -20.429 12.532 -9.714 1.00 37.50 388 THR A CA 1
ATOM 3123 C C . THR A 1 388 ? -20.012 13.356 -10.934 1.00 37.50 388 THR A C 1
ATOM 3125 O O . THR A 1 388 ? -18.931 13.939 -10.909 1.00 37.50 388 THR A O 1
ATOM 3128 N N . GLY A 1 389 ? -20.863 13.454 -11.967 1.00 35.50 389 GLY A N 1
ATOM 3129 C CA . GLY A 1 389 ? -20.758 14.450 -13.037 1.00 35.50 389 GLY A CA 1
ATOM 3130 C C . GLY A 1 389 ? -19.410 14.465 -13.758 1.00 35.50 389 GLY A C 1
ATOM 3131 O O . GLY A 1 389 ? -19.000 15.510 -14.249 1.00 35.50 389 GLY A O 1
ATOM 3132 N N . ALA A 1 390 ? -18.706 13.333 -13.783 1.00 38.81 390 ALA A N 1
ATOM 3133 C CA . ALA A 1 390 ? -17.369 13.211 -14.355 1.00 38.81 390 ALA A CA 1
ATOM 3134 C C . ALA A 1 390 ? -17.367 12.522 -15.729 1.00 38.81 390 ALA A C 1
ATOM 3136 O O . ALA A 1 390 ? -16.335 12.037 -16.167 1.00 38.81 390 ALA A O 1
ATOM 3137 N N . GLU A 1 391 ? -18.512 12.487 -16.413 1.00 40.62 391 GLU A N 1
ATOM 3138 C CA . GLU A 1 391 ? -18.626 11.907 -17.759 1.00 40.62 391 GLU A CA 1
ATOM 3139 C C . GLU A 1 391 ? -18.544 12.966 -18.874 1.00 40.62 391 GLU A C 1
ATOM 3141 O O . GLU A 1 391 ? -18.656 12.625 -20.046 1.00 40.62 391 GLU A O 1
ATOM 3146 N N . THR A 1 392 ? -18.372 14.256 -18.548 1.00 36.06 392 THR A N 1
ATOM 3147 C CA . THR A 1 392 ? -18.551 15.337 -19.543 1.00 36.06 392 THR A CA 1
ATOM 3148 C C . THR A 1 392 ? -17.520 16.465 -19.503 1.00 36.06 392 THR A C 1
ATOM 3150 O O . THR A 1 392 ? -17.721 17.474 -20.175 1.00 36.06 392 THR A O 1
ATOM 3153 N N . ALA A 1 393 ? -16.449 16.363 -18.714 1.00 36.25 393 ALA A N 1
ATOM 3154 C CA . ALA A 1 393 ? -15.413 17.395 -18.693 1.00 36.25 393 ALA A CA 1
ATOM 3155 C C . ALA A 1 393 ? -14.185 16.917 -19.473 1.00 36.25 393 ALA A C 1
ATOM 3157 O O . ALA A 1 393 ? -13.369 16.173 -18.935 1.00 36.25 393 ALA A O 1
ATOM 3158 N N . ASP A 1 394 ? -14.062 17.363 -20.726 1.00 38.19 394 ASP A N 1
ATOM 3159 C CA . ASP A 1 394 ? -12.786 17.338 -21.443 1.00 38.19 394 ASP A CA 1
ATOM 3160 C C . ASP A 1 394 ? -11.766 18.115 -20.593 1.00 38.19 394 ASP A C 1
ATOM 3162 O O . ASP A 1 394 ? -11.940 19.312 -20.331 1.00 38.19 394 ASP A O 1
ATOM 3166 N N . GLY A 1 395 ? -10.713 17.435 -20.133 1.00 41.91 395 GLY A N 1
ATOM 3167 C CA . GLY A 1 395 ? -9.534 18.107 -19.598 1.00 41.91 395 GLY A CA 1
ATOM 3168 C C . GLY A 1 395 ? -8.946 19.058 -20.652 1.00 41.91 395 GLY A C 1
ATOM 3169 O O . GLY A 1 395 ? -9.210 18.900 -21.850 1.00 41.91 395 GLY A O 1
ATOM 3170 N N . PRO A 1 396 ? -8.174 20.084 -20.255 1.00 40.03 396 PRO A N 1
ATOM 3171 C CA . PRO A 1 396 ? -7.518 20.954 -21.222 1.00 40.03 396 PRO A CA 1
ATOM 3172 C C . PRO A 1 396 ? -6.646 20.109 -22.164 1.00 40.03 396 PRO A C 1
ATOM 3174 O O . PRO A 1 396 ? -5.665 19.507 -21.739 1.00 40.03 396 PRO A O 1
ATOM 3177 N N . ARG A 1 397 ? -7.016 20.052 -23.451 1.00 42.72 397 ARG A N 1
ATOM 3178 C CA . ARG A 1 397 ? -6.223 19.363 -24.478 1.00 42.72 397 ARG A CA 1
ATOM 3179 C C . ARG A 1 397 ? -4.862 20.041 -24.604 1.00 42.72 397 ARG A C 1
ATOM 3181 O O . ARG A 1 397 ? -4.783 21.273 -24.612 1.00 42.72 397 ARG A O 1
ATOM 3188 N N . LEU A 1 398 ? -3.816 19.226 -24.736 1.00 45.16 398 LEU A N 1
ATOM 3189 C CA . LEU A 1 398 ? -2.447 19.664 -25.004 1.00 45.16 398 LEU A CA 1
ATOM 3190 C C . LEU A 1 398 ? -2.423 20.758 -26.083 1.00 45.16 398 LEU A C 1
ATOM 3192 O O . LEU A 1 398 ? -2.933 20.579 -27.191 1.00 45.16 398 LEU A O 1
ATOM 3196 N N . LYS A 1 399 ? -1.772 21.885 -25.774 1.00 45.16 399 LYS A N 1
ATOM 3197 C CA . LYS A 1 399 ? -1.195 22.736 -26.819 1.00 45.16 399 LYS A CA 1
ATOM 3198 C C . LYS A 1 399 ? -0.088 21.917 -27.482 1.00 45.16 399 LYS A C 1
ATOM 3200 O O . LYS A 1 399 ? 0.834 21.512 -26.788 1.00 45.16 399 LYS A O 1
ATOM 3205 N N . ASN A 1 400 ? -0.215 21.685 -28.788 1.00 42.88 400 ASN A N 1
ATOM 3206 C CA . ASN A 1 400 ? 0.722 20.991 -29.682 1.00 42.88 400 ASN A CA 1
ATOM 3207 C C . ASN A 1 400 ? 2.178 20.931 -29.158 1.00 42.88 400 ASN A C 1
ATOM 3209 O O . ASN A 1 400 ? 2.928 21.896 -29.310 1.00 42.88 400 ASN A O 1
ATOM 3213 N N . GLY A 1 401 ? 2.573 19.802 -28.563 1.00 60.09 401 GLY A N 1
ATOM 3214 C CA . GLY A 1 401 ? 3.927 19.536 -28.069 1.00 60.09 401 GLY A CA 1
ATOM 3215 C C . GLY A 1 401 ? 4.062 18.092 -27.576 1.00 60.09 401 GLY A C 1
ATOM 3216 O O . GLY A 1 401 ? 3.090 17.539 -27.071 1.00 60.09 401 GLY A O 1
ATOM 3217 N N . ILE A 1 402 ? 5.242 17.492 -27.766 1.00 69.69 402 ILE A N 1
ATOM 3218 C CA . ILE A 1 402 ? 5.572 16.123 -27.326 1.00 69.69 402 ILE A CA 1
ATOM 3219 C C . ILE A 1 402 ? 5.931 16.160 -25.830 1.00 69.69 402 ILE A C 1
ATOM 3221 O O . ILE A 1 402 ? 6.732 17.008 -25.420 1.00 69.69 402 ILE A O 1
ATOM 3225 N N . GLY A 1 403 ? 5.349 15.269 -25.024 1.00 72.06 403 GLY A N 1
ATOM 3226 C CA . GLY A 1 403 ? 5.591 15.166 -23.579 1.00 72.06 403 GLY A CA 1
ATOM 3227 C C . GLY A 1 403 ? 7.005 14.679 -23.223 1.00 72.06 403 GLY A C 1
ATOM 3228 O O . GLY A 1 403 ? 7.700 14.065 -24.033 1.00 72.06 403 GLY A O 1
ATOM 3229 N N . HIS A 1 404 ? 7.473 14.931 -21.994 1.00 78.06 404 HIS A N 1
ATOM 3230 C CA . HIS A 1 404 ? 8.803 14.465 -21.566 1.00 78.06 404 HIS A CA 1
ATOM 3231 C C . HIS A 1 404 ? 8.883 12.936 -21.452 1.00 78.06 404 HIS A C 1
ATOM 3233 O O . HIS A 1 404 ? 9.912 12.360 -21.816 1.00 78.06 404 HIS A O 1
ATOM 3239 N N . LEU A 1 405 ? 7.825 12.275 -20.962 1.00 80.38 405 LEU A N 1
ATOM 3240 C CA . LEU A 1 405 ? 7.794 10.812 -20.862 1.00 80.38 405 LEU A CA 1
ATOM 3241 C C . LEU A 1 405 ? 7.596 10.179 -22.235 1.00 80.38 405 LEU A C 1
ATOM 3243 O O . LEU A 1 405 ? 8.195 9.145 -22.519 1.00 80.38 405 LEU A O 1
ATOM 3247 N N . GLU A 1 406 ? 6.833 10.835 -23.105 1.00 84.88 406 GLU A N 1
ATOM 3248 C CA . GLU A 1 406 ? 6.726 10.477 -24.515 1.00 84.88 406 GLU A CA 1
ATOM 3249 C C . GLU A 1 406 ? 8.099 10.488 -25.216 1.00 84.88 406 GLU A C 1
ATOM 3251 O O . GLU A 1 406 ? 8.505 9.468 -25.775 1.00 84.88 406 GLU A O 1
ATOM 3256 N N . ILE A 1 407 ? 8.878 11.577 -25.107 1.00 85.25 407 ILE A N 1
ATOM 3257 C CA . ILE A 1 407 ? 10.255 11.645 -25.643 1.00 85.25 407 ILE A CA 1
ATOM 3258 C C . ILE A 1 407 ? 11.127 10.543 -25.035 1.00 85.25 407 ILE A C 1
ATOM 3260 O O . ILE A 1 407 ? 11.831 9.840 -25.761 1.00 85.25 407 ILE A O 1
ATOM 3264 N N . PHE A 1 408 ? 11.083 10.384 -23.710 1.00 86.31 408 PHE A N 1
ATOM 3265 C CA . PHE A 1 408 ? 11.868 9.377 -22.998 1.00 86.31 408 PHE A CA 1
ATOM 3266 C C . PHE A 1 408 ? 11.564 7.958 -23.502 1.00 86.31 408 PHE A C 1
ATOM 3268 O O . PHE A 1 408 ? 12.484 7.189 -23.785 1.00 86.31 408 PHE A O 1
ATOM 3275 N N . GLY A 1 409 ? 10.283 7.636 -23.692 1.00 84.81 409 GLY A N 1
ATOM 3276 C CA . GLY A 1 409 ? 9.839 6.363 -24.244 1.00 84.81 409 GLY A CA 1
ATOM 3277 C C . GLY A 1 409 ? 10.282 6.152 -25.687 1.00 84.81 409 GLY A C 1
ATOM 3278 O O . GLY A 1 409 ? 10.847 5.108 -26.003 1.00 84.81 409 GLY A O 1
ATOM 3279 N N . LEU A 1 410 ? 10.109 7.145 -26.561 1.00 89.88 410 LEU A N 1
ATOM 3280 C CA . LEU A 1 410 ? 10.533 7.041 -27.962 1.00 89.88 410 LEU A CA 1
ATOM 3281 C C . LEU A 1 410 ? 12.047 6.841 -28.099 1.00 89.88 410 LEU A C 1
ATOM 3283 O O . LEU A 1 410 ? 12.483 5.979 -28.863 1.00 89.88 410 LEU A O 1
ATOM 3287 N N . VAL A 1 411 ? 12.852 7.586 -27.335 1.00 89.00 411 VAL A N 1
ATOM 3288 C CA . VAL A 1 411 ? 14.313 7.415 -27.314 1.00 89.00 411 VAL A CA 1
ATOM 3289 C C . VAL A 1 411 ? 14.673 6.011 -26.837 1.00 89.00 411 VAL A C 1
ATOM 3291 O O . VAL A 1 411 ? 15.447 5.325 -27.505 1.00 89.00 411 VAL A O 1
ATOM 3294 N N . GLY A 1 412 ? 14.069 5.553 -25.736 1.00 87.44 412 GLY A N 1
ATOM 3295 C CA . GLY A 1 412 ? 14.257 4.195 -25.228 1.00 87.44 412 GLY A CA 1
ATOM 3296 C C . GLY A 1 412 ? 13.943 3.127 -26.275 1.00 87.44 412 GLY A C 1
ATOM 3297 O O . GLY A 1 412 ? 14.738 2.215 -26.500 1.00 87.44 412 GLY A O 1
ATOM 3298 N N . MET A 1 413 ? 12.827 3.280 -26.989 1.00 90.50 413 MET A N 1
ATOM 3299 C CA . MET A 1 413 ? 12.425 2.366 -28.054 1.00 90.50 413 MET A CA 1
ATOM 3300 C C . MET A 1 413 ? 13.441 2.350 -29.210 1.00 90.50 413 MET A C 1
ATOM 3302 O O . MET A 1 413 ? 13.858 1.274 -29.644 1.00 90.50 413 MET A O 1
ATOM 3306 N N . CYS A 1 414 ? 13.894 3.516 -29.677 1.00 88.81 414 CYS A N 1
ATOM 3307 C CA . CYS A 1 414 ? 14.885 3.637 -30.753 1.00 88.81 414 CYS A CA 1
ATOM 3308 C C . CYS A 1 414 ? 16.245 3.022 -30.388 1.00 88.81 414 CYS A C 1
ATOM 3310 O O . CYS A 1 414 ? 16.841 2.301 -31.197 1.00 88.81 414 CYS A O 1
ATOM 3312 N N . VAL A 1 415 ? 16.725 3.269 -29.165 1.00 88.25 415 VAL A N 1
ATOM 3313 C CA . VAL A 1 415 ? 17.981 2.690 -28.669 1.00 88.25 415 VAL A CA 1
ATOM 3314 C C . VAL A 1 415 ? 17.842 1.176 -28.529 1.00 88.25 415 VAL A C 1
ATOM 3316 O O . VAL A 1 415 ? 18.712 0.443 -28.997 1.00 88.25 415 VAL A O 1
ATOM 3319 N N . SER A 1 416 ? 16.730 0.695 -27.962 1.00 88.50 4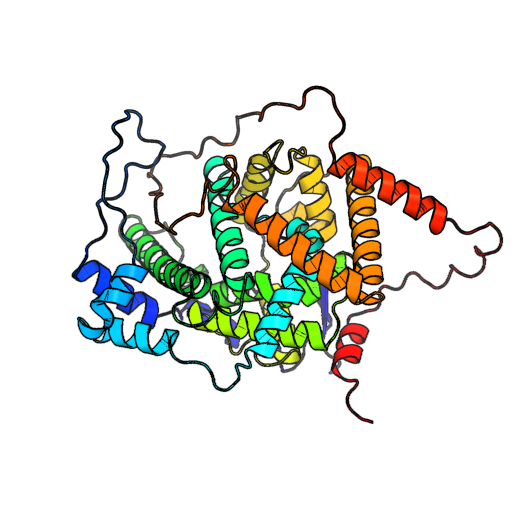16 SER A N 1
ATOM 3320 C CA . SER A 1 416 ? 16.483 -0.741 -27.800 1.00 88.50 416 SER A CA 1
ATOM 3321 C C . SER A 1 416 ? 16.522 -1.482 -29.136 1.00 88.50 416 SER A C 1
ATOM 3323 O O . SER A 1 416 ? 17.173 -2.518 -29.236 1.00 88.50 416 SER A O 1
ATOM 3325 N N . ARG A 1 417 ? 15.909 -0.925 -30.191 1.00 86.50 417 ARG A N 1
ATOM 3326 C CA . ARG A 1 417 ? 15.950 -1.510 -31.536 1.00 86.50 417 ARG A CA 1
ATOM 3327 C C . ARG A 1 417 ? 17.360 -1.534 -32.101 1.00 86.50 417 ARG A C 1
ATOM 3329 O O . ARG A 1 417 ? 17.792 -2.580 -32.555 1.00 86.50 417 ARG A O 1
ATOM 3336 N N . SER A 1 418 ? 18.098 -0.434 -31.991 1.00 85.38 418 SER A N 1
ATOM 3337 C CA . SER A 1 418 ? 19.481 -0.362 -32.483 1.00 85.38 418 SER A CA 1
ATOM 3338 C C . SER A 1 418 ? 20.413 -1.381 -31.811 1.00 85.38 418 SER A C 1
ATOM 3340 O O . SER A 1 418 ? 21.341 -1.874 -32.443 1.00 85.38 418 SER A O 1
ATOM 3342 N N . LEU A 1 419 ? 20.182 -1.694 -30.529 1.00 84.06 419 LEU A N 1
ATOM 3343 C CA . LEU A 1 419 ? 21.005 -2.636 -29.759 1.00 84.06 419 LEU A CA 1
ATOM 3344 C C . LEU A 1 419 ? 20.556 -4.100 -29.881 1.00 84.06 419 LEU A C 1
ATOM 3346 O O . LEU A 1 419 ? 21.372 -4.998 -29.684 1.00 84.06 419 LEU A O 1
ATOM 3350 N N . LEU A 1 420 ? 19.268 -4.343 -30.141 1.00 78.25 420 LEU A N 1
ATOM 3351 C CA . LEU A 1 420 ? 18.668 -5.682 -30.175 1.00 78.25 420 LEU A CA 1
ATOM 3352 C C . LEU A 1 420 ? 18.358 -6.177 -31.590 1.00 78.25 420 LEU A C 1
ATOM 3354 O O . LEU A 1 420 ? 18.020 -7.352 -31.753 1.00 78.25 420 LEU A O 1
ATOM 3358 N N . GLU A 1 421 ? 18.458 -5.324 -32.612 1.00 68.94 421 GLU A N 1
ATOM 3359 C CA . GLU A 1 421 ? 18.434 -5.778 -33.996 1.00 68.94 421 GLU A CA 1
ATOM 3360 C C . GLU A 1 421 ? 19.615 -6.729 -34.216 1.00 68.94 421 GLU A C 1
ATOM 3362 O O . GLU A 1 421 ? 20.771 -6.353 -34.000 1.00 68.94 421 GLU A O 1
ATOM 3367 N N . PRO A 1 422 ? 19.357 -7.986 -34.615 1.00 51.69 422 PRO A N 1
ATOM 3368 C CA . PRO A 1 422 ? 20.440 -8.895 -34.905 1.00 51.69 422 PRO A CA 1
ATOM 3369 C C . PRO A 1 422 ? 21.214 -8.317 -36.086 1.00 51.69 422 PRO A C 1
ATOM 3371 O O . PRO A 1 422 ? 20.664 -8.155 -37.179 1.00 51.69 422 PRO A O 1
ATOM 3374 N N . SER A 1 423 ? 22.513 -8.066 -35.892 1.00 51.34 423 SER A N 1
ATOM 3375 C CA . SER A 1 423 ? 23.427 -8.051 -37.027 1.00 51.34 423 SER A CA 1
ATOM 3376 C C . SER A 1 423 ? 23.146 -9.322 -37.834 1.00 51.34 423 SER A C 1
ATOM 3378 O O . SER A 1 423 ? 22.895 -10.395 -37.274 1.00 51.34 423 SER A O 1
ATOM 3380 N N . SER A 1 424 ? 23.093 -9.202 -39.155 1.00 47.94 424 SER A N 1
ATOM 3381 C CA . SER A 1 424 ? 22.600 -10.237 -40.073 1.00 47.94 424 SER A CA 1
ATOM 3382 C C . SER A 1 424 ? 23.321 -11.599 -39.981 1.00 47.94 424 SER A C 1
ATOM 3384 O O . SER A 1 424 ? 22.906 -12.547 -40.642 1.00 47.94 424 SER A O 1
ATOM 3386 N N . SER A 1 425 ? 24.344 -11.742 -39.131 1.00 45.31 425 SER A N 1
ATOM 3387 C CA . SER A 1 425 ? 25.027 -12.997 -38.805 1.00 45.31 425 SER A CA 1
ATOM 3388 C C . SER A 1 425 ? 24.456 -13.767 -37.596 1.00 45.31 425 SER A C 1
ATOM 3390 O O . SER A 1 425 ? 24.737 -14.955 -37.466 1.00 45.31 425 SER A O 1
ATOM 3392 N N . LEU A 1 426 ? 23.630 -13.161 -36.729 1.00 39.94 426 LEU A N 1
ATOM 3393 C CA . LEU A 1 426 ? 23.136 -13.783 -35.479 1.00 39.94 426 LEU A CA 1
ATOM 3394 C C . LEU A 1 426 ? 21.719 -14.386 -35.569 1.00 39.94 426 LEU A C 1
ATOM 3396 O O . LEU A 1 426 ? 21.283 -15.105 -34.668 1.00 39.94 426 LEU A O 1
ATOM 3400 N N . SER A 1 427 ? 21.010 -14.166 -36.683 1.00 36.34 427 SER A N 1
ATOM 3401 C CA . SER A 1 427 ? 19.625 -14.628 -36.893 1.00 36.34 427 SER A CA 1
ATOM 3402 C C . SER A 1 427 ? 19.469 -16.163 -36.948 1.00 36.34 427 SER A C 1
ATOM 3404 O O . SER A 1 427 ? 18.369 -16.684 -36.768 1.00 36.34 427 SER A O 1
ATOM 3406 N N . GLN A 1 428 ? 20.560 -16.923 -37.112 1.00 35.66 428 GLN A N 1
ATOM 3407 C CA . GLN A 1 428 ? 20.505 -18.392 -37.106 1.00 35.66 428 GLN A CA 1
ATOM 3408 C C . GLN A 1 428 ? 20.373 -19.020 -35.706 1.00 35.66 428 GLN A C 1
ATOM 3410 O O . GLN A 1 428 ? 19.970 -20.177 -35.617 1.00 35.66 428 GLN A O 1
ATOM 3415 N N . TYR A 1 429 ? 20.614 -18.278 -34.616 1.00 36.34 429 TYR A N 1
ATOM 3416 C CA . TYR A 1 429 ? 20.555 -18.833 -33.253 1.00 36.34 429 TYR A CA 1
ATOM 3417 C C . TYR A 1 429 ? 19.271 -18.495 -32.468 1.00 36.34 429 TYR A C 1
ATOM 3419 O O . TYR A 1 429 ? 18.948 -19.175 -31.495 1.00 36.34 429 TYR A O 1
ATOM 3427 N N . ILE A 1 430 ? 18.463 -17.521 -32.911 1.00 34.88 430 ILE A N 1
ATOM 3428 C CA . ILE A 1 430 ? 17.261 -17.044 -32.186 1.00 34.88 430 ILE A CA 1
ATOM 3429 C C . ILE A 1 430 ? 15.973 -17.739 -32.685 1.00 34.88 430 ILE A C 1
ATOM 3431 O O . ILE A 1 430 ? 14.900 -17.151 -32.746 1.00 34.88 430 ILE A O 1
ATOM 3435 N N . LYS A 1 431 ? 16.047 -19.028 -33.043 1.00 28.91 431 LYS A N 1
ATOM 3436 C CA . LYS A 1 431 ? 14.852 -19.874 -33.267 1.00 28.91 431 LYS A CA 1
ATOM 3437 C C . LYS A 1 431 ? 14.450 -20.719 -32.050 1.00 28.91 431 LYS A C 1
ATOM 3439 O O . LYS A 1 431 ? 13.492 -21.477 -32.141 1.00 28.91 431 LYS A O 1
ATOM 3444 N N . CYS A 1 432 ? 15.120 -20.565 -30.902 1.00 29.47 432 CYS A N 1
ATOM 3445 C CA . CYS A 1 432 ? 14.870 -21.389 -29.707 1.00 29.47 432 CYS A CA 1
ATOM 3446 C C . CYS A 1 432 ? 14.373 -20.616 -28.458 1.00 29.47 432 CYS A C 1
ATOM 3448 O O . CYS A 1 432 ? 14.232 -21.198 -27.388 1.00 29.47 432 CYS A O 1
ATOM 3450 N N . GLY A 1 433 ? 14.097 -19.308 -28.557 1.00 28.81 433 GLY A N 1
ATOM 3451 C CA . GLY A 1 433 ? 13.904 -18.439 -27.381 1.00 28.81 433 GLY A CA 1
ATOM 3452 C C . GLY A 1 433 ? 12.466 -18.116 -26.945 1.00 28.81 433 GLY A C 1
ATOM 3453 O O . GLY A 1 433 ? 12.291 -17.455 -25.928 1.00 28.81 433 GLY A O 1
ATOM 3454 N N . SER A 1 434 ? 11.419 -18.544 -27.658 1.00 27.58 434 SER A N 1
ATOM 3455 C CA . SER A 1 434 ? 10.027 -18.136 -27.371 1.00 27.58 434 SER A CA 1
ATOM 3456 C C . SER A 1 434 ? 9.322 -18.985 -26.300 1.00 27.58 434 SER A C 1
ATOM 3458 O O . SER A 1 434 ? 8.148 -19.332 -26.440 1.00 27.58 434 SER A O 1
ATOM 3460 N N . ARG A 1 435 ? 10.022 -19.339 -25.219 1.00 29.61 435 ARG A N 1
ATOM 3461 C CA . ARG A 1 435 ? 9.395 -19.861 -23.998 1.00 29.61 435 ARG A CA 1
ATOM 3462 C C . ARG A 1 435 ? 9.584 -18.827 -22.900 1.00 29.61 435 ARG A C 1
ATOM 3464 O O . ARG A 1 435 ? 10.699 -18.636 -22.424 1.00 29.61 435 ARG A O 1
ATOM 3471 N N . GLN A 1 436 ? 8.487 -18.189 -22.484 1.00 33.03 436 GLN A N 1
ATOM 3472 C CA . GLN A 1 436 ? 8.439 -17.572 -21.160 1.00 33.03 436 GLN A CA 1
ATOM 3473 C C . GLN A 1 436 ? 8.961 -18.602 -20.146 1.00 33.03 436 GLN A C 1
ATOM 3475 O O . GLN A 1 436 ? 8.533 -19.763 -20.204 1.00 33.03 436 GLN A O 1
ATOM 3480 N N . PRO A 1 437 ? 9.882 -18.238 -19.240 1.00 29.39 437 PRO A N 1
ATOM 3481 C CA . PRO A 1 437 ? 10.206 -19.126 -18.145 1.00 29.39 437 PRO A CA 1
ATOM 3482 C C . PRO A 1 437 ? 8.931 -19.276 -17.315 1.00 29.39 437 PRO A C 1
ATOM 3484 O O . PRO A 1 437 ? 8.436 -18.314 -16.735 1.00 29.39 437 PRO A O 1
ATOM 3487 N N . GLY A 1 438 ? 8.357 -20.480 -17.330 1.00 30.47 438 GLY A N 1
ATOM 3488 C CA . GLY A 1 438 ? 7.238 -20.811 -16.459 1.00 30.47 438 GLY A CA 1
ATOM 3489 C C . GLY A 1 438 ? 7.624 -20.591 -14.997 1.00 30.47 438 GLY A C 1
ATOM 3490 O O . GLY A 1 438 ? 8.808 -20.608 -14.656 1.00 30.47 438 GLY A O 1
ATOM 3491 N N . ALA A 1 439 ? 6.615 -20.447 -14.137 1.00 38.41 439 ALA A N 1
ATOM 3492 C CA . ALA A 1 439 ? 6.704 -20.204 -12.692 1.00 38.41 439 ALA A CA 1
ATOM 3493 C C . ALA A 1 439 ? 7.668 -21.109 -11.884 1.00 38.41 439 ALA A C 1
ATOM 3495 O O . ALA A 1 439 ? 7.877 -20.866 -10.702 1.00 38.41 439 ALA A O 1
ATOM 3496 N N . GLY A 1 440 ? 8.289 -22.122 -12.500 1.00 33.22 440 GLY A N 1
ATOM 3497 C CA . GLY A 1 440 ? 9.394 -22.883 -11.912 1.00 33.22 440 GLY A CA 1
ATOM 3498 C C . GLY A 1 440 ? 10.608 -22.018 -11.555 1.00 33.22 440 GLY A C 1
ATOM 3499 O O . GLY A 1 440 ? 11.092 -22.121 -10.439 1.00 33.22 440 GLY A O 1
ATOM 3500 N N . LYS A 1 441 ? 11.022 -21.068 -12.412 1.00 35.56 441 LYS A N 1
ATOM 3501 C CA . LYS A 1 441 ? 12.247 -20.281 -12.146 1.00 35.56 441 LYS A CA 1
ATOM 3502 C C . LYS A 1 441 ? 12.143 -19.292 -10.979 1.00 35.56 441 LYS A C 1
ATOM 3504 O O . LYS A 1 441 ? 13.171 -18.895 -10.449 1.00 35.56 441 LYS A O 1
ATOM 3509 N N . ILE A 1 442 ? 10.931 -18.889 -10.582 1.00 38.25 442 ILE A N 1
ATOM 3510 C CA . ILE A 1 442 ? 10.732 -18.038 -9.393 1.00 38.25 442 ILE A CA 1
ATOM 3511 C C . ILE A 1 442 ? 10.898 -18.872 -8.111 1.00 38.25 442 ILE A C 1
ATOM 3513 O O . ILE A 1 442 ? 11.385 -18.357 -7.107 1.00 38.25 442 ILE A O 1
ATOM 3517 N N . ARG A 1 443 ? 10.556 -20.169 -8.152 1.00 41.03 443 ARG A N 1
ATOM 3518 C CA . ARG A 1 443 ? 10.803 -21.095 -7.038 1.00 41.03 443 ARG A CA 1
ATOM 3519 C C . ARG A 1 443 ? 12.266 -21.498 -6.934 1.00 41.03 443 ARG A C 1
ATOM 3521 O O . ARG A 1 443 ? 12.760 -21.544 -5.819 1.00 41.03 443 ARG A O 1
ATOM 3528 N N . ASP A 1 444 ? 12.958 -21.673 -8.059 1.00 39.00 444 ASP A N 1
ATOM 3529 C CA . ASP A 1 444 ? 14.391 -22.002 -8.051 1.00 39.00 444 ASP A CA 1
ATOM 3530 C C . ASP A 1 444 ? 15.212 -20.908 -7.329 1.00 39.00 444 ASP A C 1
ATOM 3532 O O . ASP A 1 444 ? 16.105 -21.208 -6.549 1.00 39.00 444 ASP A O 1
ATOM 3536 N N . THR A 1 445 ? 14.823 -19.630 -7.452 1.00 38.94 445 THR A N 1
ATOM 3537 C CA . THR A 1 445 ? 15.439 -18.516 -6.693 1.00 38.94 445 THR A CA 1
ATOM 3538 C C . THR A 1 445 ? 15.067 -18.439 -5.202 1.00 38.94 445 THR A C 1
ATOM 3540 O O . THR A 1 445 ? 15.588 -17.580 -4.487 1.00 38.94 445 THR A O 1
ATOM 3543 N N . LEU A 1 446 ? 14.135 -19.272 -4.732 1.00 36.50 446 LEU A N 1
ATOM 3544 C CA . LEU A 1 446 ? 13.768 -19.408 -3.315 1.00 36.50 446 LEU A CA 1
ATOM 3545 C C . LEU A 1 446 ? 14.385 -20.667 -2.680 1.00 36.50 446 LEU A C 1
ATOM 3547 O O . LEU A 1 446 ? 14.433 -20.748 -1.460 1.00 36.50 446 LEU A O 1
ATOM 3551 N N . THR A 1 447 ? 14.869 -21.622 -3.483 1.00 33.06 447 THR A N 1
ATOM 3552 C CA . THR A 1 447 ? 15.425 -22.904 -3.012 1.00 33.06 447 THR A CA 1
ATOM 3553 C C . THR A 1 447 ? 16.951 -23.000 -3.066 1.00 33.06 447 THR A C 1
ATOM 3555 O O . THR A 1 447 ? 17.493 -24.003 -2.613 1.00 33.06 447 THR A O 1
ATOM 3558 N N . ASP A 1 448 ? 17.661 -21.988 -3.575 1.00 30.91 448 ASP A N 1
ATOM 3559 C CA . ASP A 1 448 ? 19.134 -21.957 -3.597 1.00 30.91 448 ASP A CA 1
ATOM 3560 C C . ASP A 1 448 ? 19.719 -21.621 -2.205 1.00 30.91 448 ASP A C 1
ATOM 3562 O O . ASP A 1 448 ? 20.382 -20.602 -2.009 1.00 30.91 448 ASP A O 1
ATOM 3566 N N . THR A 1 449 ? 19.455 -22.480 -1.219 1.00 35.59 449 THR A N 1
ATOM 3567 C CA . THR A 1 449 ? 20.186 -22.558 0.056 1.00 35.59 449 THR A CA 1
ATOM 3568 C C . THR A 1 449 ? 20.280 -24.010 0.521 1.00 35.59 449 THR A C 1
ATOM 3570 O O . THR A 1 449 ? 19.777 -24.335 1.587 1.00 35.59 449 THR A O 1
ATOM 3573 N N . GLU A 1 450 ? 20.913 -24.879 -0.263 1.00 31.17 450 GLU A N 1
ATOM 3574 C CA . GLU A 1 450 ? 21.584 -26.089 0.238 1.00 31.17 450 GLU A CA 1
ATOM 3575 C C . GLU A 1 450 ? 22.795 -26.395 -0.662 1.00 31.17 450 GLU A C 1
ATOM 3577 O O . GLU A 1 450 ? 22.707 -27.202 -1.581 1.00 31.17 450 GLU A O 1
ATOM 3582 N N . GLU A 1 451 ? 23.901 -25.678 -0.426 1.00 29.30 451 GLU A N 1
ATOM 3583 C CA . GLU A 1 451 ? 25.281 -26.208 -0.375 1.00 29.30 451 GLU A CA 1
ATOM 3584 C C . GLU A 1 451 ? 26.248 -25.180 0.233 1.00 29.30 451 GLU A C 1
ATOM 3586 O O . GLU A 1 451 ? 26.283 -24.020 -0.246 1.00 29.30 451 GLU A O 1
#

pLDDT: mean 78.49, std 21.32, range [27.58, 98.5]

Organism: NCBI:txid359342

Radius of gyration: 23.01 Å; chains: 1; bounding box: 59×65×70 Å